Protein AF-A0A954BNS1-F1 (afdb_monomer_lite)

Structure (mmCIF, N/CA/C/O backbone):
data_AF-A0A954BNS1-F1
#
_entry.id   AF-A0A954BNS1-F1
#
loop_
_atom_site.group_PDB
_atom_site.id
_atom_site.type_symbol
_atom_site.label_atom_id
_atom_site.label_alt_id
_atom_site.label_comp_id
_atom_site.label_asym_id
_atom_site.label_entity_id
_atom_site.label_seq_id
_atom_site.pdbx_PDB_ins_code
_atom_site.Cartn_x
_atom_site.Cartn_y
_atom_site.Cartn_z
_atom_site.occupancy
_atom_site.B_iso_or_equiv
_atom_site.auth_seq_id
_atom_site.auth_comp_id
_atom_site.auth_asym_id
_atom_site.auth_atom_id
_atom_site.pdbx_PDB_model_num
ATOM 1 N N . MET A 1 1 ? -29.155 -17.156 -9.100 1.00 84.62 1 MET A N 1
ATOM 2 C CA . MET A 1 1 ? -28.792 -16.963 -7.682 1.00 84.62 1 MET A CA 1
ATOM 3 C C . MET A 1 1 ? -27.288 -16.883 -7.631 1.00 84.62 1 MET A C 1
ATOM 5 O O . MET A 1 1 ? -26.661 -17.645 -8.356 1.00 84.62 1 MET A O 1
ATOM 9 N N . SER A 1 2 ? -26.742 -15.955 -6.854 1.00 95.94 2 SER A N 1
ATOM 10 C CA . SER A 1 2 ? -25.298 -15.869 -6.662 1.00 95.94 2 SER A CA 1
ATOM 11 C C . SER A 1 2 ? -24.871 -16.854 -5.581 1.00 95.94 2 SER A C 1
ATOM 13 O O . SER A 1 2 ? -25.547 -16.966 -4.559 1.00 95.94 2 SER A O 1
ATOM 15 N N . GLU A 1 3 ? -23.777 -17.565 -5.808 1.00 97.56 3 GLU A N 1
ATOM 16 C CA . GLU A 1 3 ? -23.187 -18.504 -4.852 1.00 97.56 3 GLU A CA 1
ATOM 17 C C . GLU A 1 3 ? -21.832 -17.959 -4.402 1.00 97.56 3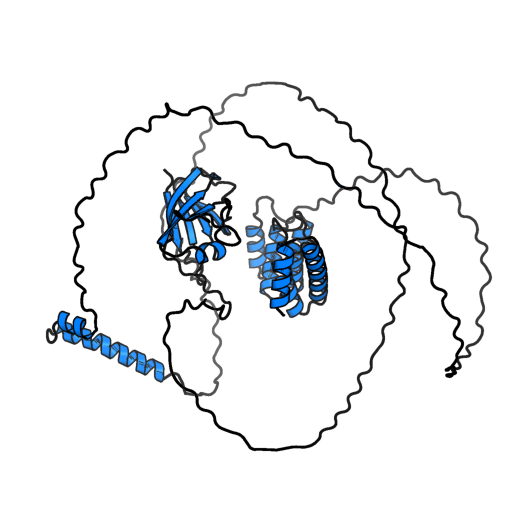 GLU A C 1
ATOM 19 O O . GLU A 1 3 ? -21.098 -17.403 -5.220 1.00 97.56 3 GLU A O 1
ATOM 24 N N . VAL A 1 4 ? -21.515 -18.093 -3.111 1.00 98.25 4 VAL A N 1
ATOM 25 C CA . VAL A 1 4 ? -20.244 -17.644 -2.526 1.00 98.25 4 VAL A CA 1
ATOM 26 C C . VAL A 1 4 ? -19.478 -18.853 -2.017 1.00 98.25 4 VAL A C 1
ATOM 28 O O . VAL A 1 4 ? -19.976 -19.577 -1.156 1.00 98.25 4 VAL A O 1
ATOM 31 N N . THR A 1 5 ? -18.256 -19.038 -2.505 1.00 98.25 5 THR A N 1
ATOM 32 C CA . THR A 1 5 ? -17.317 -20.045 -2.006 1.00 98.25 5 THR A CA 1
ATOM 33 C C . THR A 1 5 ? -16.003 -19.385 -1.593 1.00 98.25 5 THR A C 1
ATOM 35 O O . THR A 1 5 ? -15.642 -18.324 -2.101 1.00 98.25 5 THR A O 1
ATOM 38 N N . ILE A 1 6 ? -15.289 -19.989 -0.642 1.00 98.44 6 ILE A N 1
ATOM 39 C CA . ILE A 1 6 ? -13.957 -19.541 -0.217 1.00 98.44 6 ILE A CA 1
ATOM 40 C C . ILE A 1 6 ? -13.000 -20.712 -0.374 1.00 98.44 6 ILE A C 1
ATOM 42 O O . ILE A 1 6 ? -13.309 -21.823 0.059 1.00 98.44 6 ILE A O 1
ATOM 46 N N . HIS A 1 7 ? -11.845 -20.455 -0.976 1.00 97.88 7 HIS A N 1
ATOM 47 C CA . HIS A 1 7 ? -10.780 -21.438 -1.139 1.00 97.88 7 HIS A CA 1
ATOM 48 C C . HIS A 1 7 ? -9.432 -20.811 -0.784 1.00 97.88 7 HIS A C 1
ATOM 50 O O . HIS A 1 7 ? -9.250 -19.606 -0.942 1.00 97.88 7 HIS A O 1
ATOM 56 N N . GLU A 1 8 ? -8.493 -21.626 -0.318 1.00 97.81 8 GLU A N 1
ATOM 57 C CA . GLU A 1 8 ? -7.095 -21.225 -0.148 1.00 97.81 8 GLU A CA 1
ATOM 58 C C . GLU A 1 8 ? -6.478 -20.810 -1.493 1.00 97.81 8 GLU A C 1
ATOM 60 O O . GLU A 1 8 ? -6.669 -21.488 -2.508 1.00 97.81 8 GLU A O 1
ATOM 65 N N . ASP A 1 9 ? -5.724 -19.708 -1.503 1.00 97.56 9 ASP A N 1
ATOM 66 C CA . ASP A 1 9 ? -4.953 -19.296 -2.675 1.00 97.56 9 ASP A CA 1
ATOM 67 C C . ASP A 1 9 ? -3.588 -19.998 -2.685 1.00 97.56 9 ASP A C 1
ATOM 69 O O . ASP A 1 9 ? -2.604 -19.502 -2.138 1.00 97.56 9 ASP A O 1
ATOM 73 N N . ARG A 1 10 ? -3.520 -21.161 -3.337 1.00 95.94 10 ARG A N 1
ATOM 74 C CA . ARG A 1 10 ? -2.283 -21.956 -3.442 1.00 95.94 10 ARG A CA 1
ATOM 75 C C . ARG A 1 10 ? -1.193 -21.320 -4.308 1.00 95.94 10 ARG A C 1
ATOM 77 O O . ARG A 1 10 ? -0.088 -21.853 -4.347 1.00 95.94 10 ARG A O 1
ATOM 84 N N . SER A 1 11 ? -1.484 -20.213 -5.000 1.00 93.12 11 SER A N 1
ATOM 85 C CA . SER A 1 11 ? -0.453 -19.457 -5.724 1.00 93.12 11 SER A CA 1
ATOM 86 C C . SER A 1 11 ? 0.497 -18.704 -4.785 1.00 93.12 11 SER A C 1
ATOM 88 O O . SER A 1 11 ? 1.570 -18.296 -5.220 1.00 93.12 11 SER A O 1
ATOM 90 N N . GLU A 1 12 ? 0.147 -18.579 -3.499 1.00 93.75 12 GLU A N 1
ATOM 91 C CA . GLU A 1 12 ? 0.957 -17.920 -2.476 1.00 93.75 12 GLU A CA 1
ATOM 92 C C . GLU A 1 12 ? 1.614 -18.965 -1.555 1.00 93.75 12 GLU A C 1
ATOM 94 O O . GLU A 1 12 ? 0.985 -19.446 -0.607 1.00 93.75 12 GLU A O 1
ATOM 99 N N . PRO A 1 13 ? 2.890 -19.337 -1.784 1.00 86.75 13 PRO A N 1
ATOM 100 C CA . PRO A 1 13 ? 3.545 -20.432 -1.060 1.00 86.75 13 PRO A CA 1
ATOM 101 C C . PRO A 1 13 ? 3.718 -20.165 0.444 1.00 86.75 13 PRO A C 1
ATOM 103 O O . PRO A 1 13 ? 3.949 -21.098 1.210 1.00 86.75 13 PRO A O 1
ATOM 106 N N . GLY A 1 14 ? 3.604 -18.905 0.876 1.00 89.75 14 GLY A N 1
ATOM 107 C CA . GLY A 1 14 ? 3.652 -18.513 2.284 1.00 89.75 14 GLY A CA 1
ATOM 108 C C . GLY A 1 14 ? 2.358 -18.772 3.062 1.00 89.75 14 GLY A C 1
ATOM 109 O O . GLY A 1 14 ? 2.345 -18.542 4.268 1.00 89.75 14 GLY A O 1
ATOM 110 N N . GLY A 1 15 ? 1.278 -19.227 2.417 1.00 94.25 15 GLY A N 1
ATOM 111 C CA . GLY A 1 15 ? -0.036 -19.337 3.055 1.00 94.25 15 GLY A CA 1
ATOM 112 C C . GLY A 1 15 ? -0.610 -17.975 3.463 1.00 94.25 15 GLY A C 1
ATOM 113 O O . GLY A 1 15 ? -0.058 -16.919 3.160 1.00 94.25 15 GLY A O 1
ATOM 114 N N . GLY A 1 16 ? -1.745 -17.979 4.159 1.00 95.62 16 GLY A N 1
ATOM 115 C CA . GLY A 1 16 ? -2.407 -16.765 4.642 1.00 95.62 16 GLY A CA 1
ATOM 116 C C . GLY A 1 16 ? -3.207 -16.017 3.578 1.00 95.62 16 GLY A C 1
ATOM 117 O O . GLY A 1 16 ? -3.627 -14.888 3.812 1.00 95.62 16 GLY A O 1
ATOM 118 N N . PHE A 1 17 ? -3.441 -16.625 2.416 1.00 97.75 17 PHE A N 1
ATOM 119 C CA . PHE A 1 17 ? -4.242 -16.036 1.347 1.00 97.75 17 PHE A CA 1
ATOM 120 C C . PHE A 1 17 ? -5.432 -16.924 1.008 1.00 97.75 17 PHE A C 1
ATOM 122 O O . PHE A 1 17 ? -5.354 -18.153 1.010 1.00 97.75 17 PHE A O 1
ATOM 129 N N . ALA A 1 18 ? -6.548 -16.281 0.692 1.00 98.25 18 ALA A N 1
ATOM 130 C CA . ALA A 1 18 ? -7.747 -16.958 0.235 1.00 98.25 18 ALA A CA 1
ATOM 131 C C . ALA A 1 18 ? -8.387 -16.200 -0.924 1.00 98.25 18 ALA A C 1
ATOM 133 O O . ALA A 1 18 ? -8.213 -14.992 -1.081 1.00 98.25 18 ALA A O 1
ATOM 134 N N . VAL A 1 19 ? -9.169 -16.913 -1.726 1.00 98.44 19 VAL A N 1
ATOM 135 C CA . VAL A 1 19 ? -9.994 -16.340 -2.785 1.00 98.44 19 VAL A CA 1
ATOM 136 C C . VAL A 1 19 ? -11.455 -16.551 -2.425 1.00 98.44 19 VAL A C 1
ATOM 138 O O . VAL A 1 19 ? -11.922 -17.686 -2.311 1.00 98.44 19 VAL A O 1
ATOM 141 N N . ILE A 1 20 ? -12.187 -15.448 -2.276 1.00 98.25 20 ILE A N 1
ATOM 142 C CA . ILE A 1 20 ? -13.647 -15.461 -2.189 1.00 98.25 20 ILE A CA 1
ATOM 143 C C . ILE A 1 20 ? -14.176 -15.415 -3.621 1.00 98.25 20 ILE A C 1
ATOM 145 O O . ILE A 1 20 ? -13.995 -14.421 -4.329 1.00 98.25 20 ILE A O 1
ATOM 149 N N . ARG A 1 21 ? -14.818 -16.493 -4.062 1.00 98.38 21 ARG A N 1
ATOM 150 C CA . ARG A 1 21 ? -15.426 -16.604 -5.386 1.00 98.38 21 ARG A CA 1
ATOM 151 C C . ARG A 1 21 ? -16.929 -16.390 -5.278 1.00 98.38 21 ARG A C 1
ATOM 153 O O . ARG A 1 21 ? -17.602 -17.064 -4.507 1.00 98.38 21 ARG A O 1
ATOM 160 N N . VAL A 1 22 ? -17.453 -15.486 -6.096 1.00 98.25 22 VAL A N 1
ATOM 161 C CA . VAL A 1 22 ? -18.883 -15.196 -6.210 1.00 98.25 22 VAL A CA 1
ATOM 162 C C . VAL A 1 22 ? -19.328 -15.491 -7.631 1.00 98.25 22 VAL A C 1
ATOM 164 O O . VAL A 1 22 ? -18.910 -14.804 -8.561 1.00 98.25 22 VAL A O 1
ATOM 167 N N . THR A 1 23 ? -20.163 -16.504 -7.831 1.00 98.19 23 THR A N 1
ATOM 168 C CA . THR A 1 23 ? -20.702 -16.840 -9.159 1.00 98.19 23 THR A CA 1
ATOM 169 C C . THR A 1 23 ? -22.040 -16.138 -9.400 1.00 98.19 23 THR A C 1
ATOM 171 O O . THR A 1 23 ? -22.690 -15.669 -8.466 1.00 98.19 23 THR A O 1
ATOM 174 N N . GLY A 1 24 ? -22.464 -16.035 -10.664 1.00 96.81 24 GLY A N 1
ATOM 175 C CA . GLY A 1 24 ? -23.753 -15.432 -11.026 1.00 96.81 24 GLY A CA 1
ATOM 176 C C . GLY A 1 24 ? -23.772 -13.901 -10.967 1.00 96.81 24 GLY A C 1
ATOM 177 O O . GLY A 1 24 ? -24.843 -13.300 -10.882 1.00 96.81 24 GLY A O 1
ATOM 178 N N . VAL A 1 25 ? -22.601 -13.265 -11.016 1.00 97.12 25 VAL A N 1
ATOM 179 C CA . VAL A 1 25 ? -22.452 -11.809 -11.000 1.00 97.12 25 VAL A CA 1
ATOM 180 C C . VAL A 1 25 ? -22.607 -11.269 -12.424 1.00 97.12 25 VAL A C 1
ATOM 182 O O . VAL A 1 25 ? -21.859 -11.638 -13.326 1.00 97.12 25 VAL A O 1
ATOM 185 N N . ALA A 1 26 ? -23.587 -10.387 -12.638 1.00 95.88 26 ALA A N 1
ATOM 186 C CA . ALA A 1 26 ? -23.956 -9.916 -13.977 1.00 95.88 26 ALA A CA 1
ATOM 187 C C . ALA A 1 26 ? -22.921 -8.977 -14.625 1.00 95.88 26 ALA A C 1
ATOM 189 O O . ALA A 1 26 ? -22.818 -8.926 -15.848 1.00 95.88 26 ALA A O 1
ATOM 190 N N . HIS A 1 27 ? -22.183 -8.212 -13.822 1.00 95.06 27 HIS A N 1
ATOM 191 C CA . HIS A 1 27 ? -21.197 -7.239 -14.289 1.00 95.06 27 HIS A CA 1
ATOM 192 C C . HIS A 1 27 ? -20.082 -7.073 -13.258 1.00 95.06 27 HIS A C 1
ATOM 194 O O . HIS A 1 27 ? -20.299 -7.300 -12.070 1.00 95.06 27 HIS A O 1
ATOM 200 N N . ASN A 1 28 ? -18.903 -6.649 -13.708 1.00 94.94 28 ASN A N 1
ATOM 201 C CA . ASN A 1 28 ? -17.802 -6.325 -12.810 1.00 94.94 28 ASN A CA 1
ATOM 202 C C . ASN A 1 28 ? -18.203 -5.144 -11.900 1.00 94.94 28 ASN A C 1
ATOM 204 O O . ASN A 1 28 ? -18.482 -4.062 -12.430 1.00 94.94 28 ASN A O 1
ATOM 208 N N . PRO A 1 29 ? -18.270 -5.314 -10.569 1.00 91.38 29 PRO A N 1
ATOM 209 C CA . PRO A 1 29 ? -18.545 -4.196 -9.685 1.00 91.38 29 PRO A CA 1
ATOM 210 C C . PRO A 1 29 ? -17.335 -3.255 -9.667 1.00 91.38 29 PRO A C 1
ATOM 212 O O . PRO A 1 29 ? -16.223 -3.671 -9.363 1.00 91.38 29 PRO A O 1
ATOM 215 N N . GLY A 1 30 ? -17.545 -1.965 -9.946 1.00 85.75 30 GLY A N 1
ATOM 216 C CA . GLY A 1 30 ? -16.474 -0.960 -9.840 1.00 85.75 30 GLY A CA 1
ATOM 217 C C . GLY A 1 30 ? -15.926 -0.786 -8.413 1.00 85.75 30 GLY A C 1
ATOM 218 O O . GLY A 1 30 ? -14.857 -0.220 -8.229 1.00 85.75 30 GLY A O 1
ATOM 219 N N . ASP A 1 31 ? -16.650 -1.287 -7.410 1.00 92.81 31 ASP A N 1
ATOM 220 C CA . ASP A 1 31 ? -16.257 -1.311 -6.005 1.00 92.81 31 ASP A CA 1
ATOM 221 C C . ASP A 1 31 ? -16.460 -2.727 -5.454 1.00 92.81 31 ASP A C 1
ATOM 223 O O . ASP A 1 31 ? -17.587 -3.201 -5.345 1.00 92.81 31 ASP A O 1
ATOM 227 N N . ALA A 1 32 ? -15.378 -3.415 -5.106 1.00 95.06 32 ALA A N 1
ATOM 228 C CA . ALA A 1 32 ? -15.413 -4.786 -4.599 1.00 95.06 32 ALA A CA 1
ATOM 229 C C . ALA A 1 32 ? -15.244 -4.876 -3.072 1.00 95.06 32 ALA A C 1
ATOM 231 O O . ALA A 1 32 ? -14.897 -5.934 -2.546 1.00 95.06 32 ALA A O 1
ATOM 232 N N . GLY A 1 33 ? -15.455 -3.771 -2.345 1.00 97.12 33 GLY A N 1
ATOM 233 C CA . GLY A 1 33 ? -15.378 -3.778 -0.888 1.00 97.12 33 GLY A CA 1
ATOM 234 C C . GLY A 1 33 ? -16.438 -4.700 -0.281 1.00 97.12 33 GLY A C 1
ATOM 235 O O . GLY A 1 33 ? -17.612 -4.609 -0.647 1.00 97.12 33 GLY A O 1
ATOM 236 N N . PHE A 1 34 ? -16.030 -5.527 0.677 1.00 98.06 34 PHE A N 1
ATOM 237 C CA . PHE A 1 34 ? -16.857 -6.536 1.341 1.00 98.06 34 PHE A CA 1
ATOM 238 C C . PHE A 1 34 ? -16.810 -6.362 2.864 1.00 98.06 34 PHE A C 1
ATOM 240 O O . PHE A 1 34 ? -15.977 -5.627 3.393 1.00 98.06 34 PHE A O 1
ATOM 247 N N . SER A 1 35 ? -17.703 -7.024 3.589 1.00 97.94 35 SER A N 1
ATOM 248 C CA . SER A 1 35 ? -17.643 -7.135 5.047 1.00 97.94 35 SER A CA 1
ATOM 249 C C . SER A 1 35 ? -17.717 -8.599 5.465 1.00 97.94 35 SER A C 1
ATOM 251 O O . SER A 1 35 ? -18.290 -9.438 4.767 1.00 97.94 35 SER A O 1
ATOM 253 N N . VAL A 1 36 ? -17.094 -8.912 6.602 1.00 98.00 36 VAL A N 1
ATOM 254 C CA . VAL A 1 36 ? -17.121 -10.247 7.208 1.00 98.00 36 VAL A CA 1
ATOM 255 C C . VAL A 1 36 ? -17.652 -10.119 8.622 1.00 98.00 36 VAL A C 1
ATOM 257 O O . VAL A 1 36 ? -17.124 -9.338 9.418 1.00 98.00 36 VAL A O 1
ATOM 260 N N . ARG A 1 37 ? -18.684 -10.897 8.944 1.00 98.06 37 ARG A N 1
ATOM 261 C CA . ARG A 1 37 ? -19.349 -10.879 10.243 1.00 98.06 37 ARG A CA 1
ATOM 262 C C . ARG A 1 37 ? -19.416 -12.277 10.851 1.00 98.06 37 ARG A C 1
ATOM 264 O O . ARG A 1 37 ? -20.000 -13.167 10.255 1.00 98.06 37 ARG A O 1
ATOM 271 N N . ARG A 1 38 ? -18.875 -12.496 12.048 1.00 97.31 38 ARG A N 1
ATOM 272 C CA . ARG A 1 38 ? -19.056 -13.753 12.796 1.00 97.31 38 ARG A CA 1
ATOM 273 C C . ARG A 1 38 ? -20.451 -13.817 13.413 1.00 97.31 38 ARG A C 1
ATOM 275 O O . ARG A 1 38 ? -20.938 -12.843 13.992 1.00 97.31 38 ARG A O 1
ATOM 282 N N . ILE A 1 39 ? -21.096 -14.970 13.305 1.00 96.69 39 ILE A N 1
ATOM 283 C CA . ILE A 1 39 ? -22.462 -15.172 13.794 1.00 96.69 39 ILE A CA 1
ATOM 284 C C . ILE A 1 39 ? -22.419 -15.556 15.277 1.00 96.69 39 ILE A C 1
ATOM 286 O O . ILE A 1 39 ? -21.660 -16.435 15.668 1.00 96.69 39 ILE A O 1
ATOM 290 N N . GLY A 1 40 ? -23.237 -14.900 16.108 1.00 92.94 40 GLY A N 1
ATOM 291 C CA . GLY A 1 40 ? -23.381 -15.235 17.534 1.00 92.94 40 GLY A CA 1
ATOM 292 C C . GLY A 1 40 ? -22.442 -14.503 18.502 1.00 92.94 40 GLY A C 1
ATOM 293 O O . GLY A 1 40 ? -22.385 -14.876 19.669 1.00 92.94 40 GLY A O 1
ATOM 294 N N . TYR A 1 41 ? -21.739 -13.455 18.060 1.00 91.81 41 TYR A N 1
ATOM 295 C CA . TYR A 1 41 ? -20.822 -12.678 18.906 1.00 91.81 41 TYR A CA 1
ATOM 296 C C . TYR A 1 41 ? -21.224 -11.200 19.001 1.00 91.81 41 TYR A C 1
ATOM 298 O O . TYR A 1 41 ? -21.833 -10.648 18.090 1.00 91.81 41 TYR A O 1
ATOM 306 N N . ASP A 1 42 ? -20.827 -10.553 20.097 1.00 77.31 42 ASP A N 1
ATOM 307 C CA . ASP A 1 42 ? -21.057 -9.138 20.419 1.00 77.31 42 ASP A CA 1
ATOM 308 C C . ASP A 1 42 ? -20.244 -8.170 19.536 1.00 77.31 42 ASP A C 1
ATOM 310 O O . ASP A 1 42 ? -20.763 -7.171 19.045 1.00 77.31 42 ASP A O 1
ATOM 314 N N . ARG A 1 43 ? -18.965 -8.482 19.294 1.00 84.50 43 ARG A N 1
ATOM 315 C CA . ARG A 1 43 ? -18.089 -7.781 18.340 1.00 84.50 43 ARG A CA 1
ATOM 316 C C . ARG A 1 43 ? -18.039 -8.553 17.039 1.00 84.50 43 ARG A C 1
ATOM 318 O O . ARG A 1 43 ? -17.098 -9.311 16.817 1.00 84.50 43 ARG A O 1
ATOM 325 N N . SER A 1 44 ? -19.101 -8.478 16.251 1.00 93.00 44 SER A N 1
ATOM 326 C CA . SER A 1 44 ? -19.306 -9.423 15.161 1.00 93.00 44 SER A CA 1
ATOM 327 C C . SER A 1 44 ? -18.542 -9.096 13.886 1.00 93.00 44 SER A C 1
ATOM 329 O O . SER A 1 44 ? -18.378 -9.999 13.085 1.00 93.00 44 SER A O 1
ATOM 331 N N . THR A 1 45 ? -18.071 -7.872 13.661 1.00 96.69 45 THR A N 1
ATOM 332 C CA . THR A 1 45 ? -17.593 -7.465 12.329 1.00 96.69 45 THR A CA 1
ATOM 333 C C . THR A 1 45 ? -16.072 -7.356 12.288 1.00 96.69 45 THR A C 1
ATOM 335 O O . THR A 1 45 ? -15.456 -6.786 13.187 1.00 96.69 45 THR A O 1
ATOM 338 N N . LEU A 1 46 ? -15.443 -7.929 11.263 1.00 97.00 46 LEU A N 1
ATOM 339 C CA . LEU A 1 46 ? -13.993 -7.910 11.096 1.00 97.00 46 LEU A CA 1
ATOM 340 C C . LEU A 1 46 ? -13.548 -6.598 10.442 1.00 97.00 46 LEU A C 1
ATOM 342 O O . LEU A 1 46 ? -13.899 -6.324 9.298 1.00 97.00 46 LEU A O 1
ATOM 346 N N . GLY A 1 47 ? -12.761 -5.797 11.162 1.00 96.00 47 GLY A N 1
ATOM 347 C CA . GLY A 1 47 ? -12.147 -4.567 10.662 1.00 96.00 47 GLY A CA 1
ATOM 348 C C . GLY A 1 47 ? -10.620 -4.636 10.603 1.00 96.00 47 GLY A C 1
ATOM 349 O O . GLY A 1 47 ? -10.004 -5.663 10.894 1.00 96.00 47 GLY A O 1
ATOM 350 N N . ARG A 1 48 ? -9.985 -3.501 10.275 1.00 88.62 48 ARG A N 1
ATOM 351 C CA . ARG A 1 48 ? -8.515 -3.377 10.175 1.00 88.62 48 ARG A CA 1
ATOM 352 C C . ARG A 1 48 ? -7.780 -3.694 11.479 1.00 88.62 48 ARG A C 1
ATOM 354 O O . ARG A 1 48 ? -6.668 -4.208 11.416 1.00 88.62 48 ARG A O 1
ATOM 361 N N . SER A 1 49 ? -8.417 -3.496 12.632 1.00 87.44 49 SER A N 1
ATOM 362 C CA . SER A 1 49 ? -7.843 -3.769 13.962 1.00 87.44 49 SER A CA 1
ATOM 363 C C . SER A 1 49 ? -8.355 -5.068 14.604 1.00 87.44 49 SER A C 1
ATOM 365 O O . SER A 1 49 ? -8.179 -5.278 15.801 1.00 87.44 49 SER A O 1
ATOM 367 N N . GLY A 1 50 ? -9.008 -5.932 13.824 1.00 93.50 50 GLY A N 1
ATOM 368 C CA . GLY A 1 50 ? -9.573 -7.201 14.275 1.00 93.50 50 GLY A CA 1
ATOM 369 C C . GLY A 1 50 ? -11.086 -7.132 14.460 1.00 93.50 50 GLY A C 1
ATOM 370 O O . GLY A 1 50 ? -11.770 -6.335 13.818 1.00 93.50 50 GLY A O 1
ATOM 371 N N . TRP A 1 51 ? -11.618 -8.003 15.316 1.00 95.44 51 TRP A N 1
ATOM 372 C CA . TRP A 1 51 ? -13.053 -8.089 15.586 1.00 95.44 51 TRP A CA 1
ATOM 373 C C . TRP A 1 51 ? -13.559 -6.867 16.362 1.00 95.44 51 TRP A C 1
ATOM 375 O O . TRP A 1 51 ? -13.138 -6.600 17.492 1.00 95.44 51 TRP A O 1
ATOM 385 N N . GLN A 1 52 ? -14.506 -6.149 15.767 1.00 94.69 52 GLN A N 1
ATOM 386 C CA . GLN A 1 52 ? -15.090 -4.915 16.283 1.00 94.69 52 GLN A CA 1
ATOM 387 C C . GLN A 1 52 ? -16.626 -4.947 16.230 1.00 94.69 52 GLN A C 1
ATOM 389 O O . GLN A 1 52 ? -17.235 -5.829 15.629 1.00 94.69 52 GLN A O 1
ATOM 394 N N . GLY A 1 53 ? -17.261 -4.022 16.954 1.00 87.00 53 GLY A N 1
ATOM 395 C CA . GLY A 1 53 ? -18.722 -3.888 16.998 1.00 87.00 53 GLY A CA 1
ATOM 396 C C . GLY A 1 53 ? -19.311 -3.192 15.765 1.00 87.00 53 GLY A C 1
ATOM 397 O O . GLY A 1 53 ? -20.236 -3.737 15.172 1.00 87.00 53 GLY A O 1
ATOM 398 N N . PRO A 1 54 ? -18.799 -2.012 15.361 1.00 88.38 54 PRO A N 1
ATOM 399 C CA . PRO A 1 54 ? -19.313 -1.301 14.195 1.00 88.38 54 PRO A CA 1
ATOM 400 C C . PRO A 1 54 ? -19.031 -2.042 12.890 1.00 88.38 54 PRO A C 1
ATOM 402 O O . PRO A 1 54 ? -17.988 -2.694 12.756 1.00 88.38 54 PRO A O 1
ATOM 405 N N . ASP A 1 55 ? -19.914 -1.851 11.909 1.00 88.00 55 ASP A N 1
ATOM 406 C CA . ASP A 1 55 ? -19.702 -2.345 10.553 1.00 88.00 55 ASP A CA 1
ATOM 407 C C . ASP A 1 55 ? -18.384 -1.817 9.985 1.00 88.00 55 ASP A C 1
ATOM 409 O O . ASP A 1 55 ? -18.070 -0.626 10.055 1.00 88.00 55 ASP A O 1
ATOM 413 N N . ALA A 1 56 ? -17.588 -2.736 9.449 1.00 94.50 56 ALA A N 1
ATOM 414 C CA . ALA A 1 56 ? -16.281 -2.459 8.891 1.00 94.50 56 ALA A CA 1
ATOM 415 C C . ALA A 1 56 ? -16.251 -2.957 7.451 1.00 94.50 56 ALA A C 1
ATOM 417 O O . ALA A 1 56 ? -16.676 -4.078 7.163 1.00 94.50 56 ALA A O 1
ATOM 418 N N . ARG A 1 57 ? -15.729 -2.118 6.558 1.00 96.75 57 ARG A N 1
ATOM 419 C CA . ARG A 1 57 ? -15.524 -2.479 5.161 1.00 96.75 57 ARG A CA 1
ATOM 420 C C . ARG A 1 57 ? -14.073 -2.881 4.946 1.00 96.75 57 ARG A C 1
ATOM 422 O O . ARG A 1 57 ? -13.157 -2.123 5.266 1.00 96.75 57 ARG A O 1
ATOM 429 N N . LEU A 1 58 ? -13.890 -4.081 4.421 1.00 97.19 58 LEU A N 1
ATOM 430 C CA . LEU A 1 58 ? -12.618 -4.638 3.998 1.00 97.19 58 LEU A CA 1
ATOM 431 C C . LEU A 1 58 ? -12.502 -4.495 2.482 1.00 97.19 58 LEU A C 1
ATOM 433 O O . LEU A 1 58 ? -13.504 -4.484 1.762 1.00 97.19 58 LEU A O 1
ATOM 437 N N . TYR A 1 59 ? -11.268 -4.375 2.006 1.00 96.75 59 TYR A N 1
ATOM 438 C CA . TYR A 1 59 ? -10.971 -4.315 0.582 1.00 96.75 59 TYR A CA 1
ATOM 439 C C . TYR A 1 59 ? -10.091 -5.507 0.214 1.00 96.75 59 TYR A C 1
ATOM 441 O O . TYR A 1 59 ? -9.148 -5.804 0.953 1.00 96.75 59 TYR A O 1
ATOM 449 N N . PRO A 1 60 ? -10.414 -6.214 -0.877 1.00 97.50 60 PRO A N 1
ATOM 450 C CA . PRO A 1 60 ? -9.577 -7.296 -1.371 1.00 97.50 60 PRO A CA 1
ATOM 451 C C . PRO A 1 60 ? -8.254 -6.734 -1.901 1.00 97.50 60 PRO A C 1
ATOM 453 O O . PRO A 1 60 ? -8.177 -5.573 -2.300 1.00 97.50 60 PRO A O 1
ATOM 456 N N . MET A 1 61 ? -7.216 -7.564 -1.902 1.00 95.50 61 MET A N 1
ATOM 457 C CA . MET A 1 61 ? -5.907 -7.215 -2.459 1.00 95.50 61 MET A CA 1
ATOM 458 C C . MET A 1 61 ? -5.906 -7.241 -3.987 1.00 95.50 61 MET A C 1
ATOM 460 O O . MET A 1 61 ? -5.210 -6.447 -4.607 1.00 95.50 61 MET A O 1
ATOM 464 N N . ASP A 1 62 ? -6.685 -8.147 -4.579 1.00 95.69 62 ASP A N 1
ATOM 465 C CA . ASP A 1 62 ? -6.882 -8.255 -6.024 1.00 95.69 62 ASP A CA 1
ATOM 466 C C . ASP A 1 62 ? -8.351 -8.591 -6.317 1.00 95.69 62 ASP A C 1
ATOM 468 O O . ASP A 1 62 ? -9.015 -9.293 -5.543 1.00 95.69 62 ASP A O 1
ATOM 472 N N . VAL A 1 63 ? -8.858 -8.076 -7.434 1.00 97.06 63 VAL A N 1
ATOM 473 C CA . VAL A 1 63 ? -10.235 -8.258 -7.895 1.00 97.06 63 VAL A CA 1
ATOM 474 C C . VAL A 1 63 ? -10.196 -8.683 -9.346 1.00 97.06 63 VAL A C 1
ATOM 476 O O . VAL A 1 63 ? -9.771 -7.927 -10.217 1.00 97.06 63 VAL A O 1
ATOM 479 N N . ARG A 1 64 ? -10.716 -9.874 -9.632 1.00 96.94 64 ARG A N 1
ATOM 480 C CA . ARG A 1 64 ? -10.845 -10.357 -11.009 1.00 96.94 64 ARG A CA 1
ATOM 481 C C . ARG A 1 64 ? -12.287 -10.685 -11.317 1.00 96.94 64 ARG A C 1
ATOM 483 O O . ARG A 1 64 ? -12.972 -11.331 -10.530 1.00 96.94 64 ARG A O 1
ATOM 490 N N . PHE A 1 65 ? -12.738 -10.272 -12.492 1.00 96.94 65 PHE A N 1
ATOM 491 C CA . PHE A 1 65 ? -14.044 -10.640 -13.015 1.00 96.94 65 PHE A CA 1
ATOM 492 C C . PHE A 1 65 ? -13.859 -11.480 -14.275 1.00 96.94 65 PHE A C 1
ATOM 494 O O . PHE A 1 65 ? -13.270 -11.020 -15.252 1.00 96.94 65 PHE A O 1
ATOM 501 N N . HIS A 1 66 ? -14.347 -12.719 -14.254 1.00 96.00 66 HIS A N 1
ATOM 502 C CA . HIS A 1 66 ? -14.223 -13.643 -15.377 1.00 96.00 66 HIS A CA 1
ATOM 503 C C . HIS A 1 66 ? -15.464 -14.531 -15.494 1.00 96.00 66 HIS A C 1
ATOM 505 O O . HIS A 1 66 ? -15.865 -15.165 -14.520 1.00 96.00 66 HIS A O 1
ATOM 511 N N . GLN A 1 67 ? -16.068 -14.572 -16.689 1.00 95.06 67 GLN A N 1
ATOM 512 C CA . GLN A 1 67 ? -17.216 -15.433 -17.024 1.00 95.06 67 GLN A CA 1
ATOM 513 C C . GLN A 1 67 ? -18.370 -15.363 -16.001 1.00 95.06 67 GLN A C 1
ATOM 515 O O . GLN A 1 67 ? -18.882 -16.379 -15.536 1.00 95.06 67 GLN A O 1
ATOM 520 N N . GLY A 1 68 ? -18.759 -14.149 -15.595 1.00 96.50 68 GLY A N 1
ATOM 521 C CA . GLY A 1 68 ? -19.838 -13.954 -14.616 1.00 96.50 68 GLY A CA 1
ATOM 522 C C . GLY A 1 68 ? -19.489 -14.401 -13.190 1.00 96.50 68 GLY A C 1
ATOM 523 O O . GLY A 1 68 ? -20.383 -14.589 -12.364 1.00 96.50 68 GLY A O 1
ATOM 524 N N . SER A 1 69 ? -18.201 -14.598 -12.903 1.00 98.00 69 SER A N 1
ATOM 525 C CA . SER A 1 69 ? -17.675 -14.867 -11.566 1.00 98.00 69 SER A CA 1
ATOM 526 C C . SER A 1 69 ? -16.753 -13.734 -11.120 1.00 98.00 69 SER A C 1
ATOM 528 O O . SER A 1 69 ? -15.905 -13.275 -11.887 1.00 98.00 69 SER A O 1
ATOM 530 N N . LEU A 1 70 ? -16.916 -13.299 -9.876 1.00 98.00 70 LEU A N 1
ATOM 531 C CA . LEU A 1 70 ? -16.058 -12.335 -9.198 1.00 98.00 70 LEU A CA 1
ATOM 532 C C . LEU A 1 70 ? -15.124 -13.088 -8.246 1.00 98.00 70 LEU A C 1
ATOM 534 O O . LEU A 1 70 ? -15.585 -13.893 -7.441 1.00 98.00 70 LEU A O 1
ATOM 538 N N . TYR A 1 71 ? -13.828 -12.823 -8.338 1.00 98.12 71 TYR A N 1
ATOM 539 C CA . TYR A 1 71 ? -12.786 -13.414 -7.507 1.00 98.12 71 TYR A CA 1
ATOM 540 C C . TYR A 1 71 ? -12.153 -12.302 -6.680 1.00 98.12 71 TYR A C 1
ATOM 542 O O . TYR A 1 71 ? -11.587 -11.362 -7.240 1.00 98.12 71 TYR A O 1
ATOM 550 N N . LEU A 1 72 ? -12.276 -12.399 -5.359 1.00 98.12 72 LEU A N 1
ATOM 551 C CA . LEU A 1 72 ? -11.728 -11.442 -4.405 1.00 98.12 72 LEU A CA 1
ATOM 552 C C . LEU A 1 72 ? -10.581 -12.114 -3.658 1.00 98.12 72 LEU A C 1
ATOM 554 O O . LEU A 1 72 ? -10.819 -12.981 -2.813 1.00 98.12 72 LEU A O 1
ATOM 558 N N . LYS A 1 73 ? -9.341 -11.733 -3.965 1.00 98.00 73 LYS A N 1
ATOM 559 C CA . LYS A 1 73 ? -8.174 -12.218 -3.224 1.00 98.00 73 LYS A CA 1
ATOM 560 C C . LYS A 1 73 ? -8.081 -11.472 -1.899 1.00 98.00 73 LYS A C 1
ATOM 562 O O . LYS A 1 73 ? -8.014 -10.243 -1.878 1.00 98.00 73 LYS A O 1
ATOM 567 N N . VAL A 1 74 ? -8.079 -12.206 -0.796 1.00 97.94 74 VAL A N 1
ATOM 568 C CA . VAL A 1 74 ? -7.944 -11.676 0.563 1.00 97.94 74 VAL A CA 1
ATOM 569 C C . VAL A 1 74 ? -6.641 -12.172 1.174 1.00 97.94 74 VAL A C 1
ATOM 571 O O . VAL A 1 74 ? -6.253 -13.321 0.972 1.00 97.94 74 VAL A O 1
ATOM 574 N N . GLY A 1 75 ? -5.951 -11.281 1.879 1.00 96.75 75 GLY A N 1
ATOM 575 C CA . GLY A 1 75 ? -4.634 -11.560 2.441 1.00 96.75 75 GLY A CA 1
ATOM 576 C C . GLY A 1 75 ? -4.636 -11.947 3.921 1.00 96.75 75 GLY A C 1
ATOM 577 O O . GLY A 1 75 ? -5.707 -12.060 4.538 1.00 96.75 75 GLY A O 1
ATOM 578 N N . PRO A 1 76 ? -3.429 -12.049 4.508 1.00 96.06 76 PRO A N 1
ATOM 579 C CA . PRO A 1 76 ? -3.210 -12.481 5.891 1.00 96.06 76 PRO A CA 1
ATOM 580 C C . PRO A 1 76 ? -3.994 -11.673 6.928 1.00 96.06 76 PRO A C 1
ATOM 582 O O . PRO A 1 76 ? -4.518 -12.228 7.890 1.00 96.06 76 PRO A O 1
ATOM 585 N N . ASP A 1 77 ? -4.180 -10.370 6.685 1.00 94.81 77 ASP A N 1
ATOM 586 C CA . ASP A 1 77 ? -4.958 -9.477 7.556 1.00 94.81 77 ASP A CA 1
ATOM 587 C C . ASP A 1 77 ? -6.411 -9.925 7.771 1.00 94.81 77 ASP A C 1
ATOM 589 O O . ASP A 1 77 ? -7.039 -9.533 8.757 1.00 94.81 77 ASP A O 1
ATOM 593 N N . VAL A 1 78 ? -6.960 -10.722 6.852 1.00 96.94 78 VAL A N 1
ATOM 594 C CA . VAL A 1 78 ? -8.290 -11.327 6.965 1.00 96.94 78 VAL A CA 1
ATOM 595 C C . VAL A 1 78 ? -8.167 -12.789 7.372 1.00 96.94 78 VAL A C 1
ATOM 597 O O . VAL A 1 78 ? -8.817 -13.204 8.331 1.00 96.94 78 VAL A O 1
ATOM 600 N N . VAL A 1 79 ? -7.323 -13.549 6.668 1.00 97.38 79 VAL A N 1
ATOM 601 C CA . VAL A 1 79 ? -7.212 -15.006 6.820 1.00 97.38 79 VAL A CA 1
ATOM 602 C C . VAL A 1 79 ? -6.769 -15.406 8.222 1.00 97.38 79 VAL A C 1
ATOM 604 O O . VAL A 1 79 ? -7.418 -16.241 8.845 1.00 97.38 79 VAL A O 1
ATOM 607 N N . ASP A 1 80 ? -5.750 -14.749 8.772 1.00 95.94 80 ASP A N 1
ATOM 608 C CA . ASP A 1 80 ? -5.182 -15.116 10.075 1.00 95.94 80 ASP A CA 1
ATOM 609 C C . ASP A 1 80 ? -6.063 -14.692 11.258 1.00 95.94 80 ASP A C 1
ATOM 611 O O . ASP A 1 80 ? -5.783 -15.018 12.413 1.00 95.94 80 ASP A O 1
ATOM 615 N N . ARG A 1 81 ? -7.131 -13.930 10.996 1.00 96.38 81 ARG A N 1
ATOM 616 C CA . ARG A 1 81 ? -8.030 -13.395 12.029 1.00 96.38 81 ARG A CA 1
ATOM 617 C C . ARG A 1 81 ? -9.318 -14.185 12.191 1.00 96.38 81 ARG A C 1
ATOM 619 O O . ARG A 1 81 ? -10.081 -13.902 13.122 1.00 96.38 81 ARG A O 1
ATOM 626 N N . ILE A 1 82 ? -9.579 -15.135 11.298 1.00 97.25 82 ILE A N 1
ATOM 627 C CA . ILE A 1 82 ? -10.782 -15.959 11.311 1.00 97.25 82 ILE A CA 1
ATOM 628 C C . ILE A 1 82 ? -10.363 -17.399 11.600 1.00 97.25 82 ILE A C 1
ATOM 630 O O . ILE A 1 82 ? -9.603 -18.005 10.852 1.00 97.25 82 ILE A O 1
ATOM 634 N N . GLU A 1 83 ? -10.855 -17.949 12.707 1.00 96.50 83 GLU A N 1
ATOM 635 C CA . GLU A 1 83 ? -10.562 -19.330 13.089 1.00 96.50 83 GLU A CA 1
ATOM 636 C C . GLU A 1 83 ? -11.269 -20.309 12.138 1.00 96.50 83 GLU A C 1
ATOM 638 O O . GLU A 1 83 ? -12.415 -20.082 11.730 1.00 96.50 83 GLU A O 1
ATOM 643 N N . VAL A 1 84 ? -10.604 -21.419 11.808 1.00 97.38 84 VAL A N 1
ATOM 644 C CA . VAL A 1 84 ? -11.168 -22.489 10.970 1.00 97.38 84 VAL A CA 1
ATOM 645 C C . VAL A 1 84 ? -12.491 -22.985 11.560 1.00 97.38 84 VAL A C 1
ATOM 647 O O . VAL A 1 84 ? -12.617 -23.192 12.765 1.00 97.38 84 VAL A O 1
ATOM 650 N N . GLY A 1 85 ? -13.499 -23.160 10.706 1.00 96.88 85 GLY A N 1
ATOM 651 C CA . GLY A 1 85 ? -14.837 -23.601 11.093 1.00 96.88 85 GLY A CA 1
ATOM 652 C C . GLY A 1 85 ? -15.738 -22.501 11.663 1.00 96.88 85 GLY A C 1
ATOM 653 O O . GLY A 1 85 ? -16.923 -22.762 11.888 1.00 96.88 85 GLY A O 1
ATOM 654 N N . THR A 1 86 ? -15.242 -21.271 11.855 1.00 97.44 86 THR A N 1
ATOM 655 C CA . THR A 1 86 ? -16.062 -20.158 12.364 1.00 97.44 86 THR A CA 1
ATOM 656 C C . THR A 1 86 ? -17.229 -19.875 11.412 1.00 97.44 86 THR A C 1
ATOM 658 O O . THR A 1 86 ? -16.988 -19.622 10.228 1.00 97.44 86 THR A O 1
ATOM 661 N N . PRO A 1 87 ? -18.491 -19.876 11.887 1.00 97.88 87 PRO A N 1
ATOM 662 C CA . PRO A 1 87 ? -19.626 -19.470 11.073 1.00 97.88 87 PRO A CA 1
ATOM 663 C C . PRO A 1 87 ? -19.576 -17.957 10.845 1.00 97.88 87 PRO A C 1
ATOM 665 O O . PRO A 1 87 ? -19.672 -17.155 11.783 1.00 97.88 87 PRO A O 1
ATOM 668 N N . ILE A 1 88 ? -19.436 -17.570 9.584 1.00 98.19 88 ILE A N 1
ATOM 669 C CA . ILE A 1 88 ? -19.368 -16.181 9.157 1.00 98.19 88 ILE A CA 1
ATOM 670 C C . ILE A 1 88 ? -20.461 -15.855 8.143 1.00 98.19 88 ILE A C 1
ATOM 672 O O . ILE A 1 88 ? -21.000 -16.706 7.440 1.00 98.19 88 ILE A O 1
ATOM 676 N N . GLU A 1 89 ? -20.770 -14.576 8.062 1.00 98.12 89 GLU A N 1
ATOM 677 C CA . GLU A 1 89 ? -21.572 -13.959 7.030 1.00 98.12 89 GLU A CA 1
ATOM 678 C C . GLU A 1 89 ? -20.677 -13.015 6.229 1.00 98.12 89 GLU A C 1
ATOM 680 O O . GLU A 1 89 ? -19.988 -12.169 6.802 1.00 98.12 89 GLU A O 1
ATOM 685 N N . ILE A 1 90 ? -20.678 -13.177 4.910 1.00 98.06 90 ILE A N 1
ATOM 686 C CA . ILE A 1 90 ? -19.972 -12.307 3.973 1.00 98.06 90 ILE A CA 1
ATOM 687 C C . ILE A 1 90 ? -21.008 -11.489 3.224 1.00 98.06 90 ILE A C 1
ATOM 689 O O . ILE A 1 90 ? -21.949 -12.050 2.657 1.00 98.06 90 ILE A O 1
ATOM 693 N N . GLU A 1 91 ? -20.819 -10.174 3.197 1.00 97.94 91 GLU A N 1
ATOM 694 C CA . GLU A 1 91 ? -21.645 -9.254 2.423 1.00 97.94 91 GLU A CA 1
ATOM 695 C C . GLU A 1 91 ? -20.782 -8.480 1.424 1.00 97.94 91 GLU A C 1
ATOM 697 O O . GLU A 1 91 ? -19.735 -7.931 1.768 1.00 97.94 91 GLU A O 1
ATOM 702 N N . ILE A 1 92 ? -21.228 -8.441 0.168 1.00 97.69 92 ILE A N 1
ATOM 703 C CA . ILE A 1 92 ? -20.588 -7.722 -0.935 1.00 97.69 92 ILE A CA 1
ATOM 704 C C . ILE A 1 92 ? -21.654 -6.794 -1.536 1.00 97.69 92 ILE A C 1
ATOM 706 O O . ILE A 1 92 ? -22.387 -7.194 -2.451 1.00 97.69 92 ILE A O 1
ATOM 710 N N . PRO A 1 93 ? -21.787 -5.560 -1.005 1.00 96.81 93 PRO A N 1
ATOM 711 C CA . PRO A 1 93 ? -22.915 -4.680 -1.311 1.00 96.81 93 PRO A CA 1
ATOM 712 C C . PRO A 1 93 ? -23.058 -4.340 -2.795 1.00 96.81 93 PRO A C 1
ATOM 714 O O . PRO A 1 93 ? -24.171 -4.251 -3.306 1.00 96.81 93 PRO A O 1
ATOM 717 N N . SER A 1 94 ? -21.941 -4.192 -3.507 1.00 95.81 94 SER A N 1
ATOM 718 C CA . SER A 1 94 ? -21.922 -3.779 -4.915 1.00 95.81 94 SER A CA 1
ATOM 719 C C . SER A 1 94 ? -22.555 -4.784 -5.874 1.00 95.81 94 SER A C 1
ATOM 721 O O . SER A 1 94 ? -23.054 -4.392 -6.925 1.00 95.81 94 SER A O 1
ATOM 723 N N . VAL A 1 95 ? -22.575 -6.064 -5.503 1.00 96.62 95 VAL A N 1
ATOM 724 C CA . VAL A 1 95 ? -23.233 -7.134 -6.268 1.00 96.62 95 VAL A CA 1
ATOM 725 C C . VAL A 1 95 ? -24.495 -7.650 -5.572 1.00 96.62 95 VAL A C 1
ATOM 727 O O . VAL A 1 95 ? -25.110 -8.601 -6.050 1.00 96.62 95 VAL A O 1
ATOM 730 N N . GLY A 1 96 ? -24.893 -7.030 -4.454 1.00 96.62 96 GLY A N 1
ATOM 731 C CA . GLY A 1 96 ? -26.072 -7.413 -3.675 1.00 96.62 96 GLY A CA 1
ATOM 732 C C . GLY A 1 96 ? -25.990 -8.828 -3.098 1.00 96.62 96 GLY A C 1
ATOM 733 O O . GLY A 1 96 ? -27.015 -9.495 -2.966 1.00 96.62 96 GLY A O 1
ATOM 734 N N . VAL A 1 97 ? -24.780 -9.313 -2.804 1.00 97.44 97 VAL A N 1
ATOM 735 C CA . VAL A 1 97 ? -24.558 -10.679 -2.318 1.00 97.44 97 VAL A CA 1
ATOM 736 C C . VAL A 1 97 ? -24.382 -10.679 -0.809 1.00 97.44 97 VAL A C 1
ATOM 738 O O . VAL A 1 97 ? -23.592 -9.910 -0.269 1.00 97.44 97 VAL A O 1
ATOM 741 N N . ARG A 1 98 ? -25.100 -11.583 -0.141 1.00 97.94 98 ARG A N 1
ATOM 742 C CA . ARG A 1 98 ? -24.977 -11.874 1.286 1.00 97.94 98 ARG A CA 1
ATOM 743 C C . ARG A 1 98 ? -25.070 -13.381 1.478 1.00 97.94 98 ARG A C 1
ATOM 745 O O . ARG A 1 98 ? -26.063 -13.981 1.072 1.00 97.94 98 ARG A O 1
ATOM 752 N N . ALA A 1 99 ? -24.040 -13.986 2.053 1.00 97.94 99 ALA A N 1
ATOM 753 C CA . ALA A 1 99 ? -23.946 -15.433 2.209 1.00 97.94 99 ALA A CA 1
ATOM 754 C C . ALA A 1 99 ? -23.462 -15.807 3.608 1.00 97.94 99 ALA A C 1
ATOM 756 O O . ALA A 1 99 ? -22.596 -15.140 4.168 1.00 97.94 99 ALA A O 1
ATOM 757 N N . THR A 1 100 ? -24.006 -16.894 4.151 1.00 98.12 100 THR A N 1
ATOM 758 C CA . THR A 1 100 ? -23.567 -17.495 5.413 1.00 98.12 100 THR A CA 1
ATOM 759 C C . THR A 1 100 ? -22.838 -18.796 5.119 1.00 98.12 100 THR A C 1
ATOM 761 O O . THR A 1 100 ? -23.380 -19.656 4.429 1.00 98.12 100 THR A O 1
ATOM 764 N N . LEU A 1 101 ? -21.623 -18.939 5.639 1.00 98.25 101 LEU A N 1
ATOM 765 C CA . LEU A 1 101 ? -20.794 -20.125 5.458 1.00 98.25 101 LEU A CA 1
ATOM 766 C C . LEU A 1 101 ? -19.808 -20.299 6.615 1.00 98.25 101 LEU A C 1
ATOM 768 O O . LEU A 1 101 ? -19.614 -19.399 7.429 1.00 98.25 101 LEU A O 1
ATOM 772 N N . HIS A 1 102 ? -19.181 -21.468 6.689 1.00 98.31 102 HIS A N 1
ATOM 773 C CA . HIS A 1 102 ? -18.083 -21.716 7.617 1.00 98.31 102 HIS A CA 1
ATOM 774 C C . HIS A 1 102 ? -16.755 -21.318 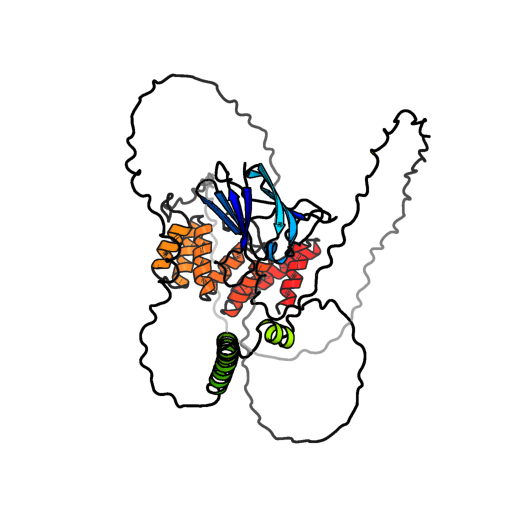6.975 1.00 98.31 102 HIS A C 1
ATOM 776 O O . HIS A 1 102 ? -16.532 -21.594 5.795 1.00 98.31 102 HIS A O 1
ATOM 782 N N . TRP A 1 103 ? -15.875 -20.683 7.751 1.00 98.19 103 TRP A N 1
ATOM 783 C CA . TRP A 1 103 ? -14.516 -20.396 7.304 1.00 98.19 103 TRP A CA 1
ATOM 784 C C . TRP A 1 103 ? -13.762 -21.712 7.051 1.00 98.19 103 TRP A C 1
ATOM 786 O O . TRP A 1 103 ? -13.701 -22.540 7.967 1.00 98.19 103 TRP A O 1
ATOM 796 N N . PRO A 1 104 ? -13.237 -21.955 5.837 1.00 98.06 104 PRO A N 1
ATOM 797 C CA . PRO A 1 104 ? -12.578 -23.216 5.517 1.00 98.06 104 PRO A CA 1
ATOM 798 C C . PRO A 1 104 ? -11.206 -23.325 6.195 1.00 98.06 104 PRO A C 1
ATOM 800 O O . PRO A 1 104 ? -10.684 -22.365 6.761 1.00 98.06 104 PRO A O 1
ATOM 803 N N . GLU A 1 105 ? -10.613 -24.514 6.129 1.00 97.50 105 GLU A N 1
ATOM 804 C CA . GLU A 1 105 ? -9.216 -24.712 6.505 1.00 97.50 105 GLU A CA 1
ATOM 805 C C . GLU A 1 105 ? -8.318 -24.076 5.435 1.00 97.50 105 GLU A C 1
ATOM 807 O O . GLU A 1 105 ? -8.274 -24.531 4.293 1.00 97.50 105 GLU A O 1
ATOM 812 N N . ILE A 1 106 ? -7.664 -22.974 5.798 1.00 96.81 106 ILE A N 1
ATOM 813 C CA . ILE A 1 106 ? -6.704 -22.235 4.971 1.00 96.81 106 ILE A CA 1
ATOM 814 C C . ILE A 1 106 ? -5.405 -22.187 5.768 1.00 96.81 106 ILE A C 1
ATOM 816 O O . ILE A 1 106 ? -5.452 -21.903 6.971 1.00 96.81 106 ILE A O 1
ATOM 820 N N . ALA A 1 107 ? -4.259 -22.465 5.140 1.00 93.69 107 ALA A N 1
ATOM 821 C CA . ALA A 1 107 ? -2.988 -22.355 5.840 1.00 93.69 107 ALA A CA 1
ATOM 822 C C . ALA A 1 107 ? -2.816 -20.918 6.369 1.00 93.69 107 ALA A C 1
ATOM 824 O O . ALA A 1 107 ? -2.994 -19.971 5.599 1.00 93.69 107 ALA A O 1
ATOM 825 N N . PRO A 1 108 ? -2.492 -20.720 7.659 1.00 92.38 108 PRO A N 1
ATOM 826 C CA . PRO A 1 108 ? -2.196 -19.390 8.180 1.00 92.38 108 PRO A CA 1
ATOM 827 C C . PRO A 1 108 ? -0.940 -18.838 7.506 1.00 92.38 108 PRO A C 1
ATOM 829 O O . PRO A 1 108 ? -0.113 -19.612 7.012 1.00 92.38 108 PRO A O 1
ATOM 832 N N . SER A 1 109 ? -0.765 -17.516 7.511 1.00 92.06 109 SER A N 1
ATOM 833 C CA . SER A 1 109 ? 0.460 -16.936 6.971 1.00 92.06 109 SER A CA 1
ATOM 834 C C . SER A 1 109 ? 1.671 -17.465 7.739 1.00 92.06 109 SER A C 1
ATOM 836 O O . SER A 1 109 ? 1.783 -17.373 8.967 1.00 92.06 109 SER A O 1
ATOM 838 N N . VAL A 1 110 ? 2.612 -18.046 7.002 1.00 86.88 110 VAL A N 1
ATOM 839 C CA . VAL A 1 110 ? 3.958 -18.313 7.485 1.00 86.88 110 VAL A CA 1
ATOM 840 C C . VAL A 1 110 ? 4.652 -16.964 7.464 1.00 86.88 110 VAL A C 1
ATOM 842 O O . VAL A 1 110 ? 5.372 -16.627 6.529 1.00 86.88 110 VAL A O 1
ATOM 845 N N . ALA A 1 111 ? 4.364 -16.130 8.462 1.00 62.34 111 ALA A N 1
ATOM 846 C CA . ALA A 1 111 ? 5.085 -14.887 8.624 1.00 62.34 111 ALA A CA 1
ATOM 847 C C . ALA A 1 111 ? 6.585 -15.226 8.624 1.00 62.34 111 ALA A C 1
ATOM 849 O O . ALA A 1 111 ? 7.062 -15.909 9.529 1.00 62.34 111 ALA A O 1
ATOM 850 N N . GLU A 1 112 ? 7.354 -14.702 7.665 1.00 48.16 112 GLU A N 1
ATOM 851 C CA . GLU A 1 112 ? 8.829 -14.709 7.720 1.00 48.16 112 GLU A CA 1
ATOM 852 C C . GLU A 1 112 ? 9.371 -13.923 8.938 1.00 48.16 112 GLU A C 1
ATOM 854 O O . GLU A 1 112 ? 10.574 -13.764 9.130 1.00 48.16 112 GLU A O 1
ATOM 859 N N . HIS A 1 113 ? 8.486 -13.458 9.821 1.00 42.75 113 HIS A N 1
ATOM 860 C CA . HIS A 1 113 ? 8.825 -12.887 11.104 1.00 42.75 113 HIS A CA 1
ATOM 861 C C . HIS A 1 113 ? 9.162 -13.996 12.104 1.00 42.75 113 HIS A C 1
ATOM 863 O O . HIS A 1 113 ? 8.311 -14.789 12.514 1.00 42.75 113 HIS A O 1
ATOM 869 N N . GLY A 1 114 ? 10.422 -13.991 12.547 1.00 38.31 114 GLY A N 1
ATOM 870 C CA . GLY A 1 114 ? 10.905 -14.739 13.703 1.00 38.31 114 GLY A CA 1
ATOM 871 C C . GLY A 1 114 ? 9.972 -14.650 14.925 1.00 38.31 114 GLY A C 1
ATOM 872 O O . GLY A 1 114 ? 9.096 -13.789 15.009 1.00 38.31 114 GLY A O 1
ATOM 873 N N . PRO A 1 115 ? 10.148 -15.567 15.889 1.00 35.38 115 PRO A N 1
ATOM 874 C CA . PRO A 1 115 ? 9.109 -16.082 16.776 1.00 35.38 115 PRO A CA 1
ATOM 875 C C . PRO A 1 115 ? 8.322 -14.986 17.504 1.00 35.38 115 PRO A C 1
ATOM 877 O O . PRO A 1 115 ? 8.632 -14.599 18.634 1.00 35.38 115 PRO A O 1
ATOM 880 N N . SER A 1 116 ? 7.219 -14.563 16.892 1.00 40.78 116 SER A N 1
ATOM 881 C CA . SER A 1 116 ? 6.178 -13.810 17.571 1.00 40.78 116 SER A CA 1
ATOM 882 C C . SER A 1 116 ? 5.415 -14.771 18.469 1.00 40.78 116 SER A C 1
ATOM 884 O O . SER A 1 116 ? 4.533 -15.516 18.052 1.00 40.78 116 SER A O 1
ATOM 886 N N . ARG A 1 117 ? 5.881 -14.805 19.720 1.00 39.94 117 ARG A N 1
ATOM 887 C CA . ARG A 1 117 ? 5.151 -15.108 20.955 1.00 39.94 117 ARG A CA 1
ATOM 888 C C . ARG A 1 117 ? 3.754 -15.699 20.718 1.00 39.94 117 ARG A C 1
ATOM 890 O O . ARG A 1 117 ? 2.748 -14.997 20.751 1.00 39.94 117 ARG A O 1
ATOM 897 N N . ARG A 1 118 ? 3.684 -17.029 20.598 1.00 40.94 118 ARG A N 1
ATOM 898 C CA . ARG A 1 118 ? 2.454 -17.752 20.935 1.00 40.94 118 ARG A CA 1
ATOM 899 C C . ARG A 1 118 ? 2.068 -17.356 22.356 1.00 40.94 118 ARG A C 1
ATOM 901 O O . ARG A 1 118 ? 2.812 -17.629 23.302 1.00 40.94 118 ARG A O 1
ATOM 908 N N . THR A 1 119 ? 0.902 -16.743 22.507 1.00 39.62 119 THR A N 1
ATOM 909 C CA . THR A 1 119 ? 0.184 -16.683 23.775 1.00 39.62 119 THR A CA 1
ATOM 910 C C . THR A 1 119 ? -0.078 -18.128 24.182 1.00 39.62 119 THR A C 1
ATOM 912 O O . THR A 1 119 ? -0.982 -18.789 23.682 1.00 39.62 119 THR A O 1
ATOM 915 N N . ARG A 1 120 ? 0.808 -18.668 25.020 1.00 31.86 120 ARG A N 1
ATOM 916 C CA . ARG A 1 120 ? 0.668 -19.986 25.627 1.00 31.86 120 ARG A CA 1
ATOM 917 C C . ARG A 1 120 ? -0.539 -19.919 26.559 1.00 31.86 120 ARG A C 1
ATOM 919 O O . ARG A 1 120 ? -0.414 -19.493 27.704 1.00 31.86 120 ARG A O 1
ATOM 926 N N . THR A 1 121 ? -1.696 -20.340 26.064 1.00 36.53 121 THR A N 1
ATOM 927 C CA . THR A 1 121 ? -2.832 -20.732 26.897 1.00 36.53 121 THR A CA 1
ATOM 928 C C . THR A 1 121 ? -2.363 -21.901 27.757 1.00 36.53 121 THR A C 1
ATOM 930 O O . THR A 1 121 ? -2.002 -22.965 27.255 1.00 36.53 121 THR A O 1
ATOM 933 N N . GLY A 1 122 ? -2.222 -21.644 29.055 1.00 31.66 122 GLY A N 1
ATOM 934 C CA . GLY A 1 122 ? -1.682 -22.593 30.013 1.00 31.66 122 GLY A CA 1
ATOM 935 C C . GLY A 1 122 ? -2.655 -23.730 30.302 1.00 31.66 122 GLY A C 1
ATOM 936 O O . GLY A 1 122 ? -3.795 -23.491 30.680 1.00 31.66 122 GLY A O 1
ATOM 937 N N . PHE A 1 123 ? -2.149 -24.957 30.232 1.00 33.00 123 PHE A N 1
ATOM 938 C CA . PHE A 1 123 ? -2.605 -26.050 31.081 1.00 33.00 123 PHE A CA 1
ATOM 939 C C . PHE A 1 123 ? -1.424 -26.482 31.948 1.00 33.00 123 PHE A C 1
ATOM 941 O O . PHE A 1 123 ? -0.303 -26.656 31.469 1.00 33.00 123 PHE A O 1
ATOM 948 N N . GLY A 1 124 ? -1.661 -26.500 33.257 1.00 35.16 124 GLY A N 1
ATOM 949 C CA . GLY A 1 124 ? -0.621 -26.587 34.267 1.00 35.16 124 GLY A CA 1
ATOM 950 C C . GLY A 1 124 ? -0.018 -27.978 34.426 1.00 35.16 124 GLY A C 1
ATOM 951 O O . GLY A 1 124 ? -0.698 -28.989 34.308 1.00 35.16 124 GLY A O 1
ATOM 952 N N . ALA A 1 125 ? 1.245 -27.999 34.837 1.00 32.50 125 ALA A N 1
ATOM 953 C CA . ALA A 1 125 ? 1.792 -29.058 35.669 1.00 32.50 125 ALA A CA 1
ATOM 954 C C . ALA A 1 125 ? 2.853 -28.444 36.589 1.00 32.50 125 ALA A C 1
ATOM 956 O O . ALA A 1 125 ? 3.760 -27.735 36.153 1.00 32.50 125 ALA A O 1
ATOM 957 N N . ARG A 1 126 ? 2.663 -28.654 37.891 1.00 35.06 126 ARG A N 1
ATOM 958 C CA . ARG A 1 126 ? 3.564 -28.242 38.968 1.00 35.06 126 ARG A CA 1
ATOM 959 C C . ARG A 1 126 ? 4.761 -29.192 39.073 1.00 35.06 126 ARG A C 1
ATOM 961 O O . ARG A 1 126 ? 4.640 -30.369 38.755 1.00 35.06 126 ARG A O 1
ATOM 968 N N . SER A 1 127 ? 5.795 -28.659 39.728 1.00 35.22 127 SER A N 1
ATOM 969 C CA . SER A 1 127 ? 6.816 -29.334 40.550 1.00 35.22 127 SER A CA 1
ATOM 970 C C . SER A 1 127 ? 8.153 -29.668 39.892 1.00 35.22 127 SER A C 1
ATOM 972 O O . SER A 1 127 ? 8.219 -30.437 38.944 1.00 35.22 127 SER A O 1
ATOM 974 N N . GLY A 1 128 ? 9.230 -29.188 40.531 1.00 31.08 128 GLY A N 1
ATOM 975 C CA . GLY A 1 128 ? 10.532 -29.855 40.473 1.00 31.08 128 GLY A CA 1
ATOM 976 C C . GLY A 1 128 ? 11.773 -28.982 40.671 1.00 31.08 128 GLY A C 1
ATOM 977 O O . GLY A 1 128 ? 12.475 -28.734 39.709 1.00 31.08 128 GLY A O 1
ATOM 978 N N . ALA A 1 129 ? 12.032 -28.573 41.918 1.00 31.55 129 ALA A N 1
ATOM 979 C CA . ALA A 1 129 ? 13.343 -28.460 42.585 1.00 31.55 129 ALA A CA 1
ATOM 980 C C . ALA A 1 129 ? 14.572 -27.807 41.892 1.00 31.55 129 ALA A C 1
ATOM 982 O O . ALA A 1 129 ? 15.112 -28.286 40.901 1.00 31.55 129 ALA A O 1
ATOM 983 N N . ALA A 1 130 ? 15.116 -26.795 42.582 1.00 35.88 130 ALA A N 1
ATOM 984 C CA . ALA A 1 130 ? 16.497 -26.316 42.473 1.00 35.88 130 ALA A CA 1
ATOM 985 C C . ALA A 1 130 ? 17.528 -27.397 42.875 1.00 35.88 130 ALA A C 1
ATOM 987 O O . ALA A 1 130 ? 17.188 -28.332 43.607 1.00 35.88 130 ALA A O 1
ATOM 988 N N . PRO A 1 131 ? 18.812 -27.207 42.518 1.00 49.62 131 PRO A N 1
ATOM 989 C CA . PRO A 1 131 ? 19.723 -26.754 43.572 1.00 49.62 131 PRO A CA 1
ATOM 990 C C . PRO A 1 131 ? 20.784 -25.731 43.136 1.00 49.62 131 PRO A C 1
ATOM 992 O O . PRO A 1 131 ? 21.093 -25.535 41.964 1.00 49.62 131 PRO A O 1
ATOM 995 N N . ALA A 1 132 ? 21.334 -25.091 44.167 1.00 41.78 132 ALA A N 1
ATOM 996 C CA . ALA A 1 132 ? 22.446 -24.157 44.166 1.00 41.78 132 ALA A CA 1
ATOM 997 C C . ALA A 1 132 ? 23.825 -24.849 44.130 1.00 41.78 132 ALA A C 1
ATOM 999 O O . ALA A 1 132 ? 23.976 -25.977 44.594 1.00 41.78 132 ALA A O 1
ATOM 1000 N N . GLY A 1 133 ? 24.838 -24.103 43.684 1.00 33.56 133 GLY A N 1
ATOM 1001 C CA . GLY A 1 133 ? 26.272 -24.374 43.865 1.00 33.56 133 GLY A CA 1
ATOM 1002 C C . GLY A 1 133 ? 27.078 -23.505 42.889 1.00 33.56 133 GLY A C 1
ATOM 1003 O O . GLY A 1 133 ? 26.928 -23.662 41.689 1.00 33.56 133 GLY A O 1
ATOM 1004 N N . ALA A 1 134 ? 27.720 -22.413 43.309 1.00 35.22 134 ALA A N 1
ATOM 1005 C CA . ALA A 1 134 ? 28.970 -22.303 44.073 1.00 35.22 134 ALA A CA 1
ATOM 1006 C C . ALA A 1 134 ? 30.165 -21.923 43.165 1.00 35.22 134 ALA A C 1
ATOM 1008 O O . ALA A 1 134 ? 30.596 -22.676 42.304 1.00 35.22 134 ALA A O 1
ATOM 1009 N N . SER A 1 135 ? 30.630 -20.702 43.426 1.00 41.28 135 SER A N 1
ATOM 1010 C CA . SER A 1 135 ? 31.884 -19.988 43.166 1.00 41.28 135 SER A CA 1
ATOM 1011 C C . SER A 1 135 ? 33.140 -20.659 42.571 1.00 41.28 135 SER A C 1
ATOM 1013 O O . SER A 1 135 ? 33.531 -21.756 42.953 1.00 41.28 135 SER A O 1
ATOM 1015 N N . ALA A 1 136 ? 33.882 -19.767 41.889 1.00 37.78 136 ALA A N 1
ATOM 1016 C CA . ALA A 1 136 ? 35.341 -19.552 41.882 1.00 37.78 136 ALA A CA 1
ATOM 1017 C C . ALA A 1 136 ? 36.210 -20.325 40.871 1.00 37.78 136 ALA A C 1
ATOM 1019 O O . ALA A 1 136 ? 36.319 -21.540 40.931 1.00 37.78 136 ALA A O 1
ATOM 1020 N N . PHE A 1 137 ? 36.903 -19.581 39.997 1.00 33.84 137 PHE A N 1
ATOM 1021 C CA . PHE A 1 137 ? 38.365 -19.351 39.978 1.00 33.84 137 PHE A CA 1
ATOM 1022 C C . PHE A 1 137 ? 38.800 -18.807 38.604 1.00 33.84 137 PHE A C 1
ATOM 1024 O O . PHE A 1 137 ? 38.260 -19.217 37.583 1.00 33.84 137 PHE A O 1
ATOM 1031 N N . GLY A 1 138 ? 39.834 -17.958 38.581 1.00 31.38 138 GLY A N 1
ATOM 1032 C CA . GLY A 1 138 ? 40.716 -17.844 37.411 1.00 31.38 138 GLY A CA 1
ATOM 1033 C C . GLY A 1 138 ? 40.958 -16.435 36.888 1.00 31.38 138 GLY A C 1
ATOM 1034 O O . GLY A 1 138 ? 40.357 -16.022 35.906 1.00 31.38 138 GLY A O 1
ATOM 1035 N N . ALA A 1 139 ? 41.892 -15.732 37.525 1.00 37.88 139 ALA A N 1
ATOM 1036 C CA . ALA A 1 139 ? 42.587 -14.589 36.953 1.00 37.88 139 ALA A CA 1
ATOM 1037 C C . ALA A 1 139 ? 43.447 -15.010 35.748 1.00 37.88 139 ALA A C 1
ATOM 1039 O O . ALA A 1 139 ? 44.118 -16.040 35.817 1.00 37.88 139 ALA A O 1
ATOM 1040 N N . ALA A 1 140 ? 43.493 -14.175 34.708 1.00 35.03 140 ALA A N 1
ATOM 1041 C CA . ALA A 1 140 ? 44.642 -14.047 33.814 1.00 35.03 140 ALA A CA 1
ATOM 1042 C C . ALA A 1 140 ? 44.571 -12.704 33.066 1.00 35.03 140 ALA A C 1
ATOM 1044 O O . ALA A 1 140 ? 43.733 -12.494 32.194 1.00 35.03 140 ALA A O 1
ATOM 1045 N N . GLU A 1 141 ? 45.465 -11.804 33.462 1.00 39.78 141 GLU A N 1
ATOM 1046 C CA . GLU A 1 141 ? 45.937 -10.644 32.703 1.00 39.78 141 GLU A CA 1
ATOM 1047 C C . GLU A 1 141 ? 46.641 -11.125 31.416 1.00 39.78 141 GLU A C 1
ATOM 1049 O O . GLU A 1 141 ? 47.260 -12.196 31.434 1.00 39.78 141 GLU A O 1
ATOM 1054 N N . PRO A 1 142 ? 46.594 -10.358 30.311 1.00 53.28 142 PRO A N 1
ATOM 1055 C CA . PRO A 1 142 ? 47.857 -9.745 29.893 1.00 53.28 142 PRO A CA 1
ATOM 1056 C C . PRO A 1 142 ? 47.740 -8.347 29.249 1.00 53.28 142 PRO A C 1
ATOM 1058 O O . PRO A 1 142 ? 46.888 -8.085 28.408 1.00 53.28 142 PRO A O 1
ATOM 1061 N N . ALA A 1 143 ? 48.687 -7.494 29.647 1.00 36.12 143 ALA A N 1
ATOM 1062 C CA . ALA A 1 143 ? 49.590 -6.675 28.830 1.00 36.12 143 ALA A CA 1
ATOM 1063 C C . ALA A 1 143 ? 49.071 -5.908 27.589 1.00 36.12 143 ALA A C 1
ATOM 1065 O O . ALA A 1 143 ? 48.814 -6.481 26.536 1.00 36.12 143 ALA A O 1
ATOM 1066 N N . MET A 1 144 ? 49.123 -4.577 27.733 1.00 41.31 144 MET A N 1
ATOM 1067 C CA . MET A 1 144 ? 49.692 -3.566 26.821 1.00 41.31 144 MET A CA 1
ATOM 1068 C C . MET A 1 144 ? 49.616 -3.781 25.299 1.00 41.31 144 MET A C 1
ATOM 1070 O O . MET A 1 144 ? 50.358 -4.585 24.739 1.00 41.31 144 MET A O 1
ATOM 1074 N N . ALA A 1 145 ? 48.915 -2.860 24.635 1.00 40.41 145 ALA A N 1
ATOM 1075 C CA . ALA A 1 145 ? 49.434 -2.182 23.449 1.00 40.41 145 ALA A CA 1
ATOM 1076 C C . ALA A 1 145 ? 48.847 -0.762 23.388 1.00 40.41 145 ALA A C 1
ATOM 1078 O O . ALA A 1 145 ? 47.635 -0.585 23.271 1.00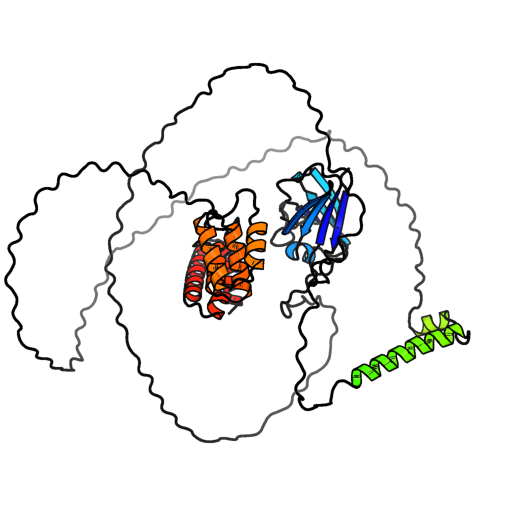 40.41 145 ALA A O 1
ATOM 1079 N N . ASP A 1 146 ? 49.732 0.223 23.535 1.00 42.06 146 ASP A N 1
ATOM 1080 C CA . ASP A 1 146 ? 49.518 1.610 23.139 1.00 42.06 146 ASP A CA 1
ATOM 1081 C C . ASP A 1 146 ? 49.276 1.661 21.624 1.00 42.06 146 ASP A C 1
ATOM 1083 O O . ASP A 1 146 ? 50.093 1.138 20.869 1.00 42.06 146 ASP A O 1
ATOM 1087 N N . ASP A 1 147 ? 48.204 2.319 21.183 1.00 41.22 147 ASP A N 1
ATOM 1088 C CA . ASP A 1 147 ? 48.147 2.882 19.834 1.00 41.22 147 ASP A CA 1
ATOM 1089 C C . ASP A 1 147 ? 47.424 4.235 19.865 1.00 41.22 147 ASP A C 1
ATOM 1091 O O . ASP A 1 147 ? 46.212 4.360 20.056 1.00 41.22 147 ASP A O 1
ATOM 1095 N N . ASP A 1 148 ? 48.266 5.252 19.731 1.00 42.34 148 ASP A N 1
ATOM 1096 C CA . ASP A 1 148 ? 48.003 6.672 19.573 1.00 42.34 148 ASP A CA 1
ATOM 1097 C C . ASP A 1 148 ? 47.579 6.943 18.121 1.00 42.34 148 ASP A C 1
ATOM 1099 O O . ASP A 1 148 ? 48.380 6.830 17.193 1.00 42.34 148 ASP A O 1
ATOM 1103 N N . MET A 1 149 ? 46.309 7.292 17.908 1.00 38.47 149 MET A N 1
ATOM 1104 C CA . MET A 1 149 ? 45.803 7.773 16.619 1.00 38.47 149 MET A CA 1
ATOM 1105 C C . MET A 1 149 ? 45.009 9.060 16.837 1.00 38.47 149 MET A C 1
ATOM 1107 O O . MET A 1 149 ? 43.818 9.060 17.156 1.00 38.47 149 MET A O 1
ATOM 1111 N N . GLY A 1 150 ? 45.709 10.181 16.658 1.00 37.88 150 GLY A N 1
ATOM 1112 C CA . GLY A 1 150 ? 45.153 11.526 16.655 1.00 37.88 150 GLY A CA 1
ATOM 1113 C C . GLY A 1 150 ? 44.099 11.723 15.563 1.00 37.88 150 GLY A C 1
ATOM 1114 O O . GLY A 1 150 ? 44.387 11.656 14.370 1.00 37.88 150 GLY A O 1
ATOM 1115 N N . ALA A 1 151 ? 42.874 12.039 15.981 1.00 35.94 151 ALA A N 1
ATOM 1116 C CA . ALA A 1 151 ? 41.807 12.486 15.097 1.00 35.94 151 ALA A CA 1
ATOM 1117 C C . ALA A 1 151 ? 41.848 14.017 14.950 1.00 35.94 151 ALA A C 1
ATOM 1119 O O . ALA A 1 151 ? 41.478 14.771 15.853 1.00 35.94 151 ALA A O 1
ATOM 1120 N N . THR A 1 152 ? 42.297 14.480 13.785 1.00 36.66 152 THR A N 1
ATOM 1121 C CA . THR A 1 152 ? 42.196 15.871 13.336 1.00 36.66 152 THR A CA 1
ATOM 1122 C C . THR A 1 152 ? 40.726 16.233 13.104 1.00 36.66 152 THR A C 1
ATOM 1124 O O . THR A 1 152 ? 40.090 15.741 12.176 1.00 36.66 152 THR A O 1
ATOM 1127 N N . ARG A 1 153 ? 40.170 17.103 13.954 1.00 33.44 153 ARG A N 1
ATOM 1128 C CA . ARG A 1 153 ? 38.801 17.627 13.838 1.00 33.44 153 ARG A CA 1
ATOM 1129 C C . ARG A 1 153 ? 38.827 18.907 12.994 1.00 33.44 153 ARG A C 1
ATOM 1131 O O . ARG A 1 153 ? 39.263 19.951 13.469 1.00 33.44 153 ARG A O 1
ATOM 1138 N N . VAL A 1 154 ? 38.392 18.820 11.738 1.00 38.12 154 VAL A N 1
ATOM 1139 C CA . VAL A 1 154 ? 38.173 19.981 10.858 1.00 38.12 154 VAL A CA 1
ATOM 1140 C C . VAL A 1 154 ? 36.816 20.594 11.211 1.00 38.12 154 VAL A C 1
ATOM 1142 O O . VAL A 1 154 ? 35.782 19.956 11.034 1.00 38.12 154 VAL A O 1
ATOM 1145 N N . GLY A 1 155 ? 36.822 21.808 11.766 1.00 32.50 155 GLY A N 1
ATOM 1146 C CA . GLY A 1 155 ? 35.615 22.587 12.041 1.00 32.50 155 GLY A CA 1
ATOM 1147 C C . GLY A 1 155 ? 35.147 23.329 10.790 1.00 32.50 155 GLY A C 1
ATOM 1148 O O . GLY A 1 155 ? 35.901 24.119 10.226 1.00 32.50 155 GLY A O 1
ATOM 1149 N N . ILE A 1 156 ? 33.909 23.077 10.367 1.00 39.66 156 ILE A N 1
ATOM 1150 C CA . ILE A 1 156 ? 33.207 23.847 9.333 1.00 39.66 156 ILE A CA 1
ATOM 1151 C C . ILE A 1 156 ? 32.387 24.941 10.047 1.00 39.66 156 ILE A C 1
ATOM 1153 O O . ILE A 1 156 ? 31.663 24.609 10.988 1.00 39.66 156 ILE A O 1
ATOM 1157 N N . PRO A 1 157 ? 32.496 26.225 9.660 1.00 36.12 157 PRO A N 1
ATOM 1158 C CA . PRO A 1 157 ? 31.739 27.312 10.280 1.00 36.12 157 PRO A CA 1
ATOM 1159 C C . PRO A 1 157 ? 30.260 27.292 9.856 1.00 36.12 157 PRO A C 1
ATOM 1161 O O . PRO A 1 157 ? 29.947 27.138 8.676 1.00 36.12 157 PRO A O 1
ATOM 1164 N N . MET A 1 158 ? 29.359 27.472 10.828 1.00 39.16 158 MET A N 1
ATOM 1165 C CA . MET A 1 158 ? 27.936 27.751 10.597 1.00 39.16 158 MET A CA 1
ATOM 1166 C C . MET A 1 158 ? 27.749 29.199 10.113 1.00 39.16 158 MET A C 1
ATOM 1168 O O . MET A 1 158 ? 28.381 30.090 10.681 1.00 39.16 158 MET A O 1
ATOM 1172 N N . PRO A 1 159 ? 26.882 29.463 9.120 1.00 47.16 159 PRO A N 1
ATOM 1173 C CA . PRO A 1 159 ? 26.429 30.813 8.821 1.00 47.16 159 PRO A CA 1
ATOM 1174 C C . PRO A 1 159 ? 25.265 31.235 9.732 1.00 47.16 159 PRO A C 1
ATOM 1176 O O . PRO A 1 159 ? 24.308 30.485 9.942 1.00 47.16 159 PRO A O 1
ATOM 1179 N N . ASP A 1 160 ? 25.363 32.463 10.238 1.00 33.84 160 ASP A N 1
ATOM 1180 C CA . ASP A 1 160 ? 24.320 33.180 10.967 1.00 33.84 160 ASP A CA 1
ATOM 1181 C C . ASP A 1 160 ? 23.039 33.293 10.126 1.00 33.84 160 ASP A C 1
ATOM 1183 O O . ASP A 1 160 ? 23.064 33.716 8.969 1.00 33.84 160 ASP A O 1
ATOM 1187 N N . SER A 1 161 ? 21.908 32.897 10.712 1.00 38.00 161 SER A N 1
ATOM 1188 C CA . SER A 1 161 ? 20.583 33.037 10.105 1.00 38.00 161 SER A CA 1
ATOM 1189 C C . SER A 1 161 ? 19.860 34.228 10.724 1.00 38.00 161 SER A C 1
ATOM 1191 O O . SER A 1 161 ? 19.339 34.144 11.837 1.00 38.00 161 SER A O 1
ATOM 1193 N N . ASP A 1 162 ? 19.832 35.331 9.979 1.00 33.97 162 ASP A N 1
ATOM 1194 C CA . ASP A 1 162 ? 19.033 36.513 10.281 1.00 33.97 162 ASP A CA 1
ATOM 1195 C C . ASP A 1 162 ? 17.532 36.225 10.133 1.00 33.97 162 ASP A C 1
ATOM 1197 O O . ASP A 1 162 ? 17.040 35.724 9.117 1.00 33.97 162 ASP A O 1
ATOM 1201 N N . ALA A 1 163 ? 16.792 36.581 11.179 1.00 35.91 163 ALA A N 1
ATOM 1202 C CA . ALA A 1 163 ? 15.348 36.471 11.270 1.00 35.91 163 ALA A CA 1
ATOM 1203 C C . ALA A 1 163 ? 14.657 37.501 10.361 1.00 35.91 163 ALA A C 1
ATOM 1205 O O . ALA A 1 163 ? 14.759 38.706 10.593 1.00 35.91 163 ALA A O 1
ATOM 1206 N N . THR A 1 164 ? 13.882 37.035 9.374 1.00 39.22 164 THR A N 1
ATOM 1207 C CA . THR A 1 164 ? 12.950 37.895 8.630 1.00 39.22 164 THR A CA 1
ATOM 1208 C C . THR A 1 164 ? 11.499 37.623 9.031 1.00 39.22 164 THR A C 1
ATOM 1210 O O . THR A 1 164 ? 10.961 36.526 8.912 1.00 39.22 164 THR A O 1
ATOM 1213 N N . GLN A 1 165 ? 10.919 38.705 9.534 1.00 35.53 165 GLN A N 1
ATOM 1214 C CA . GLN A 1 165 ? 9.552 39.039 9.921 1.00 35.53 165 GLN A CA 1
ATOM 1215 C C . GLN A 1 165 ? 8.439 38.443 9.027 1.00 35.53 165 GLN A C 1
ATOM 1217 O O . GLN A 1 165 ? 8.393 38.687 7.823 1.00 35.53 165 GLN A O 1
ATOM 1222 N N . ILE A 1 166 ? 7.489 37.726 9.640 1.00 36.50 166 ILE A N 1
ATOM 1223 C CA . ILE A 1 166 ? 6.261 37.222 9.000 1.00 36.50 166 ILE A CA 1
ATOM 1224 C C . ILE A 1 166 ? 5.232 38.360 8.902 1.00 36.50 166 ILE A C 1
ATOM 1226 O O . ILE A 1 166 ? 4.802 38.909 9.917 1.00 36.50 166 ILE A O 1
ATOM 1230 N N . GLY A 1 167 ? 4.841 38.707 7.673 1.00 33.00 167 GLY A N 1
ATOM 1231 C CA . GLY A 1 167 ? 3.760 39.645 7.359 1.00 33.00 167 GLY A CA 1
ATOM 1232 C C . GLY A 1 167 ? 2.366 39.008 7.451 1.00 33.00 167 GLY A C 1
ATOM 1233 O O . GLY A 1 167 ? 2.186 37.821 7.191 1.00 33.00 167 GLY A O 1
ATOM 1234 N N . ALA A 1 168 ? 1.384 39.823 7.841 1.00 42.84 168 ALA A N 1
ATOM 1235 C CA . ALA A 1 168 ? -0.015 39.457 8.066 1.00 42.84 168 ALA A CA 1
ATOM 1236 C C . ALA A 1 168 ? -0.763 38.988 6.792 1.00 42.84 168 ALA A C 1
ATOM 1238 O O . ALA A 1 168 ? -0.435 39.436 5.691 1.00 42.84 168 ALA A O 1
ATOM 1239 N N . PRO A 1 169 ? -1.806 38.143 6.927 1.00 46.47 169 PRO A N 1
ATOM 1240 C CA . PRO A 1 169 ? -2.594 37.659 5.793 1.00 46.47 169 PRO A CA 1
ATOM 1241 C C . PRO A 1 169 ? -3.564 38.727 5.238 1.00 46.47 169 PRO A C 1
ATOM 1243 O O . PRO A 1 169 ? -4.125 39.508 6.012 1.00 46.47 169 PRO A O 1
ATOM 1246 N N . PRO A 1 170 ? -3.813 38.757 3.913 1.00 46.69 170 PRO A N 1
ATOM 1247 C CA . PRO A 1 170 ? -4.786 39.660 3.302 1.00 46.69 170 PRO A CA 1
ATOM 1248 C C . PRO A 1 170 ? -6.248 39.208 3.525 1.00 46.69 170 PRO A C 1
ATOM 1250 O O . PRO A 1 170 ? -6.509 38.022 3.750 1.00 46.69 170 PRO A O 1
ATOM 1253 N N . PRO A 1 171 ? -7.219 40.141 3.452 1.00 44.19 171 PRO A N 1
ATOM 1254 C CA . PRO A 1 171 ? -8.634 39.864 3.692 1.00 44.19 171 PRO A CA 1
ATOM 1255 C C . PRO A 1 171 ? -9.281 39.062 2.553 1.00 44.19 171 PRO A C 1
ATOM 1257 O O . PRO A 1 171 ? -9.056 39.326 1.372 1.00 44.19 171 PRO A O 1
ATOM 1260 N N . GLN A 1 172 ? -10.126 38.100 2.930 1.00 36.72 172 GLN A N 1
ATOM 1261 C CA . GLN A 1 172 ? -10.920 37.280 2.013 1.00 36.72 172 GLN A CA 1
ATOM 1262 C C . GLN A 1 172 ? -12.044 38.108 1.374 1.00 36.72 172 GLN A C 1
ATOM 1264 O O . GLN A 1 172 ? -12.787 38.797 2.072 1.00 36.72 172 GLN A O 1
ATOM 1269 N N . ALA A 1 173 ? -12.170 38.023 0.048 1.00 36.56 173 ALA A N 1
ATOM 1270 C CA . ALA A 1 173 ? -13.245 38.646 -0.715 1.00 36.56 173 ALA A CA 1
ATOM 1271 C C . ALA A 1 173 ? -14.388 37.652 -0.984 1.00 36.56 173 ALA A C 1
ATOM 1273 O O . ALA A 1 173 ? -14.162 36.521 -1.413 1.00 36.56 173 ALA A O 1
ATOM 1274 N N . ASP A 1 174 ? -15.611 38.130 -0.745 1.00 39.38 174 ASP A N 1
ATOM 1275 C CA . ASP A 1 174 ? -16.906 37.497 -1.004 1.00 39.38 174 ASP A CA 1
ATOM 1276 C C . ASP A 1 174 ? -17.058 36.982 -2.448 1.00 39.38 174 ASP A C 1
ATOM 1278 O O . ASP A 1 174 ? -17.107 37.762 -3.404 1.00 39.38 174 ASP A O 1
ATOM 1282 N N . LEU A 1 175 ? -17.264 35.671 -2.607 1.00 35.34 175 LEU A N 1
ATOM 1283 C CA . LEU A 1 175 ? -17.749 35.068 -3.850 1.00 35.34 175 LEU A CA 1
ATOM 1284 C C . LEU A 1 175 ? -19.274 34.918 -3.791 1.00 35.34 175 LEU A C 1
ATOM 1286 O O . LEU A 1 175 ? -19.820 33.957 -3.249 1.00 35.34 175 LEU A O 1
ATOM 1290 N N . ARG A 1 176 ? -19.975 35.889 -4.385 1.00 35.09 176 ARG A N 1
ATOM 1291 C CA . ARG A 1 176 ? -21.403 35.782 -4.705 1.00 35.09 176 ARG A CA 1
ATOM 1292 C C . ARG A 1 176 ? -21.635 34.832 -5.882 1.00 35.09 176 ARG A C 1
ATOM 1294 O O . ARG A 1 176 ? -20.957 34.893 -6.903 1.00 35.09 176 ARG A O 1
ATOM 1301 N N . ALA A 1 177 ? -22.671 34.016 -5.715 1.00 38.72 177 ALA A N 1
ATOM 1302 C CA . ALA A 1 177 ? -23.220 33.052 -6.654 1.00 38.72 177 ALA A CA 1
ATOM 1303 C C . ALA A 1 177 ? -23.488 33.617 -8.062 1.00 38.72 177 ALA A C 1
ATOM 1305 O O . ALA A 1 177 ? -24.168 34.633 -8.213 1.00 38.72 177 ALA A O 1
ATOM 1306 N N . GLN A 1 178 ? -23.041 32.887 -9.087 1.00 34.72 178 GLN A N 1
ATOM 1307 C CA . GLN A 1 178 ? -23.560 32.996 -10.449 1.00 34.72 178 GLN A CA 1
ATOM 1308 C C . GLN A 1 178 ? -24.277 31.695 -10.813 1.00 34.72 178 GLN A C 1
ATOM 1310 O O . GLN A 1 178 ? -23.683 30.627 -10.932 1.00 34.72 178 GLN A O 1
ATOM 1315 N N . SER A 1 179 ? -25.593 31.807 -10.934 1.00 32.75 179 SER A N 1
ATOM 1316 C CA . SER A 1 179 ? -26.532 30.776 -11.347 1.00 32.75 179 SER A CA 1
ATOM 1317 C C . SER A 1 179 ? -26.526 30.632 -12.871 1.00 32.75 179 SER A C 1
ATOM 1319 O O . SER A 1 179 ? -26.933 31.540 -13.592 1.00 32.75 179 SER A O 1
ATOM 1321 N N . PHE A 1 180 ? -26.113 29.466 -13.371 1.00 35.44 180 PHE A N 1
ATOM 1322 C CA . PHE A 1 180 ? -26.298 29.086 -14.772 1.00 35.44 180 PHE A CA 1
ATOM 1323 C C . PHE A 1 180 ? -27.640 28.368 -14.954 1.00 35.44 180 PHE A C 1
ATOM 1325 O O . PHE A 1 180 ? -27.935 27.380 -14.285 1.00 35.44 180 PHE A O 1
ATOM 1332 N N . SER A 1 181 ? -28.461 28.881 -15.872 1.00 35.22 181 SER A N 1
ATOM 1333 C CA . SER A 1 181 ? -29.695 28.235 -16.337 1.00 35.22 181 SER A CA 1
ATOM 1334 C C . SER A 1 181 ? -29.390 27.291 -17.507 1.00 35.22 181 SER A C 1
ATOM 1336 O O . SER A 1 181 ? -28.653 27.698 -18.406 1.00 35.22 181 SER A O 1
ATOM 1338 N N . PRO A 1 182 ? -29.975 26.081 -17.577 1.00 46.00 182 PRO A N 1
ATOM 1339 C CA . PRO A 1 182 ? -29.854 25.240 -18.760 1.00 46.00 182 PRO A CA 1
ATOM 1340 C C . PRO A 1 182 ? -30.949 25.564 -19.788 1.00 46.00 182 PRO A C 1
ATOM 1342 O O . PRO A 1 182 ? -32.149 25.471 -19.517 1.00 46.00 182 PRO A O 1
ATOM 1345 N N . THR A 1 183 ? -30.518 25.918 -20.998 1.00 40.38 183 THR A N 1
ATOM 1346 C CA . THR A 1 183 ? -31.379 26.103 -22.170 1.00 40.38 183 THR A CA 1
ATOM 1347 C C . THR A 1 183 ? -31.764 24.751 -22.769 1.00 40.38 183 THR A C 1
ATOM 1349 O O . THR A 1 183 ? -30.930 23.887 -23.025 1.00 40.38 183 THR A O 1
ATOM 1352 N N . ARG A 1 184 ? -33.067 24.603 -22.999 1.00 37.81 184 ARG A N 1
ATOM 1353 C CA . ARG A 1 184 ? -33.776 23.455 -23.565 1.00 37.81 184 ARG A CA 1
ATOM 1354 C C . ARG A 1 184 ? -33.850 23.567 -25.093 1.00 37.81 184 ARG A C 1
ATOM 1356 O O . ARG A 1 184 ? -34.327 24.576 -25.599 1.00 37.81 184 ARG A O 1
ATOM 1363 N N . GLY A 1 185 ? -33.486 22.505 -25.807 1.00 34.81 185 GLY A N 1
ATOM 1364 C CA . GLY A 1 185 ? -33.744 22.316 -27.243 1.00 34.81 185 GLY A CA 1
ATOM 1365 C C . GLY A 1 185 ? -32.758 21.298 -27.824 1.00 34.81 185 GLY A C 1
ATOM 1366 O O . GLY A 1 185 ? -31.593 21.324 -27.469 1.00 34.81 185 GLY A O 1
ATOM 1367 N N . GLY A 1 186 ? -33.111 20.343 -28.672 1.00 33.12 186 GLY A N 1
ATOM 1368 C CA . GLY A 1 186 ? -34.365 19.993 -29.315 1.00 33.12 186 GLY A CA 1
ATOM 1369 C C . GLY A 1 186 ? -34.165 18.637 -30.000 1.00 33.12 186 GLY A C 1
ATOM 1370 O O . GLY A 1 186 ? -33.049 18.264 -30.357 1.00 33.12 186 GLY A O 1
ATOM 1371 N N . ALA A 1 187 ? -35.253 17.886 -30.124 1.00 38.25 187 ALA A N 1
ATOM 1372 C CA . ALA A 1 187 ? -35.299 16.583 -30.765 1.00 38.25 187 ALA A CA 1
ATOM 1373 C C . ALA A 1 187 ? -35.133 16.697 -32.289 1.00 38.25 187 ALA A C 1
ATOM 1375 O O . ALA A 1 187 ? -35.789 17.526 -32.919 1.00 38.25 187 ALA A O 1
ATOM 1376 N N . ALA A 1 188 ? -34.332 15.812 -32.884 1.00 36.56 188 ALA A N 1
ATOM 1377 C CA . ALA A 1 188 ? -34.423 15.478 -34.301 1.00 36.56 188 ALA A CA 1
ATOM 1378 C C . ALA A 1 188 ? -34.032 14.010 -34.517 1.00 36.56 188 ALA A C 1
ATOM 1380 O O . ALA A 1 188 ? -32.944 13.572 -34.148 1.00 36.56 188 ALA A O 1
ATOM 1381 N N . ALA A 1 189 ? -34.978 13.276 -35.095 1.00 43.03 189 ALA A N 1
ATOM 1382 C CA . ALA A 1 189 ? -34.913 11.875 -35.466 1.00 43.03 189 ALA A CA 1
ATOM 1383 C C . ALA A 1 189 ? -33.843 11.593 -36.533 1.00 43.03 189 ALA A C 1
ATOM 1385 O O . ALA A 1 189 ? -33.667 12.386 -37.460 1.00 43.03 189 ALA A O 1
ATOM 1386 N N . ARG A 1 190 ? -33.195 10.424 -36.441 1.00 36.53 190 ARG A N 1
ATOM 1387 C CA . ARG A 1 190 ? -32.520 9.758 -37.561 1.00 36.53 190 ARG A CA 1
ATOM 1388 C C . ARG A 1 190 ? -32.744 8.246 -37.500 1.00 36.53 190 ARG A C 1
ATOM 1390 O O . ARG A 1 190 ? -32.733 7.656 -36.425 1.00 36.53 190 ARG A O 1
ATOM 1397 N N . ASP A 1 191 ? -32.989 7.707 -38.687 1.00 39.34 191 ASP A N 1
ATOM 1398 C CA . ASP A 1 191 ? -33.413 6.353 -39.038 1.00 39.34 191 ASP A CA 1
ATOM 1399 C C . ASP A 1 191 ? -32.454 5.218 -38.622 1.00 39.34 191 ASP A C 1
ATOM 1401 O O . ASP A 1 191 ? -31.251 5.447 -38.470 1.00 39.34 191 ASP A O 1
ATOM 1405 N N . PRO A 1 192 ? -32.961 3.972 -38.510 1.00 48.59 192 PRO A N 1
ATOM 1406 C CA . PRO A 1 192 ? -32.154 2.794 -38.218 1.00 48.59 192 PRO A CA 1
ATOM 1407 C C . PRO A 1 192 ? -31.503 2.235 -39.493 1.00 48.59 192 PRO A C 1
ATOM 1409 O O . PRO A 1 192 ? -32.182 1.727 -40.385 1.00 48.59 192 PRO A O 1
ATOM 1412 N N . ILE A 1 193 ? -30.171 2.270 -39.563 1.00 40.50 193 ILE A N 1
ATOM 1413 C CA . ILE A 1 193 ? -29.410 1.460 -40.521 1.00 40.50 193 ILE A CA 1
ATOM 1414 C C . ILE A 1 193 ? -29.108 0.120 -39.854 1.00 40.50 193 ILE A C 1
ATOM 1416 O O . ILE A 1 193 ? -28.295 0.033 -38.936 1.00 40.50 193 ILE A O 1
ATOM 1420 N N . GLY A 1 194 ? -29.795 -0.920 -40.326 1.00 41.94 194 GLY A N 1
ATOM 1421 C CA . GLY A 1 194 ? -29.435 -2.307 -40.076 1.00 41.94 194 GLY A CA 1
ATOM 1422 C C . GLY A 1 194 ? -28.164 -2.668 -40.839 1.00 41.94 194 GLY A C 1
ATOM 1423 O O . GLY A 1 194 ? -28.08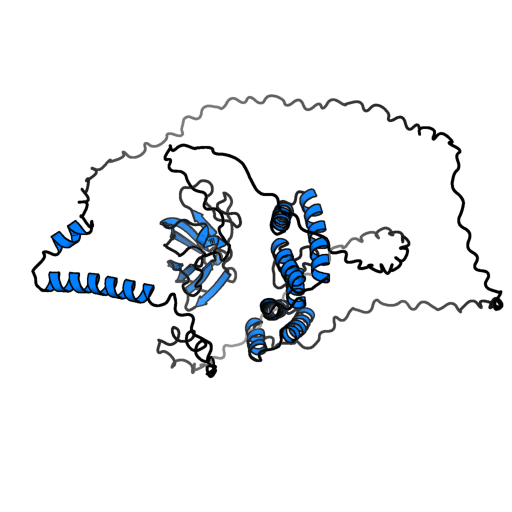9 -2.490 -42.054 1.00 41.94 194 GLY A O 1
ATOM 1424 N N . GLY A 1 195 ? -27.180 -3.188 -40.115 1.00 35.03 195 GLY A N 1
ATOM 1425 C CA . GLY A 1 195 ? -25.986 -3.811 -40.665 1.00 35.03 195 GLY A CA 1
ATOM 1426 C C . GLY A 1 195 ? -25.643 -5.025 -39.817 1.00 35.03 195 GLY A C 1
ATOM 1427 O O . GLY A 1 195 ? -25.221 -4.871 -38.675 1.00 35.03 195 GLY A O 1
ATOM 1428 N N . ASN A 1 196 ? -25.870 -6.215 -40.378 1.00 37.84 196 ASN A N 1
ATOM 1429 C CA . ASN A 1 196 ? -25.276 -7.464 -39.915 1.00 37.84 196 ASN A CA 1
ATOM 1430 C C . ASN A 1 196 ? -23.759 -7.269 -39.825 1.00 37.84 196 ASN A C 1
ATOM 1432 O O . ASN A 1 196 ? -23.118 -7.016 -40.845 1.00 37.84 196 ASN A O 1
ATOM 1436 N N . PHE A 1 197 ? -23.208 -7.396 -38.624 1.00 36.16 197 PHE A N 1
ATOM 1437 C CA . PHE A 1 197 ? -21.796 -7.691 -38.436 1.00 36.16 197 PHE A CA 1
ATOM 1438 C C . PHE A 1 197 ? -21.699 -9.180 -38.127 1.00 36.16 197 PHE A C 1
ATOM 1440 O O . PHE A 1 197 ? -22.081 -9.622 -37.045 1.00 36.16 197 PHE A O 1
ATOM 1447 N N . ASP A 1 198 ? -21.249 -9.935 -39.125 1.00 34.94 198 ASP A N 1
ATOM 1448 C CA . ASP A 1 198 ? -20.726 -11.281 -38.941 1.00 34.94 198 ASP A CA 1
ATOM 1449 C C . ASP A 1 198 ? -19.512 -11.193 -38.005 1.00 34.94 198 ASP A C 1
ATOM 1451 O O . ASP A 1 198 ? -18.579 -10.429 -38.258 1.00 34.94 198 ASP A O 1
ATOM 1455 N N . ASP A 1 199 ? -19.570 -11.933 -36.900 1.00 39.00 199 ASP A N 1
ATOM 1456 C CA . ASP A 1 199 ? -18.535 -12.030 -35.873 1.00 39.00 199 ASP A CA 1
ATOM 1457 C C . ASP A 1 199 ? -17.517 -13.120 -36.272 1.00 39.00 199 ASP A C 1
ATOM 1459 O O . ASP A 1 199 ? -17.881 -14.298 -36.314 1.00 39.00 199 ASP A O 1
ATOM 1463 N N . PRO A 1 200 ? -16.257 -12.781 -36.613 1.00 37.88 200 PRO A N 1
ATOM 1464 C CA . PRO A 1 200 ? -15.267 -13.763 -37.050 1.00 37.88 200 PRO A CA 1
ATOM 1465 C C . PRO A 1 200 ? -14.499 -14.449 -35.900 1.00 37.88 200 PRO A C 1
ATOM 1467 O O . PRO A 1 200 ? -13.440 -15.018 -36.156 1.00 37.88 200 PRO A O 1
ATOM 1470 N N . TYR A 1 201 ? -14.989 -14.432 -34.652 1.00 38.72 201 TYR A N 1
ATOM 1471 C CA . TYR A 1 201 ? -14.267 -14.999 -33.496 1.00 38.72 201 TYR A CA 1
ATOM 1472 C C . TYR A 1 201 ? -14.905 -16.233 -32.830 1.00 38.72 201 TYR A C 1
ATOM 1474 O O . TYR A 1 201 ? -14.532 -16.595 -31.716 1.00 38.72 201 TYR A O 1
ATOM 1482 N N . ALA A 1 202 ? -15.807 -16.944 -33.512 1.00 37.88 202 ALA A N 1
ATOM 1483 C CA . ALA A 1 202 ? -16.524 -18.082 -32.925 1.00 37.88 202 ALA A CA 1
ATOM 1484 C C . ALA A 1 202 ? -15.759 -19.432 -32.852 1.00 37.88 202 ALA A C 1
ATOM 1486 O O . ALA A 1 202 ? -16.320 -20.386 -32.324 1.00 37.88 202 ALA A O 1
ATOM 1487 N N . ASP A 1 203 ? -14.501 -19.534 -33.307 1.00 31.45 203 ASP A N 1
ATOM 1488 C CA . ASP A 1 203 ? -13.840 -20.842 -33.537 1.00 31.45 203 ASP A CA 1
ATOM 1489 C C . ASP A 1 203 ? -12.614 -21.173 -32.653 1.00 31.45 203 ASP A C 1
ATOM 1491 O O . ASP A 1 203 ? -11.844 -22.073 -32.979 1.00 31.45 203 ASP A O 1
ATOM 1495 N N . PHE A 1 204 ? -12.416 -20.520 -31.503 1.00 34.88 204 PHE A N 1
ATOM 1496 C CA . PHE A 1 204 ? -11.377 -20.941 -30.542 1.00 34.88 204 PHE A CA 1
ATOM 1497 C C . PHE A 1 204 ? -11.971 -21.265 -29.170 1.00 34.88 204 PHE A C 1
ATOM 1499 O O . PHE A 1 204 ? -11.869 -20.496 -28.216 1.00 34.88 204 PHE A O 1
ATOM 1506 N N . VAL A 1 205 ? -12.584 -22.446 -29.089 1.00 34.59 205 VAL A N 1
ATOM 1507 C CA . VAL A 1 205 ? -12.891 -23.138 -27.837 1.00 34.59 205 VAL A CA 1
ATOM 1508 C C . VAL A 1 205 ? -12.348 -24.555 -27.959 1.00 34.59 205 VAL A C 1
ATOM 1510 O O . VAL A 1 205 ? -12.955 -25.386 -28.618 1.00 34.59 205 VAL A O 1
ATOM 1513 N N . ASP A 1 206 ? -11.208 -24.803 -27.325 1.00 34.00 206 ASP A N 1
ATOM 1514 C CA . ASP A 1 206 ? -10.917 -26.072 -26.662 1.00 34.00 206 ASP A CA 1
ATOM 1515 C C . ASP A 1 206 ? -9.958 -25.781 -25.498 1.00 34.00 206 ASP A C 1
ATOM 1517 O O . ASP A 1 206 ? -9.027 -24.979 -25.616 1.00 34.00 206 ASP A O 1
ATOM 1521 N N . GLY A 1 207 ? -10.315 -26.331 -24.337 1.00 35.47 207 GLY A N 1
ATOM 1522 C CA . GLY A 1 207 ? -9.726 -26.058 -23.029 1.00 35.47 207 GLY A CA 1
ATOM 1523 C C . GLY A 1 207 ? -8.389 -26.759 -22.789 1.00 35.47 207 GLY A C 1
ATOM 1524 O O . GLY A 1 207 ? -7.921 -27.519 -23.629 1.00 35.47 207 GLY A O 1
ATOM 1525 N N . ASP A 1 208 ? -7.822 -26.477 -21.610 1.00 34.38 208 ASP A N 1
ATOM 1526 C CA . ASP A 1 208 ? -6.622 -27.084 -20.989 1.00 34.38 208 ASP A CA 1
ATOM 1527 C C . ASP A 1 208 ? -5.298 -26.283 -21.029 1.00 34.38 208 ASP A C 1
ATOM 1529 O O . ASP A 1 208 ? -4.229 -26.858 -20.863 1.00 34.38 208 ASP A O 1
ATOM 1533 N N . PHE A 1 209 ? -5.310 -24.947 -21.166 1.00 32.88 209 PHE A N 1
ATOM 1534 C CA . PHE A 1 209 ? -4.063 -24.169 -21.364 1.00 32.88 209 PHE A CA 1
ATOM 1535 C C . PHE A 1 209 ? -3.562 -23.278 -20.198 1.00 32.88 209 PHE A C 1
ATOM 1537 O O . PHE A 1 209 ? -2.748 -22.387 -20.443 1.00 32.88 209 PHE A O 1
ATOM 1544 N N . LEU A 1 210 ? -4.012 -23.438 -18.943 1.00 32.31 210 LEU A N 1
ATOM 1545 C CA . LEU A 1 210 ? -3.639 -22.487 -17.866 1.00 32.31 210 LEU A CA 1
ATOM 1546 C C . LEU A 1 210 ? -2.928 -23.039 -16.618 1.00 32.31 210 LEU A C 1
ATOM 1548 O O . LEU A 1 210 ? -2.477 -22.213 -15.828 1.00 32.31 210 LEU A O 1
ATOM 1552 N N . ASP A 1 211 ? -2.700 -24.349 -16.485 1.00 34.81 211 ASP A N 1
ATOM 1553 C CA . ASP A 1 211 ? -1.924 -24.884 -15.346 1.00 34.81 211 ASP A CA 1
ATOM 1554 C C . ASP A 1 211 ? -0.395 -24.948 -15.590 1.00 34.81 211 ASP A C 1
ATOM 1556 O O . ASP A 1 211 ? 0.374 -24.870 -14.638 1.00 34.81 211 ASP A O 1
ATOM 1560 N N . ASP A 1 212 ? 0.091 -24.946 -16.840 1.00 32.38 212 ASP A N 1
ATOM 1561 C CA . ASP A 1 212 ? 1.516 -25.233 -17.134 1.00 32.38 212 ASP A CA 1
ATOM 1562 C C . ASP A 1 212 ? 2.441 -24.005 -17.316 1.00 32.38 212 ASP A C 1
ATOM 1564 O O . ASP A 1 212 ? 3.636 -24.143 -17.593 1.00 32.38 212 ASP A O 1
ATOM 1568 N N . ARG A 1 213 ? 1.943 -22.764 -17.205 1.00 32.16 213 ARG A N 1
ATOM 1569 C CA . ARG A 1 213 ? 2.726 -21.586 -17.654 1.00 32.16 213 ARG A CA 1
ATOM 1570 C C . ARG A 1 213 ? 3.738 -21.040 -16.636 1.00 32.16 213 ARG A C 1
ATOM 1572 O O . ARG A 1 213 ? 4.629 -20.292 -17.038 1.00 32.16 213 ARG A O 1
ATOM 1579 N N . TRP A 1 214 ? 3.646 -21.413 -15.360 1.00 35.91 214 TRP A N 1
ATOM 1580 C CA . TRP A 1 214 ? 4.554 -20.910 -14.317 1.00 35.91 214 TRP A CA 1
ATOM 1581 C C . TRP A 1 214 ? 5.771 -21.812 -14.033 1.00 35.91 214 TRP A C 1
ATOM 1583 O O . TRP A 1 214 ? 6.768 -21.303 -13.527 1.00 35.91 214 TRP A O 1
ATOM 1593 N N . ASP A 1 215 ? 5.775 -23.077 -14.473 1.00 36.72 215 ASP A N 1
ATOM 1594 C CA . ASP A 1 215 ? 6.910 -24.001 -14.268 1.00 36.72 215 ASP A CA 1
ATOM 1595 C C . ASP A 1 215 ? 8.062 -23.826 -15.286 1.00 36.72 215 ASP A C 1
ATOM 1597 O O . ASP A 1 215 ? 9.218 -24.133 -14.998 1.00 36.72 215 ASP A O 1
ATOM 1601 N N . MET A 1 216 ? 7.820 -23.252 -16.472 1.00 30.45 216 MET A N 1
ATOM 1602 C CA . MET A 1 216 ? 8.843 -23.190 -17.538 1.00 30.45 216 MET A CA 1
ATOM 1603 C C . MET A 1 216 ? 9.882 -22.056 -17.427 1.00 30.45 216 MET A C 1
ATOM 1605 O O . MET A 1 216 ? 10.816 -22.005 -18.233 1.00 30.45 216 MET A O 1
ATOM 1609 N N . LEU A 1 217 ? 9.776 -21.149 -16.452 1.00 37.47 217 LEU A N 1
ATOM 1610 C CA . LEU A 1 217 ? 10.752 -20.058 -16.268 1.00 37.47 217 LEU A CA 1
ATOM 1611 C C . LEU A 1 217 ? 11.812 -20.345 -15.186 1.00 37.47 217 LEU A C 1
ATOM 1613 O O . LEU A 1 217 ? 12.733 -19.544 -15.017 1.00 37.47 217 LEU A O 1
ATOM 1617 N N . GLY A 1 218 ? 11.751 -21.505 -14.519 1.00 33.84 218 GLY A N 1
ATOM 1618 C CA . GLY A 1 218 ? 12.735 -21.939 -13.515 1.00 33.84 218 GLY A CA 1
ATOM 1619 C C . GLY A 1 218 ? 13.958 -22.692 -14.061 1.00 33.84 218 GLY A C 1
ATOM 1620 O O . GLY A 1 218 ? 14.960 -22.821 -13.360 1.00 33.84 218 GLY A O 1
ATOM 1621 N N . GLU A 1 219 ? 13.934 -23.155 -15.316 1.00 31.20 219 GLU A N 1
ATOM 1622 C CA . GLU A 1 219 ? 14.834 -24.230 -15.773 1.00 31.20 219 GLU A CA 1
ATOM 1623 C C . GLU A 1 219 ? 15.827 -23.823 -16.876 1.00 31.20 219 GLU A C 1
ATOM 1625 O O . GLU A 1 219 ? 16.139 -24.572 -17.801 1.00 31.20 219 GLU A O 1
ATOM 1630 N N . ARG A 1 220 ? 16.380 -22.606 -16.772 1.00 34.22 220 ARG A N 1
ATOM 1631 C CA . ARG A 1 220 ? 17.587 -22.199 -17.518 1.00 34.22 220 ARG A CA 1
ATOM 1632 C C . ARG A 1 220 ? 18.579 -21.443 -16.636 1.00 34.22 220 ARG A C 1
ATOM 1634 O O . ARG A 1 220 ? 18.897 -20.283 -16.887 1.00 34.22 220 ARG A O 1
ATOM 1641 N N . ARG A 1 221 ? 19.130 -22.116 -15.621 1.00 36.69 221 ARG A N 1
ATOM 1642 C CA . ARG A 1 221 ? 20.454 -21.759 -15.085 1.00 36.69 221 ARG A CA 1
ATOM 1643 C C . ARG A 1 221 ? 21.512 -22.587 -15.804 1.00 36.69 221 ARG A C 1
ATOM 1645 O O . ARG A 1 221 ? 21.444 -23.809 -15.834 1.00 36.69 221 ARG A O 1
ATOM 1652 N N . GLY A 1 222 ? 22.445 -21.877 -16.430 1.00 34.62 222 GLY A N 1
ATOM 1653 C CA . GLY A 1 222 ? 23.514 -22.443 -17.237 1.00 34.62 222 GLY A CA 1
ATOM 1654 C C . GLY A 1 222 ? 24.469 -23.337 -16.450 1.00 34.62 222 GLY A C 1
ATOM 1655 O O . GLY A 1 222 ? 24.723 -23.133 -15.264 1.00 34.62 222 GLY A O 1
ATOM 1656 N N . GLU A 1 223 ? 25.019 -24.304 -17.177 1.00 35.41 223 GLU A N 1
ATOM 1657 C CA . GLU A 1 223 ? 26.149 -25.139 -16.789 1.00 35.41 223 GLU A CA 1
ATOM 1658 C C . GLU A 1 223 ? 27.327 -24.281 -16.308 1.00 35.41 223 GLU A C 1
ATOM 1660 O O . GLU A 1 223 ? 28.028 -23.639 -17.094 1.00 35.41 223 GLU A O 1
ATOM 1665 N N . VAL A 1 224 ? 27.585 -24.316 -15.002 1.00 37.94 224 VAL A N 1
ATOM 1666 C CA . VAL A 1 224 ? 28.873 -23.927 -14.428 1.00 37.94 224 VAL A CA 1
ATOM 1667 C C . VAL A 1 224 ? 29.679 -25.206 -14.236 1.00 37.94 224 VAL A C 1
ATOM 1669 O O . VAL A 1 224 ? 29.279 -26.108 -13.503 1.00 37.94 224 VAL A O 1
ATOM 1672 N N . ARG A 1 225 ? 30.822 -25.297 -14.923 1.00 32.81 225 ARG A N 1
ATOM 1673 C CA . ARG A 1 225 ? 31.800 -26.378 -14.739 1.00 32.81 225 ARG A CA 1
ATOM 1674 C C . ARG A 1 225 ? 32.274 -26.409 -13.277 1.00 32.81 225 ARG A C 1
ATOM 1676 O O . ARG A 1 225 ? 32.707 -25.363 -12.792 1.00 32.81 225 ARG A O 1
ATOM 1683 N N . PRO A 1 226 ? 32.279 -27.566 -12.594 1.00 39.12 226 PRO A N 1
ATOM 1684 C CA . PRO A 1 226 ? 32.785 -27.645 -11.231 1.00 39.12 226 PRO A CA 1
ATOM 1685 C C . PRO A 1 226 ? 34.319 -27.609 -11.219 1.00 39.12 226 PRO A C 1
ATOM 1687 O O . PRO A 1 226 ? 34.990 -28.405 -11.878 1.00 39.12 226 PRO A O 1
ATOM 1690 N N . THR A 1 227 ? 34.881 -26.677 -10.451 1.00 40.94 227 THR A N 1
ATOM 1691 C CA . THR A 1 227 ? 36.248 -26.762 -9.925 1.00 40.94 227 THR A CA 1
ATOM 1692 C C . THR A 1 227 ? 36.270 -27.704 -8.712 1.00 40.94 227 THR A C 1
ATOM 1694 O O . THR A 1 227 ? 35.289 -27.767 -7.971 1.00 40.94 227 THR A O 1
ATOM 1697 N N . PRO A 1 228 ? 37.364 -28.453 -8.480 1.00 42.25 228 PRO A N 1
ATOM 1698 C CA . PRO A 1 228 ? 37.423 -29.424 -7.395 1.00 42.25 228 PRO A CA 1
ATOM 1699 C C . PRO A 1 228 ? 37.672 -28.707 -6.063 1.00 42.25 228 PRO A C 1
ATOM 1701 O O . PRO A 1 228 ? 38.751 -28.156 -5.840 1.00 42.25 228 PRO A O 1
ATOM 1704 N N . VAL A 1 229 ? 36.683 -28.729 -5.168 1.00 39.81 229 VAL A N 1
ATOM 1705 C CA . VAL A 1 229 ? 36.834 -28.311 -3.769 1.00 39.81 229 VAL A CA 1
ATOM 1706 C C . VAL A 1 229 ? 36.611 -29.526 -2.872 1.00 39.81 229 VAL A C 1
ATOM 1708 O O . VAL A 1 229 ? 35.502 -30.019 -2.738 1.00 39.81 229 VAL A O 1
ATOM 1711 N N . ARG A 1 230 ? 37.746 -29.994 -2.347 1.00 36.53 230 ARG A N 1
ATOM 1712 C CA . ARG A 1 230 ? 38.024 -30.669 -1.070 1.00 36.53 230 ARG A CA 1
ATOM 1713 C C . ARG A 1 230 ? 36.809 -31.142 -0.248 1.00 36.53 230 ARG A C 1
ATOM 1715 O O . ARG A 1 230 ? 36.066 -30.325 0.286 1.00 36.53 230 ARG A O 1
ATOM 1722 N N . ASP A 1 231 ? 36.720 -32.459 -0.095 1.00 38.16 231 ASP A N 1
ATOM 1723 C CA . ASP A 1 231 ? 35.750 -33.175 0.731 1.00 38.16 231 ASP A CA 1
ATOM 1724 C C . ASP A 1 231 ? 35.933 -32.888 2.234 1.00 38.16 231 ASP A C 1
ATOM 1726 O O . ASP A 1 231 ? 37.020 -33.092 2.777 1.00 38.16 231 ASP A O 1
ATOM 1730 N N . ASP A 1 232 ? 34.851 -32.477 2.898 1.00 38.41 232 ASP A N 1
ATOM 1731 C CA . ASP A 1 232 ? 34.600 -32.732 4.321 1.00 38.41 232 ASP A CA 1
ATOM 1732 C C . ASP A 1 232 ? 33.353 -33.635 4.396 1.00 38.41 232 ASP A C 1
ATOM 1734 O O . ASP A 1 232 ? 32.203 -33.190 4.370 1.00 38.41 232 ASP A O 1
ATOM 1738 N N . GLU A 1 233 ? 33.595 -34.948 4.404 1.00 46.94 233 GLU A N 1
ATOM 1739 C CA . GLU A 1 233 ? 32.589 -35.994 4.589 1.00 46.94 233 GLU A CA 1
ATOM 1740 C C . GLU A 1 233 ? 32.134 -36.025 6.058 1.00 46.94 233 GLU A C 1
ATOM 1742 O O . GLU A 1 233 ? 32.923 -36.335 6.951 1.00 46.94 233 GLU A O 1
ATOM 1747 N N . GLY A 1 234 ? 30.854 -35.742 6.336 1.00 44.66 234 GLY A N 1
ATOM 1748 C CA . GLY A 1 234 ? 30.360 -35.838 7.718 1.00 44.66 234 GLY A CA 1
ATOM 1749 C C . GLY A 1 234 ? 28.854 -35.914 7.975 1.00 44.66 234 GLY A C 1
ATOM 1750 O O . GLY A 1 234 ? 28.483 -36.372 9.051 1.00 44.66 234 GLY A O 1
ATOM 1751 N N . SER A 1 235 ? 27.958 -35.522 7.058 1.00 52.38 235 SER A N 1
ATOM 1752 C CA . SER A 1 235 ? 26.513 -35.459 7.395 1.00 52.38 235 SER A CA 1
ATOM 1753 C C . SER A 1 235 ? 25.546 -36.161 6.432 1.00 52.38 235 SER A C 1
ATOM 1755 O O . SER A 1 235 ? 24.362 -36.280 6.745 1.00 52.38 235 SER A O 1
ATOM 1757 N N . GLY A 1 236 ? 26.023 -36.696 5.302 1.00 45.28 236 GLY A N 1
ATOM 1758 C CA . GLY A 1 236 ? 25.159 -37.309 4.280 1.00 45.28 236 GLY A CA 1
ATOM 1759 C C . GLY A 1 236 ? 24.706 -38.749 4.562 1.00 45.28 236 GLY A C 1
ATOM 1760 O O . GLY A 1 236 ? 23.685 -39.189 4.041 1.00 45.28 236 GLY A O 1
ATOM 1761 N N . THR A 1 237 ? 25.421 -39.503 5.400 1.00 50.25 237 THR A N 1
ATOM 1762 C CA . THR A 1 237 ? 25.141 -40.934 5.630 1.00 50.25 237 THR A CA 1
ATOM 1763 C C . THR A 1 237 ? 24.020 -41.192 6.636 1.00 50.25 237 THR A C 1
ATOM 1765 O O . THR A 1 237 ? 23.351 -42.220 6.541 1.00 50.25 237 THR A O 1
ATOM 1768 N N . ALA A 1 238 ? 23.743 -40.263 7.555 1.00 56.06 238 ALA A N 1
ATOM 1769 C CA . ALA A 1 238 ? 22.709 -40.459 8.574 1.00 56.06 238 ALA A CA 1
ATOM 1770 C C . ALA A 1 238 ? 21.287 -40.480 7.980 1.00 56.06 238 ALA A C 1
ATOM 1772 O O . ALA A 1 238 ? 20.477 -41.330 8.348 1.00 56.06 238 ALA A O 1
ATOM 1773 N N . TRP A 1 239 ? 20.993 -39.611 7.008 1.00 58.34 239 TRP A N 1
ATOM 1774 C CA . TRP A 1 239 ? 19.660 -39.533 6.397 1.00 58.34 239 TRP A CA 1
ATOM 1775 C C . TRP A 1 239 ? 19.338 -40.724 5.491 1.00 58.34 239 TRP A C 1
ATOM 1777 O O . TRP A 1 239 ? 18.203 -41.199 5.480 1.00 58.34 239 TRP A O 1
ATOM 1787 N N . ILE A 1 240 ? 20.339 -41.267 4.793 1.00 68.50 240 ILE A N 1
ATOM 1788 C CA . ILE A 1 240 ? 20.157 -42.431 3.913 1.00 68.50 240 ILE A CA 1
ATOM 1789 C C . ILE A 1 240 ? 19.834 -43.688 4.735 1.00 68.50 240 ILE A C 1
ATOM 1791 O O . ILE A 1 240 ? 18.976 -44.476 4.339 1.00 68.50 240 ILE A O 1
ATOM 1795 N N . VAL A 1 241 ? 20.451 -43.856 5.911 1.00 69.56 241 VAL A N 1
ATOM 1796 C CA . VAL A 1 241 ? 20.160 -44.993 6.801 1.00 69.56 241 VAL A CA 1
ATOM 1797 C C . VAL A 1 241 ? 18.755 -44.884 7.398 1.00 69.56 241 VAL A C 1
ATOM 1799 O O . VAL A 1 241 ? 18.041 -45.883 7.437 1.00 69.56 241 VAL A O 1
ATOM 1802 N N . VAL A 1 242 ? 18.313 -43.685 7.795 1.00 68.00 242 VAL A N 1
ATOM 1803 C CA . VAL A 1 242 ? 16.953 -43.479 8.327 1.00 68.00 242 VAL A CA 1
ATOM 1804 C C . VAL A 1 242 ? 15.893 -43.779 7.264 1.00 68.00 242 VAL A C 1
ATOM 1806 O O . VAL A 1 242 ? 14.934 -44.495 7.549 1.00 68.00 242 VAL A O 1
ATOM 1809 N N . LEU A 1 243 ? 16.088 -43.315 6.025 1.00 71.69 243 LEU A N 1
ATOM 1810 C CA . LEU A 1 243 ? 15.144 -43.573 4.935 1.00 71.69 243 LEU A CA 1
ATOM 1811 C C . LEU A 1 243 ? 15.092 -45.064 4.554 1.00 71.69 243 LEU A C 1
ATOM 1813 O O . LEU A 1 243 ? 14.012 -45.606 4.323 1.00 71.69 243 LEU A O 1
ATOM 1817 N N . ALA A 1 244 ? 16.243 -45.745 4.537 1.00 73.19 244 ALA A N 1
ATOM 1818 C CA . ALA A 1 244 ? 16.323 -47.174 4.236 1.00 73.19 244 ALA A CA 1
ATOM 1819 C C . ALA A 1 244 ? 15.645 -48.040 5.312 1.00 73.19 244 ALA A C 1
ATOM 1821 O O . ALA A 1 244 ? 14.963 -49.008 4.978 1.00 73.19 244 ALA A O 1
ATOM 1822 N N . VAL A 1 245 ? 15.781 -47.677 6.593 1.00 74.56 245 VAL A N 1
ATOM 1823 C CA . VAL A 1 245 ? 15.094 -48.360 7.702 1.00 74.56 245 VAL A CA 1
ATOM 1824 C C . VAL A 1 245 ? 13.583 -48.129 7.632 1.00 74.56 245 VAL A C 1
ATOM 1826 O O . VAL A 1 245 ? 12.817 -49.073 7.819 1.00 74.56 245 VAL A O 1
ATOM 1829 N N . LEU A 1 246 ? 13.142 -46.914 7.292 1.00 72.19 246 LEU A N 1
ATOM 1830 C CA . LEU A 1 246 ? 11.718 -46.603 7.153 1.00 72.19 246 LEU A CA 1
ATOM 1831 C C . LEU A 1 246 ? 11.072 -47.391 5.998 1.00 72.19 246 LEU A C 1
ATOM 1833 O O . LEU A 1 246 ? 10.003 -47.974 6.165 1.00 72.19 246 LEU A O 1
ATOM 1837 N N . LEU A 1 247 ? 11.752 -47.478 4.850 1.00 73.38 247 LEU A N 1
ATOM 1838 C CA . LEU A 1 247 ? 11.295 -48.260 3.694 1.00 73.38 247 LEU A CA 1
ATOM 1839 C C . LEU A 1 247 ? 11.257 -49.769 3.977 1.00 73.38 247 LEU A C 1
ATOM 1841 O O . LEU A 1 247 ? 10.340 -50.448 3.516 1.00 73.38 247 LEU A O 1
ATOM 1845 N N . LEU A 1 248 ? 12.201 -50.295 4.764 1.00 73.31 248 LEU A N 1
ATOM 1846 C CA . LEU A 1 248 ? 12.191 -51.696 5.199 1.00 73.31 248 LEU A CA 1
ATOM 1847 C C . LEU A 1 248 ? 11.044 -52.006 6.169 1.00 73.31 248 LEU A C 1
ATOM 1849 O O . LEU A 1 248 ? 10.456 -53.082 6.077 1.00 73.31 248 LEU A O 1
ATOM 1853 N N . LEU A 1 249 ? 10.690 -51.073 7.057 1.00 71.69 249 LEU A N 1
ATOM 1854 C CA . LEU A 1 249 ? 9.576 -51.248 7.995 1.00 71.69 249 LEU A CA 1
ATOM 1855 C C . LEU A 1 249 ? 8.216 -51.200 7.287 1.00 71.69 249 LEU A C 1
ATOM 1857 O O . LEU A 1 249 ? 7.374 -52.066 7.522 1.00 71.69 249 LEU A O 1
ATOM 1861 N N . VAL A 1 250 ? 8.023 -50.254 6.363 1.00 72.00 250 VAL A N 1
ATOM 1862 C CA . VAL A 1 250 ? 6.773 -50.147 5.592 1.00 72.00 250 VAL A CA 1
ATOM 1863 C C . VAL A 1 250 ? 6.640 -51.303 4.593 1.00 72.00 250 VAL A C 1
ATOM 1865 O O . VAL A 1 250 ? 5.583 -51.924 4.501 1.00 72.00 250 VAL A O 1
ATOM 1868 N N . GLY A 1 251 ? 7.719 -51.662 3.890 1.00 70.69 251 GLY A N 1
ATOM 1869 C CA . GLY A 1 251 ? 7.715 -52.789 2.953 1.00 70.69 251 GLY A CA 1
ATOM 1870 C C . GLY A 1 251 ? 7.552 -54.152 3.637 1.00 70.69 251 GLY A C 1
ATOM 1871 O O . GLY A 1 251 ? 6.852 -55.023 3.118 1.00 70.69 251 GLY A O 1
ATOM 1872 N N . GLY A 1 252 ? 8.149 -54.331 4.820 1.00 71.94 252 GLY A N 1
ATOM 1873 C CA . GLY A 1 252 ? 8.035 -55.557 5.612 1.00 71.94 252 GLY A CA 1
ATOM 1874 C C . GLY A 1 252 ? 6.620 -55.800 6.141 1.00 71.94 252 GLY A C 1
ATOM 1875 O O . GLY A 1 252 ? 6.121 -56.920 6.037 1.00 71.94 252 GLY A O 1
ATOM 1876 N N . GLY A 1 253 ? 5.945 -54.751 6.628 1.00 64.94 253 GLY A N 1
ATOM 1877 C CA . GLY A 1 253 ? 4.559 -54.847 7.103 1.00 64.94 253 GLY A CA 1
ATOM 1878 C C . GLY A 1 253 ? 3.579 -55.255 5.998 1.00 64.94 253 GLY A C 1
ATOM 1879 O O . GLY A 1 253 ? 2.754 -56.144 6.193 1.00 64.94 253 GLY A O 1
ATOM 1880 N N . VAL A 1 254 ? 3.729 -54.692 4.794 1.00 68.06 254 VAL A N 1
ATOM 1881 C CA . VAL A 1 254 ? 2.851 -55.005 3.651 1.00 68.06 254 VAL A CA 1
ATOM 1882 C C . VAL A 1 254 ? 3.052 -56.440 3.143 1.00 68.06 254 VAL A C 1
ATOM 1884 O O . VAL A 1 254 ? 2.081 -57.108 2.787 1.00 68.06 254 VAL A O 1
ATOM 1887 N N . ALA A 1 255 ? 4.283 -56.963 3.150 1.00 67.81 255 ALA A N 1
ATOM 1888 C CA . ALA A 1 255 ? 4.555 -58.343 2.739 1.00 67.81 255 ALA A CA 1
ATOM 1889 C C . ALA A 1 255 ? 3.997 -59.392 3.727 1.00 67.81 255 ALA A C 1
ATOM 1891 O O . ALA A 1 255 ? 3.563 -60.467 3.306 1.00 67.81 255 ALA A O 1
ATOM 1892 N N . LEU A 1 256 ? 3.969 -59.083 5.028 1.00 67.31 256 LEU A N 1
ATOM 1893 C CA . LEU A 1 256 ? 3.411 -59.956 6.071 1.00 67.31 256 LEU A CA 1
ATOM 1894 C C . LEU A 1 256 ? 1.878 -60.041 6.014 1.00 67.31 256 LEU A C 1
ATOM 1896 O O . LEU A 1 256 ? 1.326 -61.135 6.134 1.00 67.31 256 LEU A O 1
ATOM 1900 N N . VAL A 1 257 ? 1.204 -58.922 5.729 1.00 66.19 257 VAL A N 1
ATOM 1901 C CA . VAL A 1 257 ? -0.254 -58.893 5.510 1.00 66.19 257 VAL A CA 1
ATOM 1902 C C . VAL A 1 257 ? -0.625 -59.618 4.209 1.00 66.19 257 VAL A C 1
ATOM 1904 O O . VAL A 1 257 ? -1.546 -60.430 4.187 1.00 66.19 257 VAL A O 1
ATOM 1907 N N . MET A 1 258 ? 0.142 -59.426 3.129 1.00 72.00 258 MET A N 1
ATOM 1908 C CA . MET A 1 258 ? -0.117 -60.091 1.840 1.00 72.00 258 MET A CA 1
ATOM 1909 C C . MET A 1 258 ? 0.133 -61.608 1.851 1.00 72.00 258 MET A C 1
ATOM 1911 O O . MET A 1 258 ? -0.421 -62.326 1.020 1.00 72.00 258 MET A O 1
ATOM 1915 N N . THR A 1 259 ? 0.956 -62.117 2.773 1.00 75.75 259 THR A N 1
ATOM 1916 C CA . THR A 1 259 ? 1.211 -63.562 2.921 1.00 75.75 259 THR A CA 1
ATOM 1917 C C . THR A 1 259 ? 0.249 -64.251 3.894 1.00 75.75 259 THR A C 1
ATOM 1919 O O . THR A 1 259 ? 0.332 -65.468 4.058 1.00 75.75 259 THR A O 1
ATOM 1922 N N . GLY A 1 260 ? -0.688 -63.505 4.499 1.00 68.69 260 GLY A N 1
ATOM 1923 C CA . GLY A 1 260 ? -1.699 -64.033 5.422 1.00 68.69 260 GLY A CA 1
ATOM 1924 C C . GLY A 1 260 ? -1.124 -64.540 6.747 1.00 68.69 260 GLY A C 1
ATOM 1925 O O . GLY A 1 260 ? -1.758 -65.351 7.416 1.00 68.69 260 GLY A O 1
ATOM 1926 N N . ILE A 1 261 ? 0.096 -64.117 7.095 1.00 78.50 261 ILE A N 1
ATOM 1927 C CA . ILE A 1 261 ? 0.793 -64.553 8.312 1.00 78.50 261 ILE A CA 1
ATOM 1928 C C . ILE A 1 261 ? 0.336 -63.736 9.529 1.00 78.50 261 ILE A C 1
ATOM 1930 O O . ILE A 1 261 ? 0.369 -64.249 10.644 1.00 78.50 261 ILE A O 1
ATOM 1934 N N . VAL A 1 262 ? -0.102 -62.492 9.321 1.00 71.44 262 VAL A N 1
ATOM 1935 C CA . VAL A 1 262 ? -0.607 -61.600 10.375 1.00 71.44 262 VAL A CA 1
ATOM 1936 C C . VAL A 1 262 ? -1.961 -61.048 9.951 1.00 71.44 262 VAL A C 1
ATOM 1938 O O . VAL A 1 262 ? -2.123 -60.619 8.806 1.00 71.44 262 VAL A O 1
ATOM 1941 N N . ASP A 1 263 ? -2.920 -61.080 10.872 1.00 72.50 263 ASP A N 1
ATOM 1942 C CA . ASP A 1 263 ? -4.246 -60.506 10.675 1.00 72.50 263 ASP A CA 1
ATOM 1943 C C . ASP A 1 263 ? -4.135 -58.966 10.663 1.00 72.50 263 ASP A C 1
ATOM 1945 O O . ASP A 1 263 ? -3.541 -58.391 11.585 1.00 72.50 263 ASP A O 1
ATOM 1949 N N . PRO A 1 264 ? -4.629 -58.269 9.622 1.00 70.62 264 PRO A N 1
ATOM 1950 C CA . PRO A 1 264 ? -4.533 -56.813 9.532 1.00 70.62 264 PRO A CA 1
ATOM 1951 C C . PRO A 1 264 ? -5.159 -56.089 10.731 1.00 70.62 264 PRO A C 1
ATOM 1953 O O . PRO A 1 264 ? -4.659 -55.028 11.109 1.00 70.62 264 PRO A O 1
ATOM 1956 N N . ASP A 1 265 ? -6.182 -56.666 11.366 1.00 71.50 265 ASP A N 1
ATOM 1957 C CA . ASP A 1 265 ? -6.839 -56.054 12.526 1.00 71.50 265 ASP A CA 1
ATOM 1958 C C . ASP A 1 265 ? -5.955 -56.107 13.789 1.00 71.50 265 ASP A C 1
ATOM 1960 O O . ASP A 1 265 ? -5.962 -55.179 14.601 1.00 71.50 265 ASP A O 1
ATOM 1964 N N . GLU A 1 266 ? -5.118 -57.140 13.928 1.00 73.94 266 GLU A N 1
ATOM 1965 C CA . GLU A 1 266 ? -4.156 -57.270 15.032 1.00 73.94 266 GLU A CA 1
ATOM 1966 C C . GLU A 1 266 ? -2.985 -56.283 14.870 1.00 73.94 266 GLU A C 1
ATOM 1968 O O . GLU A 1 266 ? -2.574 -55.635 15.834 1.00 73.94 266 GLU A O 1
ATOM 1973 N N . LEU A 1 267 ? -2.512 -56.083 13.632 1.00 69.69 267 LEU A N 1
ATOM 1974 C CA . LEU A 1 267 ? -1.445 -55.126 13.314 1.00 69.69 267 LEU A CA 1
ATOM 1975 C C . LEU A 1 267 ? -1.891 -53.665 13.512 1.00 69.69 267 LEU A C 1
ATOM 1977 O O . LEU A 1 267 ? -1.104 -52.822 13.945 1.00 69.69 267 LEU A O 1
ATOM 1981 N N . LEU A 1 268 ? -3.160 -53.356 13.229 1.00 67.19 268 LEU A N 1
ATOM 1982 C CA . LEU A 1 268 ? -3.740 -52.031 13.468 1.00 67.19 268 LEU A CA 1
ATOM 1983 C C . LEU A 1 268 ? -3.978 -51.757 14.961 1.00 67.19 268 LEU A C 1
ATOM 1985 O O . LEU A 1 268 ? -3.754 -50.631 15.417 1.00 67.19 268 LEU A O 1
ATOM 1989 N N . ALA A 1 269 ? -4.358 -52.777 15.736 1.00 70.62 269 ALA A N 1
ATOM 1990 C CA . ALA A 1 269 ? -4.501 -52.670 17.186 1.00 70.62 269 ALA A CA 1
ATOM 1991 C C . ALA A 1 269 ? -3.152 -52.428 17.889 1.00 70.62 269 ALA A C 1
ATOM 1993 O O . ALA A 1 269 ? -3.074 -51.591 18.791 1.00 70.62 269 ALA A O 1
ATOM 1994 N N . GLU A 1 270 ? -2.077 -53.097 17.456 1.00 72.00 270 GLU A N 1
ATOM 1995 C CA . GLU A 1 270 ? -0.733 -52.922 18.032 1.00 72.00 270 GLU A CA 1
ATOM 1996 C C . GLU A 1 270 ? -0.127 -51.540 17.711 1.00 72.00 270 GLU A C 1
ATOM 1998 O O . GLU A 1 270 ? 0.607 -50.970 18.520 1.00 72.00 270 GLU A O 1
ATOM 2003 N N . LEU A 1 271 ? -0.499 -50.949 16.568 1.00 68.19 271 LEU A N 1
ATOM 2004 C CA . LEU A 1 271 ? -0.124 -49.585 16.171 1.00 68.19 271 LEU A CA 1
ATOM 2005 C C . LEU A 1 271 ? -0.991 -48.487 16.818 1.00 68.19 271 LEU A C 1
ATOM 2007 O O . LEU A 1 271 ? -0.806 -47.307 16.519 1.00 68.19 271 LEU A O 1
ATOM 2011 N N . GLY A 1 272 ? -1.907 -48.846 17.724 1.00 54.78 272 GLY A N 1
ATOM 2012 C CA . GLY A 1 272 ? -2.708 -47.890 18.492 1.00 54.78 272 GLY A CA 1
ATOM 2013 C C . GLY A 1 272 ? -3.891 -47.285 17.732 1.00 54.78 272 GLY A C 1
ATOM 2014 O O . GLY A 1 272 ? -4.480 -46.319 18.212 1.00 54.78 272 GLY A O 1
ATOM 2015 N N . PHE A 1 273 ? -4.281 -47.853 16.588 1.00 52.25 273 PHE A N 1
ATOM 2016 C CA . PHE A 1 273 ? -5.464 -47.442 15.822 1.00 52.25 273 PHE A CA 1
ATOM 2017 C C . PHE A 1 273 ? -6.717 -48.228 16.247 1.00 52.25 273 PHE A C 1
ATOM 2019 O O . PHE A 1 273 ? -7.474 -48.724 15.416 1.00 52.25 273 PHE A O 1
ATOM 2026 N N . GLY A 1 274 ? -6.930 -48.368 17.559 1.00 45.16 274 GLY A N 1
ATOM 2027 C CA . GLY A 1 274 ? -8.126 -49.004 18.108 1.00 45.16 274 GLY A CA 1
ATOM 2028 C C . GLY A 1 274 ? -9.354 -48.116 17.910 1.00 45.16 274 GLY A C 1
ATOM 2029 O O . GLY A 1 274 ? -9.388 -46.992 18.406 1.00 45.16 274 GLY A O 1
ATOM 2030 N N . GLY A 1 275 ? -10.348 -48.617 17.175 1.00 48.94 275 GLY A N 1
ATOM 2031 C CA . GLY A 1 275 ? -11.620 -47.937 16.947 1.00 48.94 275 GLY A CA 1
ATOM 2032 C C . GLY A 1 275 ? -12.389 -47.726 18.249 1.00 48.94 275 GLY A C 1
ATOM 2033 O O . GLY A 1 275 ? -12.847 -48.682 18.870 1.00 48.94 275 GLY A O 1
ATOM 2034 N N . GLU A 1 276 ? -12.541 -46.465 18.646 1.00 42.19 276 GLU A N 1
ATOM 2035 C CA . GLU A 1 276 ? -13.502 -46.060 19.665 1.00 42.19 276 GLU A CA 1
ATOM 2036 C C . GLU A 1 276 ? -14.899 -46.124 19.029 1.00 42.19 276 GLU A C 1
ATOM 2038 O O . GLU A 1 276 ? -15.231 -45.379 18.104 1.00 42.19 276 GLU A O 1
ATOM 2043 N N . GLU A 1 277 ? -15.679 -47.108 19.464 1.00 40.72 277 GLU A N 1
ATOM 2044 C CA . GLU A 1 277 ? -17.067 -47.333 19.078 1.00 40.72 277 GLU A CA 1
ATOM 2045 C C . GLU A 1 277 ? -17.898 -46.115 19.508 1.00 40.72 277 GLU A C 1
ATOM 2047 O O . GLU A 1 277 ? -18.160 -45.903 20.691 1.00 40.72 277 GLU A O 1
ATOM 2052 N N . ILE A 1 278 ? -18.263 -45.262 18.546 1.00 41.66 278 ILE A N 1
ATOM 2053 C CA . ILE A 1 278 ? -19.123 -44.100 18.790 1.00 41.66 278 ILE A CA 1
ATOM 2054 C C . ILE A 1 278 ? -20.529 -44.621 19.101 1.00 41.66 278 ILE A C 1
ATOM 2056 O O . ILE A 1 278 ? -21.313 -44.934 18.205 1.00 41.66 278 ILE A O 1
ATOM 2060 N N . GLU A 1 279 ? -20.837 -44.713 20.392 1.00 37.59 279 GLU A N 1
ATOM 2061 C CA . GLU A 1 279 ? -22.174 -44.976 20.910 1.00 37.59 279 GLU A CA 1
ATOM 2062 C C . GLU A 1 279 ? -23.090 -43.798 20.530 1.00 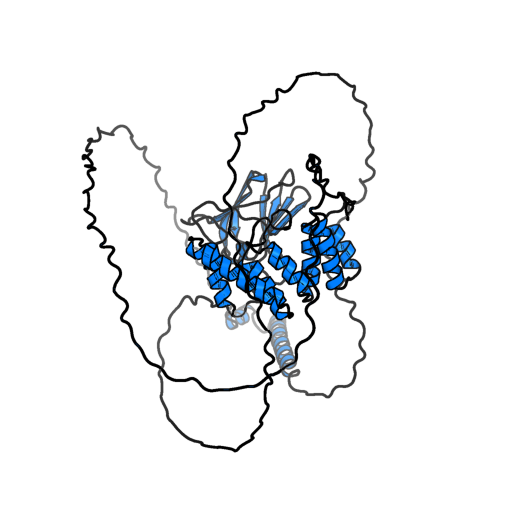37.59 279 GLU A C 1
ATOM 2064 O O . GLU A 1 279 ? -23.011 -42.693 21.074 1.00 37.59 279 GLU A O 1
ATOM 2069 N N . VAL A 1 280 ? -23.943 -44.019 19.529 1.00 40.50 280 VAL A N 1
ATOM 2070 C CA . VAL A 1 280 ? -24.983 -43.074 19.112 1.00 40.50 280 VAL A CA 1
ATOM 2071 C C . VAL A 1 280 ? -26.044 -43.021 20.210 1.00 40.50 280 VAL A C 1
ATOM 2073 O O . VAL A 1 280 ? -26.948 -43.851 20.269 1.00 40.50 280 VAL A O 1
ATOM 2076 N N . VAL A 1 281 ? -25.935 -42.028 21.092 1.00 37.59 281 VAL A N 1
ATOM 2077 C CA . VAL A 1 281 ? -26.992 -41.683 22.047 1.00 37.59 281 VAL A CA 1
ATOM 2078 C C . VAL A 1 281 ? -28.127 -40.996 21.282 1.00 37.59 281 VAL A C 1
ATOM 2080 O O . VAL A 1 281 ? -28.062 -39.807 20.969 1.00 37.59 281 VAL A O 1
ATOM 2083 N N . GLU A 1 282 ? -29.179 -41.754 20.974 1.00 44.38 282 GLU A N 1
ATOM 2084 C CA . GLU A 1 282 ? -30.466 -41.216 20.529 1.00 44.38 282 GLU A CA 1
ATOM 2085 C C . GLU A 1 282 ? -31.065 -40.337 21.640 1.00 44.38 282 GLU A C 1
ATOM 2087 O O . GLU A 1 282 ? -31.463 -40.812 22.704 1.00 44.38 282 GLU A O 1
ATOM 2092 N N . ASN A 1 283 ? -31.110 -39.027 21.395 1.00 48.31 283 ASN A N 1
ATOM 2093 C CA . ASN A 1 283 ? -31.738 -38.039 22.266 1.00 48.31 283 ASN A CA 1
ATOM 2094 C C . ASN A 1 283 ? -33.227 -37.905 21.887 1.00 48.31 283 ASN A C 1
ATOM 2096 O O . ASN A 1 283 ? -33.514 -37.423 20.787 1.00 48.31 283 ASN A O 1
ATOM 2100 N N . PRO A 1 284 ? -34.187 -38.325 22.733 1.00 51.84 284 PRO A N 1
ATOM 2101 C CA . PRO A 1 284 ? -35.599 -38.226 22.398 1.00 51.84 284 PRO A CA 1
ATOM 2102 C C . PRO A 1 284 ? -36.093 -36.774 22.475 1.00 51.84 284 PRO A C 1
ATOM 2104 O O . PRO A 1 284 ? -35.883 -36.058 23.452 1.00 51.84 284 PRO A O 1
ATOM 2107 N N . GLU A 1 285 ? -36.773 -36.385 21.401 1.00 49.00 285 GLU A N 1
ATOM 2108 C CA . GLU A 1 285 ? -37.588 -35.192 21.169 1.00 49.00 285 GLU A CA 1
ATOM 2109 C C . GLU A 1 285 ? -38.036 -34.419 22.430 1.00 49.00 285 GLU A C 1
ATOM 2111 O O . GLU A 1 285 ? -38.959 -34.817 23.145 1.00 49.00 285 GLU A O 1
ATOM 2116 N N . GLN A 1 286 ? -37.464 -33.228 22.643 1.00 39.22 286 GLN A N 1
ATOM 2117 C CA . GLN A 1 286 ? -38.110 -32.181 23.438 1.00 39.22 286 GLN A CA 1
ATOM 2118 C C . GLN A 1 286 ? -39.006 -31.331 22.534 1.00 39.22 286 GLN A C 1
ATOM 2120 O O . GLN A 1 286 ? -38.557 -30.416 21.846 1.00 39.22 286 GLN A O 1
ATOM 2125 N N . VAL A 1 287 ? -40.302 -31.638 22.569 1.00 45.56 287 VAL A N 1
ATOM 2126 C CA . VAL A 1 287 ? -41.375 -30.811 22.011 1.00 45.56 287 VAL A CA 1
ATOM 2127 C C . VAL A 1 287 ? -41.560 -29.584 22.908 1.00 45.56 287 VAL A C 1
ATOM 2129 O O . VAL A 1 287 ? -42.053 -29.694 24.032 1.00 45.56 287 VAL A O 1
ATOM 2132 N N . THR A 1 288 ? -41.175 -28.403 22.429 1.00 50.41 288 THR A N 1
ATOM 2133 C CA . THR A 1 288 ? -41.509 -27.132 23.083 1.00 50.41 288 THR A CA 1
ATOM 2134 C C . THR A 1 288 ? -42.933 -26.699 22.702 1.00 50.41 288 THR A C 1
ATOM 2136 O O . THR A 1 288 ? -43.304 -26.759 21.527 1.00 50.41 288 THR A O 1
ATOM 2139 N N . PRO A 1 289 ? -43.775 -26.277 23.665 1.00 62.81 289 PRO A N 1
ATOM 2140 C CA . PRO A 1 289 ? -45.106 -25.762 23.361 1.00 62.81 289 PRO A CA 1
ATOM 2141 C C . PRO A 1 289 ? -45.033 -24.379 22.683 1.00 62.81 289 PRO A C 1
ATOM 2143 O O . PRO A 1 289 ? -44.090 -23.621 22.927 1.00 62.81 289 PRO A O 1
ATOM 2146 N N . PRO A 1 290 ? -46.028 -24.024 21.848 1.00 60.31 290 PRO A N 1
ATOM 2147 C CA . PRO A 1 290 ? -46.054 -22.749 21.139 1.00 60.31 290 PRO A CA 1
ATOM 2148 C C . PRO A 1 290 ? -46.207 -21.557 22.102 1.00 60.31 290 PRO A C 1
ATOM 2150 O O . PRO A 1 290 ? -46.874 -21.679 23.133 1.00 60.31 290 PRO A O 1
ATOM 2153 N N . PRO A 1 291 ? -45.627 -20.389 21.767 1.00 56.41 291 PRO A N 1
ATOM 2154 C CA . PRO A 1 291 ? -45.687 -19.205 22.611 1.00 56.41 291 PRO A CA 1
ATOM 2155 C C . PRO A 1 291 ? -47.114 -18.651 22.699 1.00 56.41 291 PRO A C 1
ATOM 2157 O O . PRO A 1 291 ? -47.794 -18.440 21.694 1.00 56.41 291 PRO A O 1
ATOM 2160 N N . THR A 1 292 ? -47.554 -18.394 23.929 1.00 65.38 292 THR A N 1
ATOM 2161 C CA . THR A 1 292 ? -48.828 -17.746 24.249 1.00 65.38 292 THR A CA 1
ATOM 2162 C C . THR A 1 292 ? -48.861 -16.311 23.693 1.00 65.38 292 THR A C 1
ATOM 2164 O O . THR A 1 292 ? -47.860 -15.601 23.816 1.00 65.38 292 THR A O 1
ATOM 2167 N N . PRO A 1 293 ? -49.989 -15.836 23.128 1.00 62.25 293 PRO A N 1
ATOM 2168 C CA . PRO A 1 293 ? -50.131 -14.446 22.699 1.00 62.25 293 PRO A CA 1
ATOM 2169 C C . PRO A 1 293 ? -49.977 -13.481 23.880 1.00 62.25 293 PRO A C 1
ATOM 2171 O O . PRO A 1 293 ? -50.646 -13.629 24.903 1.00 62.25 293 PRO A O 1
ATOM 2174 N N . ILE A 1 294 ? -49.102 -12.488 23.729 1.00 57.62 294 ILE A N 1
ATOM 2175 C CA . ILE A 1 294 ? -48.903 -11.412 24.702 1.00 57.62 294 ILE A CA 1
ATOM 2176 C C . ILE A 1 294 ? -50.082 -10.437 24.580 1.00 57.62 294 ILE A C 1
ATOM 2178 O O . ILE A 1 294 ? -50.269 -9.810 23.537 1.00 57.62 294 ILE A O 1
ATOM 2182 N N . ASP A 1 295 ? -50.880 -10.318 25.641 1.00 59.12 295 ASP A N 1
ATOM 2183 C CA . ASP A 1 295 ? -51.950 -9.325 25.763 1.00 59.12 295 ASP A CA 1
ATOM 2184 C C . ASP A 1 295 ? -51.349 -7.944 26.073 1.00 59.12 295 ASP A C 1
ATOM 2186 O O . ASP A 1 295 ? -50.794 -7.709 27.148 1.00 59.12 295 ASP A O 1
ATOM 2190 N N . LEU A 1 296 ? -51.438 -7.031 25.103 1.00 53.53 296 LEU A N 1
ATOM 2191 C CA . LEU A 1 296 ? -50.932 -5.655 25.176 1.00 53.53 296 LEU A CA 1
ATOM 2192 C C . LEU A 1 296 ? -51.934 -4.668 25.810 1.00 53.53 296 LEU A C 1
ATOM 2194 O O . LEU A 1 296 ? -51.710 -3.461 25.771 1.00 53.53 296 LEU A O 1
ATOM 2198 N N . SER A 1 297 ? -53.030 -5.137 26.412 1.00 57.41 297 SER A N 1
ATOM 2199 C CA . SER A 1 297 ? -54.145 -4.264 26.818 1.00 57.41 297 SER A CA 1
ATOM 2200 C C . SER A 1 297 ? -54.037 -3.655 28.224 1.00 57.41 297 SER A C 1
ATOM 2202 O O . SER A 1 297 ? -55.019 -3.097 28.709 1.00 57.41 297 SER A O 1
ATOM 2204 N N . ASN A 1 298 ? -52.886 -3.730 28.906 1.00 52.66 298 ASN A N 1
ATOM 2205 C CA . ASN A 1 298 ? -52.784 -3.284 30.304 1.00 52.66 298 ASN A CA 1
ATOM 2206 C C . ASN A 1 298 ? -51.530 -2.448 30.622 1.00 52.66 298 ASN A C 1
ATOM 2208 O O . ASN A 1 298 ? -50.775 -2.757 31.543 1.00 52.66 298 ASN A O 1
ATOM 2212 N N . GLN A 1 299 ? -51.314 -1.362 29.873 1.00 45.66 299 GLN A N 1
ATOM 2213 C CA . GLN A 1 299 ? -50.434 -0.275 30.316 1.00 45.66 299 GLN A CA 1
ATOM 2214 C C . GLN A 1 299 ? -51.265 0.791 31.042 1.00 45.66 299 GLN A C 1
ATOM 2216 O O . GLN A 1 299 ? -51.949 1.604 30.424 1.00 45.66 299 GLN A O 1
ATOM 2221 N N . GLY A 1 300 ? -51.226 0.754 32.375 1.00 62.69 300 GLY A N 1
ATOM 2222 C CA . GLY A 1 300 ? -51.717 1.840 33.222 1.00 62.69 300 GLY A CA 1
ATOM 2223 C C . GLY A 1 300 ? -50.855 3.108 33.091 1.00 62.69 300 GLY A C 1
ATOM 2224 O O . GLY A 1 300 ? -49.730 3.040 32.590 1.00 62.69 300 GLY A O 1
ATOM 2225 N N . PRO A 1 301 ? -51.364 4.273 33.530 1.00 56.97 301 PRO A N 1
ATOM 2226 C CA . PRO A 1 301 ? -50.683 5.553 33.365 1.00 56.97 301 PRO A CA 1
ATOM 2227 C C . PRO A 1 301 ? -49.376 5.607 34.165 1.00 56.97 301 PRO A C 1
ATOM 2229 O O . PRO A 1 301 ? -49.342 5.342 35.367 1.00 56.97 301 PRO A O 1
ATOM 2232 N N . VAL A 1 302 ? -48.302 5.968 33.466 1.00 54.25 302 VAL A N 1
ATOM 2233 C CA . VAL A 1 302 ? -46.959 6.194 34.008 1.00 54.25 302 VAL A CA 1
ATOM 2234 C C . VAL A 1 302 ? -46.978 7.467 34.869 1.00 54.25 302 VAL A C 1
ATOM 2236 O O . VAL A 1 302 ? -47.466 8.492 34.390 1.00 54.25 302 VAL A O 1
ATOM 2239 N N . PRO A 1 303 ? -46.477 7.456 36.118 1.00 52.47 303 PRO A N 1
ATOM 2240 C CA . PRO A 1 303 ? -46.351 8.678 36.904 1.00 52.47 303 PRO A CA 1
ATOM 2241 C C . PRO A 1 303 ? -45.206 9.554 36.370 1.00 52.47 303 PRO A C 1
ATOM 2243 O O . PRO A 1 303 ? -44.059 9.118 36.283 1.00 52.47 303 PRO A O 1
ATOM 2246 N N . GLU A 1 304 ? -45.534 10.802 36.033 1.00 50.69 304 GLU A N 1
ATOM 2247 C CA . GLU A 1 304 ? -44.580 11.891 35.816 1.00 50.69 304 GLU A CA 1
ATOM 2248 C C . GLU A 1 304 ? -43.882 12.253 37.134 1.00 50.69 304 GLU A C 1
ATOM 2250 O O . GLU A 1 304 ? -44.509 12.740 38.076 1.00 50.69 304 GLU A O 1
ATOM 2255 N N . THR A 1 305 ? -42.563 12.085 37.178 1.00 44.69 305 THR A N 1
ATOM 2256 C CA . THR A 1 305 ? -41.701 12.718 38.183 1.00 44.69 305 THR A CA 1
ATOM 2257 C C . THR A 1 305 ? -40.449 13.269 37.510 1.00 44.69 305 THR A C 1
ATOM 2259 O O . THR A 1 305 ? -39.413 12.616 37.429 1.00 44.69 305 THR A O 1
ATOM 2262 N N . THR A 1 306 ? -40.542 14.509 37.036 1.00 50.06 306 THR A N 1
ATOM 2263 C CA . THR A 1 306 ? -39.391 15.385 36.778 1.00 50.06 306 THR A CA 1
ATOM 2264 C C . THR A 1 306 ? -38.950 16.063 38.077 1.00 50.06 306 THR A C 1
ATOM 2266 O O . THR A 1 306 ? -39.763 16.767 38.681 1.00 50.06 306 THR A O 1
ATOM 2269 N N . PRO A 1 307 ? -37.682 15.942 38.505 1.00 62.31 307 PRO A N 1
ATOM 2270 C CA . PRO A 1 307 ? -37.081 16.907 39.416 1.00 62.31 307 PRO A CA 1
ATOM 2271 C C . PRO A 1 307 ? -36.546 18.131 38.638 1.00 62.31 307 PRO A C 1
ATOM 2273 O O . PRO A 1 307 ? -36.084 17.981 37.504 1.00 62.31 307 PRO A O 1
ATOM 2276 N N . PRO A 1 308 ? -36.585 19.343 39.221 1.00 61.72 308 PRO A N 1
ATOM 2277 C CA . PRO A 1 308 ? -35.997 20.531 38.612 1.00 61.72 308 PRO A CA 1
ATOM 2278 C C . PRO A 1 308 ? -34.466 20.490 38.716 1.00 61.72 308 PRO A C 1
ATOM 2280 O O . PRO A 1 308 ? -33.914 20.284 39.796 1.00 61.72 308 PRO A O 1
ATOM 2283 N N . ILE A 1 309 ? -33.783 20.705 37.590 1.00 50.88 309 ILE A N 1
ATOM 2284 C CA . ILE A 1 309 ? -32.340 20.956 37.553 1.00 50.88 309 ILE A CA 1
ATOM 2285 C C . ILE A 1 309 ? -32.136 22.459 37.763 1.00 50.88 309 ILE A C 1
ATOM 2287 O O . ILE A 1 309 ? -32.515 23.272 36.922 1.00 50.88 309 ILE A O 1
ATOM 2291 N N . ASP A 1 310 ? -31.562 22.804 38.911 1.00 50.03 310 ASP A N 1
ATOM 2292 C CA . ASP A 1 310 ? -31.068 24.134 39.259 1.00 50.03 310 ASP A CA 1
ATOM 2293 C C . ASP A 1 310 ? -29.678 24.322 38.629 1.00 50.03 310 ASP A C 1
ATOM 2295 O O . ASP A 1 310 ? -28.698 23.699 39.041 1.00 50.03 310 ASP A O 1
ATOM 2299 N N . THR A 1 311 ? -29.598 25.133 37.574 1.00 42.97 311 THR A N 1
ATOM 2300 C CA . THR A 1 311 ? -28.335 25.587 36.979 1.00 42.97 311 THR A CA 1
ATOM 2301 C C . THR A 1 311 ? -28.035 27.006 37.438 1.00 42.97 311 THR A C 1
ATOM 2303 O O . THR A 1 311 ? -28.371 27.969 36.749 1.00 42.97 311 THR A O 1
ATOM 2306 N N . THR A 1 312 ? -27.339 27.124 38.567 1.00 50.50 312 THR A N 1
ATOM 2307 C CA . THR A 1 312 ? -26.620 28.345 38.943 1.00 50.50 312 THR A CA 1
ATOM 2308 C C . THR A 1 312 ? -25.153 27.988 39.218 1.00 50.50 312 THR A C 1
ATOM 2310 O O . THR A 1 312 ? -24.881 27.300 40.202 1.00 50.50 312 THR A O 1
ATOM 2313 N N . PRO A 1 313 ? -24.182 28.394 38.377 1.00 61.88 313 PRO A N 1
ATOM 2314 C CA . PRO A 1 313 ? -22.769 28.212 38.695 1.00 61.88 313 PRO A CA 1
ATOM 2315 C C . PRO A 1 313 ? -22.297 29.270 39.714 1.00 61.88 313 PRO A C 1
ATOM 2317 O O . PRO A 1 313 ? -22.668 30.441 39.588 1.00 61.88 313 PRO A O 1
ATOM 2320 N N . PRO A 1 314 ? -21.465 28.907 40.709 1.00 60.16 314 PRO A N 1
ATOM 2321 C CA . PRO A 1 314 ? -20.815 29.885 41.570 1.00 60.16 314 PRO A CA 1
ATOM 2322 C C . PRO A 1 314 ? -19.720 30.631 40.796 1.00 60.16 314 PRO A C 1
ATOM 2324 O O . PRO A 1 314 ? -18.874 30.032 40.135 1.00 60.16 314 PRO A O 1
ATOM 2327 N N . ILE A 1 315 ? -19.759 31.959 40.895 1.00 48.38 315 ILE A N 1
ATOM 2328 C CA . ILE A 1 315 ? -18.700 32.868 40.458 1.00 48.38 315 ILE A CA 1
ATOM 2329 C C . ILE A 1 315 ? -17.532 32.679 41.427 1.00 48.38 315 ILE A C 1
ATOM 2331 O O . ILE A 1 315 ? -17.634 33.073 42.588 1.00 48.38 315 ILE A O 1
ATOM 2335 N N . ASP A 1 316 ? -16.453 32.060 40.954 1.00 46.69 316 ASP A N 1
ATOM 2336 C CA . ASP A 1 316 ? -15.195 31.983 41.690 1.00 46.69 316 ASP A CA 1
ATOM 2337 C C . ASP A 1 316 ? -14.330 33.206 41.360 1.00 46.69 316 ASP A C 1
ATOM 2339 O O . ASP A 1 316 ? -14.112 33.573 40.203 1.00 46.69 316 ASP A O 1
ATOM 2343 N N . THR A 1 317 ? -13.914 33.884 42.420 1.00 44.72 317 THR A N 1
ATOM 2344 C CA . THR A 1 317 ? -13.149 35.127 42.438 1.00 44.72 317 THR A CA 1
ATOM 2345 C C . THR A 1 317 ? -11.667 34.857 42.210 1.00 44.72 317 THR A C 1
ATOM 2347 O O . THR A 1 317 ? -10.978 34.343 43.088 1.00 44.72 317 THR A O 1
ATOM 2350 N N . THR A 1 318 ? -11.146 35.292 41.065 1.00 49.69 318 THR A N 1
ATOM 2351 C CA . THR A 1 318 ? -9.705 35.382 40.804 1.00 49.69 318 THR A CA 1
ATOM 2352 C C . THR A 1 318 ? -9.067 36.478 41.676 1.00 49.69 318 THR A C 1
ATOM 2354 O O . THR A 1 318 ? -9.557 37.612 41.660 1.00 49.69 318 THR A O 1
ATOM 2357 N N . PRO A 1 319 ? -7.969 36.216 42.411 1.00 61.72 319 PRO A N 1
ATOM 2358 C CA . PRO A 1 319 ? -7.169 37.272 43.028 1.00 61.72 319 PRO A CA 1
ATOM 2359 C C . PRO A 1 319 ? -6.263 37.968 41.988 1.00 61.72 319 PRO A C 1
ATOM 2361 O O . PRO A 1 319 ? -5.893 37.354 40.984 1.00 61.72 319 PRO A O 1
ATOM 2364 N N . PRO A 1 320 ? -5.893 39.247 42.199 1.00 61.84 320 PRO A N 1
ATOM 2365 C CA . PRO A 1 320 ? -5.058 39.999 41.267 1.00 61.84 320 PRO A CA 1
ATOM 2366 C C . PRO A 1 320 ? -3.611 39.485 41.258 1.00 61.84 320 PRO A C 1
ATOM 2368 O O . PRO A 1 320 ? -2.998 39.301 42.309 1.00 61.84 320 PRO A O 1
ATOM 2371 N N . ILE A 1 321 ? -3.067 39.287 40.055 1.00 50.25 321 ILE A N 1
ATOM 2372 C CA . ILE A 1 321 ? -1.644 39.021 39.827 1.00 50.25 321 ILE A CA 1
ATOM 2373 C C . ILE A 1 321 ? -0.884 40.339 40.000 1.00 50.25 321 ILE A C 1
ATOM 2375 O O . ILE A 1 321 ? -1.101 41.300 39.264 1.00 50.25 321 ILE A O 1
ATOM 2379 N N . ASP A 1 322 ? -0.010 40.352 41.000 1.00 50.16 322 ASP A N 1
ATOM 2380 C CA . ASP A 1 322 ? 0.976 41.387 41.289 1.00 50.16 322 ASP A CA 1
ATOM 2381 C C . ASP A 1 322 ? 2.108 41.315 40.249 1.00 50.16 322 ASP A C 1
ATOM 2383 O O . ASP A 1 322 ? 2.869 40.347 40.194 1.00 50.16 322 ASP A O 1
ATOM 2387 N N . THR A 1 323 ? 2.189 42.316 39.373 1.00 47.56 323 THR A N 1
ATOM 2388 C CA . THR A 1 323 ? 3.306 42.511 38.442 1.00 47.56 323 THR A CA 1
ATOM 2389 C C . THR A 1 323 ? 4.343 43.427 39.082 1.00 47.56 323 THR A C 1
ATOM 2391 O O . THR A 1 323 ? 4.409 44.615 38.761 1.00 47.56 323 THR A O 1
ATOM 2394 N N . THR A 1 324 ? 5.169 42.868 39.961 1.00 53.78 324 THR A N 1
ATOM 2395 C CA . THR A 1 324 ? 6.393 43.523 40.435 1.00 53.78 324 THR A CA 1
ATOM 2396 C C . THR A 1 324 ? 7.605 42.690 39.987 1.00 53.78 324 THR A C 1
ATOM 2398 O O . THR A 1 324 ? 7.721 41.533 40.396 1.00 53.78 324 THR A O 1
ATOM 2401 N N . PRO A 1 325 ? 8.501 43.211 39.123 1.00 58.16 325 PRO A N 1
ATOM 2402 C CA . PRO A 1 325 ? 9.738 42.522 38.751 1.00 58.16 325 PRO A CA 1
ATOM 2403 C C . PRO A 1 325 ? 10.692 42.465 39.955 1.00 58.16 325 PRO A C 1
ATOM 2405 O O . PRO A 1 325 ? 10.871 43.494 40.608 1.00 58.16 325 PRO A O 1
ATOM 2408 N N . PRO A 1 326 ? 11.330 41.323 40.265 1.00 55.19 326 PRO A N 1
ATOM 2409 C CA . PRO A 1 326 ? 12.365 41.300 41.286 1.00 55.19 326 PRO A CA 1
ATOM 2410 C C . PRO A 1 326 ? 13.646 41.971 40.777 1.00 55.19 326 PRO A C 1
ATOM 2412 O O . PRO A 1 326 ? 14.151 41.654 39.698 1.00 55.19 326 PRO A O 1
ATOM 2415 N N . ASP A 1 327 ? 14.159 42.880 41.604 1.00 46.66 327 ASP A N 1
ATOM 2416 C CA . ASP A 1 327 ? 15.476 43.498 41.510 1.00 46.66 327 ASP A CA 1
ATOM 2417 C C . ASP A 1 327 ? 16.576 42.452 41.285 1.00 46.66 327 ASP A C 1
ATOM 2419 O O . ASP A 1 327 ? 16.752 41.507 42.059 1.00 46.66 327 ASP A O 1
ATOM 2423 N N . GLN A 1 328 ? 17.349 42.659 40.222 1.00 50.06 328 GLN A N 1
ATOM 2424 C CA . GLN A 1 328 ? 18.554 41.905 39.915 1.00 50.06 328 GLN A CA 1
ATOM 2425 C C . GLN A 1 328 ? 19.736 42.572 40.645 1.00 50.06 328 GLN A C 1
ATOM 2427 O O . GLN A 1 328 ? 20.028 43.740 40.376 1.00 50.06 328 GLN A O 1
ATOM 2432 N N . PRO A 1 329 ? 20.418 41.890 41.585 1.00 53.91 329 PRO A N 1
ATOM 2433 C CA . PRO A 1 329 ? 21.534 42.487 42.299 1.00 53.91 329 PRO A CA 1
ATOM 2434 C C . PRO A 1 329 ? 22.779 42.571 41.414 1.00 53.91 329 PRO A C 1
ATOM 2436 O O . PRO A 1 329 ? 23.245 41.579 40.852 1.00 53.91 329 PRO A O 1
ATOM 2439 N N . SER A 1 330 ? 23.337 43.779 41.357 1.00 51.22 330 SER A N 1
ATOM 2440 C CA . SER A 1 330 ? 24.694 44.076 40.915 1.00 51.22 330 SER A CA 1
ATOM 2441 C C . SER A 1 330 ? 25.708 43.185 41.638 1.00 51.22 330 SER A C 1
ATOM 2443 O O . SER A 1 330 ? 25.793 43.202 42.867 1.00 51.22 330 SER A O 1
ATOM 2445 N N . GLY A 1 331 ? 26.489 42.433 40.866 1.00 38.88 331 GLY A N 1
ATOM 2446 C CA . GLY A 1 331 ? 27.588 41.605 41.347 1.00 38.88 331 GLY A CA 1
ATOM 2447 C C . GLY A 1 331 ? 28.799 41.764 40.441 1.00 38.88 331 GLY A C 1
ATOM 2448 O O . GLY A 1 331 ? 28.915 41.080 39.430 1.00 38.88 331 GLY A O 1
ATOM 2449 N N . ASP A 1 332 ? 29.662 42.700 40.827 1.00 41.41 332 ASP A N 1
ATOM 2450 C CA . ASP A 1 332 ? 31.037 42.867 40.363 1.00 41.41 332 ASP A CA 1
ATOM 2451 C C . ASP A 1 332 ? 31.893 41.610 40.611 1.00 41.41 332 ASP A C 1
ATOM 2453 O O . ASP A 1 332 ? 31.780 40.957 41.650 1.00 41.41 332 ASP A O 1
ATOM 2457 N N . GLY A 1 333 ? 32.833 41.362 39.692 1.00 31.86 333 GLY A N 1
ATOM 2458 C CA . GLY A 1 333 ? 33.928 40.388 39.802 1.00 31.86 333 GLY A CA 1
ATOM 2459 C C . GLY A 1 333 ? 33.971 39.490 38.562 1.00 31.86 333 GLY A C 1
ATOM 2460 O O . GLY A 1 333 ? 33.156 38.592 38.430 1.00 31.86 333 GLY A O 1
ATOM 2461 N N . GLY A 1 334 ? 34.817 39.711 37.554 1.00 34.53 334 GLY A N 1
ATOM 2462 C CA . GLY A 1 334 ? 36.264 39.909 37.642 1.00 34.53 334 GLY A CA 1
ATOM 2463 C C . GLY A 1 334 ? 36.952 38.537 37.644 1.00 34.53 334 GLY A C 1
ATOM 2464 O O . GLY A 1 334 ? 36.622 37.736 38.507 1.00 34.53 334 GLY A O 1
ATOM 2465 N N . PHE A 1 335 ? 37.905 38.326 36.719 1.00 33.47 335 PHE A N 1
ATOM 2466 C CA . PHE A 1 335 ? 38.766 37.140 36.472 1.00 33.47 335 PHE A CA 1
ATOM 2467 C C . PHE A 1 335 ? 38.432 36.287 35.229 1.00 33.47 335 PHE A C 1
ATOM 2469 O O . PHE A 1 335 ? 37.835 35.223 35.333 1.00 33.47 335 PHE A O 1
ATOM 2476 N N . LEU A 1 336 ? 38.921 36.686 34.045 1.00 36.00 336 LEU A N 1
ATOM 2477 C CA . LEU A 1 336 ? 40.212 36.227 33.489 1.00 36.00 336 LEU A CA 1
ATOM 2478 C C . LEU A 1 336 ? 40.383 36.735 32.044 1.00 36.00 336 LEU A C 1
ATOM 2480 O O . LEU A 1 336 ? 40.045 36.064 31.073 1.00 36.00 336 LEU A O 1
ATOM 2484 N N . ASP A 1 337 ? 40.969 37.927 31.942 1.00 34.47 337 ASP A N 1
ATOM 2485 C CA . ASP A 1 337 ? 41.715 38.394 30.775 1.00 34.47 337 ASP A CA 1
ATOM 2486 C C . ASP A 1 337 ? 43.102 37.735 30.787 1.00 34.47 337 ASP A C 1
ATOM 2488 O O . ASP A 1 337 ? 43.878 37.974 31.712 1.00 34.47 337 ASP A O 1
ATOM 2492 N N . HIS A 1 338 ? 43.414 36.918 29.778 1.00 30.67 338 HIS A N 1
ATOM 2493 C CA . HIS A 1 338 ? 44.716 36.899 29.095 1.00 30.67 338 HIS A CA 1
ATOM 2494 C C . HIS A 1 338 ? 44.715 35.799 28.028 1.00 30.67 338 HIS A C 1
ATOM 2496 O O . HIS A 1 338 ? 44.763 34.630 28.379 1.00 30.67 338 HIS A O 1
ATOM 2502 N N . TRP A 1 339 ? 44.727 36.166 26.744 1.00 34.16 339 TRP A N 1
ATOM 2503 C CA . TRP A 1 339 ? 45.702 35.672 25.762 1.00 34.16 339 TRP A CA 1
ATOM 2504 C C . TRP A 1 339 ? 45.738 36.632 24.568 1.00 34.16 339 TRP A C 1
ATOM 2506 O O . TRP A 1 339 ? 44.742 36.923 23.915 1.00 34.16 339 TRP A O 1
ATOM 2516 N N . VAL A 1 340 ? 46.937 37.161 24.358 1.00 37.66 340 VAL A N 1
ATOM 2517 C CA . VAL A 1 340 ? 47.375 38.055 23.288 1.00 37.66 340 VAL A CA 1
ATOM 2518 C C . VAL A 1 340 ? 47.638 37.237 22.021 1.00 37.66 340 VAL A C 1
ATOM 2520 O O . VAL A 1 340 ? 48.254 36.183 22.121 1.00 37.66 340 VAL A O 1
ATOM 2523 N N . ASN A 1 341 ? 47.252 37.755 20.850 1.00 34.84 341 ASN A N 1
ATOM 2524 C CA . ASN A 1 341 ? 47.971 37.614 19.569 1.00 34.84 341 ASN A CA 1
ATOM 2525 C C . ASN A 1 341 ? 47.425 38.685 18.607 1.00 34.84 341 ASN A C 1
ATOM 2527 O O . ASN A 1 341 ? 46.242 38.697 18.297 1.00 34.84 341 ASN A O 1
ATOM 2531 N N . ILE A 1 342 ? 48.170 39.754 18.306 1.00 44.78 342 ILE A N 1
ATOM 2532 C CA . ILE A 1 342 ? 49.245 39.819 17.296 1.00 44.78 342 ILE A CA 1
ATOM 2533 C C . ILE A 1 342 ? 48.769 39.262 15.950 1.00 44.78 342 ILE A C 1
ATOM 2535 O O . ILE A 1 342 ? 49.061 38.122 15.621 1.00 44.78 342 ILE A O 1
ATOM 2539 N N . PHE A 1 343 ? 48.091 40.096 15.159 1.00 37.88 343 PHE A N 1
ATOM 2540 C CA . PHE A 1 343 ? 48.281 40.141 13.708 1.00 37.88 343 PHE A CA 1
ATOM 2541 C C . PHE A 1 343 ? 48.083 41.576 13.219 1.00 37.88 343 PHE A C 1
ATOM 2543 O O . PHE A 1 343 ? 46.979 42.063 12.996 1.00 37.88 343 PHE A O 1
ATOM 2550 N N . THR A 1 344 ? 49.216 42.255 13.091 1.00 46.59 344 THR A N 1
ATOM 2551 C CA . THR A 1 344 ? 49.394 43.467 12.300 1.00 46.59 344 THR A CA 1
ATOM 2552 C C . THR A 1 344 ? 49.411 43.062 10.826 1.00 46.59 344 THR A C 1
ATOM 2554 O O . THR A 1 344 ? 50.257 42.261 10.430 1.00 46.59 344 THR A O 1
ATOM 2557 N N . ALA A 1 345 ? 48.523 43.626 10.008 1.00 42.75 345 ALA A N 1
ATOM 2558 C CA . ALA A 1 345 ? 48.633 43.609 8.550 1.00 42.75 345 ALA A CA 1
ATOM 2559 C C . ALA A 1 345 ? 48.321 45.013 7.996 1.00 42.75 345 ALA A C 1
ATOM 2561 O O . ALA A 1 345 ? 47.478 45.709 8.566 1.00 42.75 345 ALA A O 1
ATOM 2562 N N . PRO A 1 346 ? 49.045 45.461 6.955 1.00 54.91 346 PRO A N 1
ATOM 2563 C CA . PRO A 1 346 ? 49.143 46.870 6.594 1.00 54.91 346 PRO A CA 1
ATOM 2564 C C . PRO A 1 346 ? 47.988 47.374 5.723 1.00 54.91 346 PRO A C 1
ATOM 2566 O O . PRO A 1 346 ? 47.369 46.632 4.963 1.00 54.91 346 PRO A O 1
ATOM 2569 N N . GLU A 1 347 ? 47.780 48.686 5.831 1.00 51.62 347 GLU A N 1
ATOM 2570 C CA . GLU A 1 347 ? 46.913 49.541 5.024 1.00 51.62 347 GLU A CA 1
ATOM 2571 C C . GLU A 1 347 ? 47.023 49.263 3.516 1.00 51.62 347 GLU A C 1
ATOM 2573 O O . GLU A 1 347 ? 48.077 49.430 2.901 1.00 51.62 347 GLU A O 1
ATOM 2578 N N . GLY A 1 348 ? 45.888 48.902 2.917 1.00 45.72 348 GLY A N 1
ATOM 2579 C CA . GLY A 1 348 ? 45.675 48.835 1.476 1.00 45.72 348 GLY A CA 1
ATOM 2580 C C . GLY A 1 348 ? 44.464 49.682 1.089 1.00 45.72 348 GLY A C 1
ATOM 2581 O O . GLY A 1 348 ? 43.329 49.255 1.244 1.00 45.72 348 GLY A O 1
ATOM 2582 N N . THR A 1 349 ? 44.753 50.901 0.639 1.00 53.16 349 THR A N 1
ATOM 2583 C CA . THR A 1 349 ? 43.978 51.813 -0.221 1.00 53.16 349 THR A CA 1
ATOM 2584 C C . THR A 1 349 ? 42.472 51.551 -0.385 1.00 53.16 349 THR A C 1
ATOM 2586 O O . THR A 1 349 ? 42.037 50.741 -1.200 1.00 53.16 349 THR A O 1
ATOM 2589 N N . GLN A 1 350 ? 41.675 52.368 0.304 1.00 51.81 350 GLN A N 1
ATOM 2590 C CA . GLN A 1 350 ? 40.241 52.539 0.079 1.00 51.81 350 GLN A CA 1
ATOM 2591 C C . GLN A 1 350 ? 40.009 53.357 -1.217 1.00 51.81 350 GLN A C 1
ATOM 2593 O O . GLN A 1 350 ? 40.526 54.475 -1.312 1.00 51.81 350 GLN A O 1
ATOM 2598 N N . PRO A 1 351 ? 39.283 52.848 -2.233 1.00 69.12 351 PRO A N 1
ATOM 2599 C CA . PRO A 1 351 ? 38.910 53.649 -3.398 1.00 69.12 351 PRO A CA 1
ATOM 2600 C C . PRO A 1 351 ? 37.842 54.705 -3.034 1.00 69.12 351 PRO A C 1
ATOM 2602 O O . PRO A 1 351 ? 37.095 54.522 -2.069 1.00 69.12 351 PRO A O 1
ATOM 2605 N N . PRO A 1 352 ? 37.785 55.832 -3.771 1.00 73.69 352 PRO A N 1
ATOM 2606 C CA . PRO A 1 352 ? 36.905 56.959 -3.463 1.00 73.69 352 PRO A CA 1
ATOM 2607 C C . PRO A 1 352 ? 35.413 56.619 -3.648 1.00 73.69 352 PRO A C 1
ATOM 2609 O O . PRO A 1 352 ? 35.080 55.734 -4.434 1.00 73.69 352 PRO A O 1
ATOM 2612 N N . PRO A 1 353 ? 34.507 57.340 -2.958 1.00 62.69 353 PRO A N 1
ATOM 2613 C CA . PRO A 1 353 ? 33.068 57.120 -3.060 1.00 62.69 353 PRO A CA 1
ATOM 2614 C C . PRO A 1 353 ? 32.557 57.492 -4.458 1.00 62.69 353 PRO A C 1
ATOM 2616 O O . PRO A 1 353 ? 32.672 58.641 -4.887 1.00 62.69 353 PRO A O 1
ATOM 2619 N N . GLU A 1 354 ? 31.979 56.521 -5.164 1.00 62.22 354 GLU A N 1
ATOM 2620 C CA . GLU A 1 354 ? 31.264 56.769 -6.413 1.00 62.22 354 GLU A CA 1
ATOM 2621 C C . GLU A 1 354 ? 29.956 57.523 -6.133 1.00 62.22 354 GLU A C 1
ATOM 2623 O O . GLU A 1 354 ? 29.108 57.106 -5.342 1.00 62.22 354 GLU A O 1
ATOM 2628 N N . THR A 1 355 ? 29.807 58.669 -6.793 1.00 60.16 355 THR A N 1
ATOM 2629 C CA . THR A 1 355 ? 28.599 59.491 -6.805 1.00 60.16 355 THR A CA 1
ATOM 2630 C C . THR A 1 355 ? 27.455 58.717 -7.462 1.00 60.16 355 THR A C 1
ATOM 2632 O O . THR A 1 355 ? 27.402 58.575 -8.684 1.00 60.16 355 THR A O 1
ATOM 2635 N N . VAL A 1 356 ? 26.520 58.233 -6.646 1.00 56.34 356 VAL A N 1
ATOM 2636 C CA . VAL A 1 356 ? 25.294 57.562 -7.094 1.00 56.34 356 VAL A CA 1
ATOM 2637 C C . VAL A 1 356 ? 24.425 58.555 -7.871 1.00 56.34 356 VAL A C 1
ATOM 2639 O O . VAL A 1 356 ? 23.906 59.524 -7.319 1.00 56.34 356 VAL A O 1
ATOM 2642 N N . THR A 1 357 ? 24.271 58.306 -9.170 1.00 65.75 357 THR A N 1
ATOM 2643 C CA . THR A 1 357 ? 23.276 58.974 -10.020 1.00 65.75 357 THR A CA 1
ATOM 2644 C C . THR A 1 357 ? 21.928 58.281 -9.795 1.00 65.75 357 THR A C 1
ATOM 2646 O O . THR A 1 357 ? 21.892 57.051 -9.867 1.00 65.75 357 THR A O 1
ATOM 2649 N N . PRO A 1 358 ? 20.822 58.997 -9.512 1.00 68.81 358 PRO A N 1
ATOM 2650 C CA . PRO A 1 358 ? 19.523 58.352 -9.358 1.00 68.81 358 PRO A CA 1
ATOM 2651 C C . PRO A 1 358 ? 19.084 57.739 -10.701 1.00 68.81 358 PRO A C 1
ATOM 2653 O O . PRO A 1 358 ? 19.140 58.426 -11.727 1.00 68.81 358 PRO A O 1
ATOM 2656 N N . PRO A 1 359 ? 18.673 56.459 -10.731 1.00 73.88 359 PRO A N 1
ATOM 2657 C CA . PRO A 1 359 ? 18.167 55.833 -11.944 1.00 73.88 359 PRO A CA 1
ATOM 2658 C C . PRO A 1 359 ? 16.821 56.456 -12.364 1.00 73.88 359 PRO A C 1
ATOM 2660 O O . PRO A 1 359 ? 16.051 56.896 -11.508 1.00 73.88 359 PRO A O 1
ATOM 2663 N N . PRO A 1 360 ? 16.529 56.509 -13.676 1.00 65.81 360 PRO A N 1
ATOM 2664 C CA . PRO A 1 360 ? 15.284 57.057 -14.199 1.00 65.81 360 PRO A CA 1
ATOM 2665 C C . PRO A 1 360 ? 14.077 56.233 -13.735 1.00 65.81 360 PRO A C 1
ATOM 2667 O O . PRO A 1 360 ? 14.119 55.001 -13.734 1.00 65.81 360 PRO A O 1
ATOM 2670 N N . GLU A 1 361 ? 13.000 56.934 -13.368 1.00 62.88 361 GLU A N 1
ATOM 2671 C CA . GLU A 1 361 ? 11.692 56.358 -13.046 1.00 62.88 361 GLU A CA 1
ATOM 2672 C C . GLU A 1 361 ? 11.270 55.380 -14.149 1.00 62.88 361 GLU A C 1
ATOM 2674 O O . GLU A 1 361 ? 10.930 55.758 -15.273 1.00 62.88 361 GLU A O 1
ATOM 2679 N N . THR A 1 362 ? 11.347 54.092 -13.822 1.00 59.78 362 THR A N 1
ATOM 2680 C CA . THR A 1 362 ? 10.886 53.014 -14.687 1.00 59.78 362 THR A CA 1
ATOM 2681 C C . THR A 1 362 ? 9.379 52.937 -14.535 1.00 59.78 362 THR A C 1
ATOM 2683 O O . THR A 1 362 ? 8.859 52.574 -13.484 1.00 59.78 362 THR A O 1
ATOM 2686 N N . VAL A 1 363 ? 8.690 53.337 -15.597 1.00 65.25 363 VAL A N 1
ATOM 2687 C CA . VAL A 1 363 ? 7.245 53.212 -15.771 1.00 65.25 363 VAL A CA 1
ATOM 2688 C C . VAL A 1 363 ? 6.870 51.745 -15.558 1.00 65.25 363 VAL A C 1
ATOM 2690 O O . VAL A 1 363 ? 7.323 50.895 -16.318 1.00 65.25 363 VAL A O 1
ATOM 2693 N N . THR A 1 364 ? 6.091 51.442 -14.521 1.00 57.91 364 THR A N 1
ATOM 2694 C CA . THR A 1 364 ? 5.586 50.093 -14.234 1.00 57.91 364 THR A CA 1
ATOM 2695 C C . THR A 1 364 ? 4.579 49.694 -15.317 1.00 57.91 364 THR A C 1
ATOM 2697 O O . THR A 1 364 ? 3.492 50.275 -15.350 1.00 57.91 364 THR A O 1
ATOM 2700 N N . PRO A 1 365 ? 4.878 48.736 -16.216 1.00 64.19 365 PRO A N 1
ATOM 2701 C CA . PRO A 1 365 ? 3.841 48.157 -17.050 1.00 64.19 365 PRO A CA 1
ATOM 2702 C C . PRO A 1 365 ? 2.942 47.291 -16.163 1.00 64.19 365 PRO A C 1
ATOM 2704 O O . PRO A 1 365 ? 3.411 46.413 -15.435 1.00 64.19 365 PRO A O 1
ATOM 2707 N N . GLU A 1 366 ? 1.643 47.561 -16.224 1.00 59.19 366 GLU A N 1
ATOM 2708 C CA . GLU A 1 366 ? 0.579 46.748 -15.645 1.00 59.19 366 GLU A CA 1
ATOM 2709 C C . GLU A 1 366 ? 0.700 45.324 -16.212 1.00 59.19 366 GLU A C 1
ATOM 2711 O O . GLU A 1 366 ? 0.299 45.027 -17.336 1.00 59.19 366 GLU A O 1
ATOM 2716 N N . THR A 1 367 ? 1.385 44.460 -15.463 1.00 51.22 367 THR A N 1
ATOM 2717 C CA . THR A 1 367 ? 1.674 43.084 -15.860 1.00 51.22 367 THR A CA 1
ATOM 2718 C C . THR A 1 367 ? 0.425 42.272 -15.569 1.00 51.22 367 THR A C 1
ATOM 2720 O O . THR A 1 367 ? 0.175 41.882 -14.430 1.00 51.22 367 THR A O 1
ATOM 2723 N N . THR A 1 368 ? -0.394 42.056 -16.598 1.00 65.88 368 THR A N 1
ATOM 2724 C CA . THR A 1 368 ? -1.429 41.020 -16.580 1.00 65.88 368 THR A CA 1
ATOM 2725 C C . THR A 1 368 ? -0.760 39.707 -16.156 1.00 65.88 368 THR A C 1
ATOM 2727 O O . THR A 1 368 ? 0.237 39.339 -16.785 1.00 65.88 368 THR A O 1
ATOM 2730 N N . PRO A 1 369 ? -1.230 39.023 -15.095 1.00 66.38 369 PRO A N 1
ATOM 2731 C CA . PRO A 1 369 ? -0.644 37.760 -14.667 1.00 66.38 369 PRO A CA 1
ATOM 2732 C C . PRO A 1 369 ? -0.639 36.803 -15.863 1.00 66.38 369 PRO A C 1
ATOM 2734 O O . PRO A 1 369 ? -1.713 36.564 -16.422 1.00 66.38 369 PRO A O 1
ATOM 2737 N N . PRO A 1 370 ? 0.528 36.311 -16.316 1.00 59.88 370 PRO A N 1
ATOM 2738 C CA . PRO A 1 370 ? 0.561 35.334 -17.387 1.00 59.88 370 PRO A CA 1
ATOM 2739 C C . PRO A 1 370 ? -0.227 34.115 -16.917 1.00 59.88 370 PRO A C 1
ATOM 2741 O O . PRO A 1 370 ? 0.049 33.547 -15.862 1.00 59.88 370 PRO A O 1
ATOM 2744 N N . GLU A 1 371 ? -1.247 33.761 -17.688 1.00 64.62 371 GLU A N 1
ATOM 2745 C CA . GLU A 1 371 ? -2.002 32.528 -17.536 1.00 64.62 371 GLU A CA 1
ATOM 2746 C C . GLU A 1 371 ? -0.985 31.375 -17.539 1.00 64.62 371 GLU A C 1
ATOM 2748 O O . GLU A 1 371 ? -0.271 31.175 -18.523 1.00 64.62 371 GLU A O 1
ATOM 2753 N N . THR A 1 372 ? -0.825 30.692 -16.400 1.00 59.69 372 THR A N 1
ATOM 2754 C CA . THR A 1 372 ? 0.102 29.566 -16.246 1.00 59.69 372 THR A CA 1
ATOM 2755 C C . THR A 1 372 ? -0.349 28.441 -17.169 1.00 59.69 372 THR A C 1
ATOM 2757 O O . THR A 1 372 ? -1.171 27.603 -16.803 1.00 59.69 372 THR A O 1
ATOM 2760 N N . VAL A 1 373 ? 0.174 28.428 -18.392 1.00 52.16 373 VAL A N 1
ATOM 2761 C CA . VAL A 1 373 ? 0.005 27.315 -19.319 1.00 52.16 373 VAL A CA 1
ATOM 2762 C C . VAL A 1 373 ? 0.831 26.162 -18.759 1.00 52.16 373 VAL A C 1
ATOM 2764 O O . VAL A 1 373 ? 2.055 26.155 -18.876 1.00 52.16 373 VAL A O 1
ATOM 2767 N N . VAL A 1 374 ? 0.173 25.215 -18.088 1.00 62.72 374 VAL A N 1
ATOM 2768 C CA . VAL A 1 374 ? 0.808 23.971 -17.638 1.00 62.72 374 VAL A CA 1
ATOM 2769 C C . VAL A 1 374 ? 1.401 23.294 -18.881 1.00 62.72 374 VAL A C 1
ATOM 2771 O O . VAL A 1 374 ? 0.645 23.009 -19.818 1.00 62.72 374 VAL A O 1
ATOM 2774 N N . PRO A 1 375 ? 2.730 23.083 -18.958 1.00 49.75 375 PRO A N 1
ATOM 2775 C CA . PRO A 1 375 ? 3.355 22.487 -20.127 1.00 49.75 375 PRO A CA 1
ATOM 2776 C C . PRO A 1 375 ? 2.821 21.067 -20.298 1.00 49.75 375 PRO A C 1
ATOM 2778 O O . PRO A 1 375 ? 3.194 20.141 -19.587 1.00 49.75 375 PRO A O 1
ATOM 2781 N N . THR A 1 376 ? 1.905 20.907 -21.248 1.00 57.75 376 THR A N 1
ATOM 2782 C CA . THR A 1 376 ? 1.355 19.610 -21.630 1.00 57.75 376 THR A CA 1
ATOM 2783 C C . THR A 1 376 ? 2.368 18.960 -22.564 1.00 57.75 376 THR A C 1
ATOM 2785 O O . THR A 1 376 ? 2.310 19.130 -23.783 1.00 57.75 376 THR A O 1
ATOM 2788 N N . GLY A 1 377 ? 3.368 18.288 -21.990 1.00 65.56 377 GLY A N 1
ATOM 2789 C CA . GLY A 1 377 ? 4.220 17.386 -22.756 1.00 65.56 377 GLY A CA 1
ATOM 2790 C C . GLY A 1 377 ? 3.372 16.287 -23.413 1.00 65.56 377 GLY A C 1
ATOM 2791 O O . GLY A 1 377 ? 2.286 15.974 -22.918 1.00 65.56 377 GLY A O 1
ATOM 2792 N N . PRO A 1 378 ? 3.816 15.705 -24.541 1.00 67.44 378 PRO A N 1
ATOM 2793 C CA . PRO A 1 378 ? 3.151 14.531 -25.092 1.00 67.44 378 PRO A CA 1
ATOM 2794 C C . PRO A 1 378 ? 3.097 13.417 -24.028 1.00 67.44 378 PRO A C 1
ATOM 2796 O O . PRO A 1 378 ? 4.074 13.253 -23.291 1.00 67.44 378 PRO A O 1
ATOM 2799 N N . PRO A 1 379 ? 1.985 12.662 -23.932 1.00 77.19 379 PRO A N 1
ATOM 2800 C CA . PRO A 1 379 ? 1.863 11.580 -22.961 1.00 77.19 379 PRO A CA 1
ATOM 2801 C C . PRO A 1 379 ? 2.986 10.555 -23.172 1.00 77.19 379 PRO A C 1
ATOM 2803 O O . PRO A 1 379 ? 3.287 10.185 -24.309 1.00 77.19 379 PRO A O 1
ATOM 2806 N N . LEU A 1 380 ? 3.622 10.119 -22.079 1.00 85.75 380 LEU A N 1
ATOM 2807 C CA . LEU A 1 380 ? 4.762 9.189 -22.116 1.00 85.75 380 LEU A CA 1
ATOM 2808 C C . LEU A 1 380 ? 4.362 7.767 -22.532 1.00 85.75 380 LEU A C 1
ATOM 2810 O O . LEU A 1 380 ? 5.194 7.015 -23.037 1.00 85.75 380 LEU A O 1
ATOM 2814 N N . ARG A 1 381 ? 3.087 7.414 -22.353 1.00 91.62 381 ARG A N 1
ATOM 2815 C CA . ARG A 1 381 ? 2.503 6.126 -22.737 1.00 91.62 381 ARG A CA 1
ATOM 2816 C C . ARG A 1 381 ? 1.334 6.307 -23.700 1.00 91.62 381 ARG A C 1
ATOM 2818 O O . ARG A 1 381 ? 0.701 7.364 -23.735 1.00 91.62 381 ARG A O 1
ATOM 2825 N N . ASP A 1 382 ? 1.019 5.253 -24.451 1.00 89.31 382 ASP A N 1
ATOM 2826 C CA . ASP A 1 382 ? -0.239 5.191 -25.196 1.00 89.31 382 ASP A CA 1
ATOM 2827 C C . ASP A 1 382 ? -1.406 5.222 -24.186 1.00 89.31 382 ASP A C 1
ATOM 2829 O O . ASP A 1 382 ? -1.423 4.397 -23.271 1.00 89.31 382 ASP A O 1
ATOM 2833 N N . PRO A 1 383 ? -2.396 6.127 -24.317 1.00 89.38 383 PRO A N 1
ATOM 2834 C CA . PRO A 1 383 ? -3.556 6.167 -23.425 1.00 89.38 383 PRO A CA 1
ATOM 2835 C C . PRO A 1 383 ? -4.357 4.857 -23.352 1.00 89.38 383 PRO A C 1
ATOM 2837 O O . PRO A 1 383 ? -5.147 4.678 -22.428 1.00 89.38 383 PRO A O 1
ATOM 2840 N N . ARG A 1 384 ? -4.202 3.961 -24.335 1.00 91.62 384 ARG A N 1
ATOM 2841 C CA . ARG A 1 384 ? -4.843 2.637 -24.364 1.00 91.62 384 ARG A CA 1
ATOM 2842 C C . ARG A 1 384 ? -4.069 1.569 -23.596 1.00 91.62 384 ARG A C 1
ATOM 2844 O O . ARG A 1 384 ? -4.631 0.516 -23.318 1.00 91.62 384 ARG A O 1
ATOM 2851 N N . GLU A 1 385 ? -2.796 1.809 -23.310 1.00 93.06 385 GLU A N 1
ATOM 2852 C CA . GLU A 1 385 ? -1.943 0.885 -22.572 1.00 93.06 385 GLU A CA 1
ATOM 2853 C C . GLU A 1 385 ? -2.177 1.060 -21.071 1.00 93.06 385 GLU A C 1
ATOM 2855 O O . GLU A 1 385 ? -2.161 2.187 -20.565 1.00 93.06 385 GLU A O 1
ATOM 2860 N N . THR A 1 386 ? -2.403 -0.037 -20.344 1.00 91.25 386 THR A N 1
ATOM 2861 C CA . THR A 1 386 ? -2.543 0.044 -18.886 1.00 91.25 386 THR A CA 1
ATOM 2862 C C . THR A 1 386 ? -1.191 0.367 -18.234 1.00 91.25 386 THR A C 1
ATOM 2864 O O . THR A 1 386 ? -0.140 0.060 -18.803 1.00 91.25 386 THR A O 1
ATOM 2867 N N . PRO A 1 387 ? -1.173 0.974 -17.036 1.00 90.88 387 PRO A N 1
ATOM 2868 C CA . PRO A 1 387 ? 0.067 1.211 -16.295 1.00 90.88 387 PRO A CA 1
ATOM 2869 C C . PRO A 1 387 ? 0.930 -0.048 -16.118 1.00 90.88 387 PRO A C 1
ATOM 2871 O O . PRO A 1 387 ? 2.143 0.002 -16.326 1.00 90.88 387 PRO A O 1
ATOM 2874 N N . THR A 1 388 ? 0.299 -1.186 -15.814 1.00 85.19 388 THR A N 1
ATOM 2875 C CA . THR A 1 388 ? 0.969 -2.486 -15.673 1.00 85.19 388 THR A CA 1
ATOM 2876 C C . THR A 1 388 ? 1.559 -2.974 -16.994 1.00 85.19 388 THR A C 1
ATOM 2878 O O . THR A 1 388 ? 2.720 -3.371 -17.014 1.00 85.19 388 THR A O 1
ATOM 2881 N N . ASP A 1 389 ? 0.824 -2.881 -18.110 1.00 90.31 389 ASP A N 1
ATOM 2882 C CA . ASP A 1 389 ? 1.333 -3.304 -19.427 1.00 90.31 389 ASP A CA 1
ATOM 2883 C C . ASP A 1 389 ? 2.603 -2.536 -19.819 1.00 90.31 389 ASP A C 1
ATOM 2885 O O . ASP A 1 389 ? 3.580 -3.130 -20.299 1.00 90.31 389 ASP A O 1
ATOM 2889 N N . PHE A 1 390 ? 2.607 -1.220 -19.572 1.00 95.88 390 PHE A N 1
ATOM 2890 C CA . PHE A 1 390 ? 3.770 -0.377 -19.822 1.00 95.88 390 PHE A CA 1
ATOM 2891 C C . PHE A 1 390 ? 4.958 -0.818 -18.963 1.00 95.88 390 PHE A C 1
ATOM 2893 O O . PHE A 1 390 ? 6.046 -1.060 -19.500 1.00 95.88 390 PHE A O 1
ATOM 2900 N N . ALA A 1 391 ? 4.752 -0.935 -17.645 1.00 93.94 391 ALA A N 1
ATOM 2901 C CA . ALA A 1 391 ? 5.796 -1.326 -16.706 1.00 93.94 391 ALA A CA 1
ATOM 2902 C C . ALA A 1 391 ? 6.366 -2.703 -17.077 1.00 93.94 391 ALA A C 1
ATOM 2904 O O . ALA A 1 391 ? 7.576 -2.837 -17.235 1.00 93.94 391 ALA A O 1
ATOM 2905 N N . ASP A 1 392 ? 5.522 -3.696 -17.358 1.00 91.62 392 ASP A N 1
ATOM 2906 C CA . ASP A 1 392 ? 5.940 -5.038 -17.772 1.00 91.62 392 ASP A CA 1
ATOM 2907 C C . ASP A 1 392 ? 6.751 -5.030 -19.070 1.00 91.62 392 ASP A C 1
ATOM 2909 O O . ASP A 1 392 ? 7.719 -5.779 -19.236 1.00 91.62 392 ASP A O 1
ATOM 2913 N N . ARG A 1 393 ? 6.360 -4.212 -20.053 1.00 96.12 393 ARG A N 1
ATOM 2914 C CA . ARG A 1 393 ? 7.129 -4.060 -21.294 1.00 96.12 393 ARG A CA 1
ATOM 2915 C C . ARG A 1 393 ? 8.496 -3.432 -21.025 1.00 96.12 393 ARG A C 1
ATOM 2917 O O . ARG A 1 393 ? 9.486 -3.933 -21.556 1.00 96.12 393 ARG A O 1
ATOM 2924 N N . PHE A 1 394 ? 8.554 -2.372 -20.223 1.00 95.94 394 PHE A N 1
ATOM 2925 C CA . PHE A 1 394 ? 9.804 -1.702 -19.873 1.00 95.94 394 PHE A CA 1
ATOM 2926 C C . PHE A 1 394 ? 10.722 -2.623 -19.056 1.00 95.94 394 PHE A C 1
ATOM 2928 O O . PHE A 1 394 ? 11.877 -2.829 -19.411 1.00 95.94 394 PHE A O 1
ATOM 2935 N N . LEU A 1 395 ? 10.203 -3.281 -18.019 1.00 94.94 395 LEU A N 1
ATOM 2936 C CA . LEU A 1 395 ? 10.975 -4.173 -17.154 1.00 94.94 395 LEU A CA 1
ATOM 2937 C C . LEU A 1 395 ? 11.481 -5.429 -17.882 1.00 94.94 395 LEU A C 1
ATOM 2939 O O . LEU A 1 395 ? 12.547 -5.944 -17.539 1.00 94.94 395 LEU A O 1
ATOM 2943 N N . ARG A 1 396 ? 10.807 -5.882 -18.950 1.00 95.94 396 ARG A N 1
ATOM 2944 C CA . ARG A 1 396 ? 11.309 -6.955 -19.831 1.00 95.94 396 ARG A CA 1
ATOM 2945 C C . ARG A 1 396 ? 12.618 -6.611 -20.539 1.00 95.94 396 ARG A C 1
ATOM 2947 O O . ARG A 1 396 ? 13.350 -7.529 -20.909 1.00 95.94 396 ARG A O 1
ATOM 2954 N N . THR A 1 397 ? 12.976 -5.333 -20.679 1.00 96.38 397 THR A N 1
ATOM 2955 C CA . THR A 1 397 ? 14.308 -4.950 -21.178 1.00 96.38 397 THR A CA 1
ATOM 2956 C C . THR A 1 397 ? 15.404 -5.118 -20.123 1.00 96.38 397 THR A C 1
ATOM 2958 O O . THR A 1 397 ? 16.556 -4.799 -20.400 1.00 96.38 397 THR A O 1
ATOM 2961 N N . SER A 1 398 ? 15.061 -5.614 -18.926 1.00 96.06 398 SER A N 1
ATOM 2962 C CA . SER A 1 398 ? 15.959 -5.784 -17.779 1.00 96.06 398 SER A CA 1
ATOM 2963 C C . SER A 1 398 ? 16.735 -4.502 -17.441 1.00 96.06 398 SER A C 1
ATOM 2965 O O . SER A 1 398 ? 17.969 -4.519 -17.418 1.00 96.06 398 SER A O 1
ATOM 2967 N N . PRO A 1 399 ? 16.043 -3.367 -17.218 1.00 97.56 399 PRO A N 1
ATOM 2968 C CA . PRO A 1 399 ? 16.702 -2.106 -16.908 1.00 97.56 399 PRO A CA 1
ATOM 2969 C C . PRO A 1 399 ? 17.498 -2.212 -15.600 1.00 97.56 399 PRO A C 1
ATOM 2971 O O . PRO A 1 399 ? 17.184 -3.009 -14.709 1.00 97.56 399 PRO A O 1
ATOM 2974 N N . THR A 1 400 ? 18.532 -1.381 -15.460 1.00 97.88 400 THR A N 1
ATOM 2975 C CA . THR A 1 400 ? 19.209 -1.216 -14.168 1.00 97.88 400 THR A CA 1
ATOM 2976 C C . THR A 1 400 ? 18.257 -0.551 -13.159 1.00 97.88 400 THR A C 1
ATOM 2978 O O . THR A 1 400 ? 17.327 0.146 -13.574 1.00 97.88 400 THR A O 1
ATOM 2981 N N . PRO A 1 401 ? 18.468 -0.717 -11.838 1.00 98.19 401 PRO A N 1
ATOM 2982 C CA . PRO A 1 401 ? 17.629 -0.058 -10.832 1.00 98.19 401 PRO A CA 1
ATOM 2983 C C . PRO A 1 401 ? 17.586 1.471 -10.980 1.00 98.19 401 PRO A C 1
ATOM 2985 O O . PRO A 1 401 ? 16.521 2.070 -10.861 1.00 98.19 401 PRO A O 1
ATOM 2988 N N . GLU A 1 402 ? 18.723 2.083 -11.327 1.00 97.88 402 GLU A N 1
ATOM 2989 C CA . GLU A 1 402 ? 18.830 3.519 -11.622 1.00 97.88 402 GLU A CA 1
ATOM 2990 C C . GLU A 1 402 ? 18.002 3.916 -12.853 1.00 97.88 402 GLU A C 1
ATOM 2992 O O . GLU A 1 402 ? 17.274 4.902 -12.824 1.00 97.88 402 GLU A O 1
ATOM 2997 N N . ALA A 1 403 ? 18.051 3.127 -13.934 1.00 97.62 403 ALA A N 1
ATOM 2998 C CA . ALA A 1 403 ? 17.260 3.413 -15.130 1.00 97.62 403 ALA A CA 1
ATOM 2999 C C . ALA A 1 403 ? 15.749 3.322 -14.854 1.00 97.62 403 ALA A C 1
ATOM 3001 O O . ALA A 1 403 ? 14.988 4.144 -15.357 1.00 97.62 403 ALA A O 1
ATOM 3002 N N . ALA A 1 404 ? 15.320 2.361 -14.029 1.00 98.06 404 ALA A N 1
ATOM 3003 C CA . ALA A 1 404 ? 13.929 2.264 -13.595 1.00 98.06 404 ALA A CA 1
ATOM 3004 C C . ALA A 1 404 ? 13.511 3.455 -12.717 1.00 98.06 404 ALA A C 1
ATOM 3006 O O . ALA A 1 404 ? 12.420 3.984 -12.898 1.00 98.06 404 ALA A O 1
ATOM 3007 N N . TYR A 1 405 ? 14.386 3.929 -11.826 1.00 98.38 405 TYR A N 1
ATOM 3008 C CA . TYR A 1 405 ? 14.140 5.136 -11.032 1.00 98.38 405 TYR A CA 1
ATOM 3009 C C . TYR A 1 405 ? 13.973 6.390 -11.904 1.00 98.38 405 TYR A C 1
ATOM 3011 O O . TYR A 1 405 ? 13.009 7.136 -11.732 1.00 98.38 405 TYR A O 1
ATOM 3019 N N . VAL A 1 406 ? 14.872 6.601 -12.871 1.00 97.62 406 VAL A N 1
ATOM 3020 C CA . VAL A 1 406 ? 14.793 7.736 -13.804 1.00 97.62 406 VAL A CA 1
ATOM 3021 C C . VAL A 1 406 ? 13.498 7.694 -14.616 1.00 97.62 406 VAL A C 1
ATOM 3023 O O . VAL A 1 406 ? 12.827 8.718 -14.743 1.00 97.62 406 VAL A O 1
ATOM 3026 N N . GLU A 1 407 ? 13.115 6.525 -15.131 1.00 97.44 407 GLU A N 1
ATOM 3027 C CA . GLU A 1 407 ? 11.859 6.377 -15.872 1.00 97.44 407 GLU A CA 1
ATOM 3028 C C . GLU A 1 407 ? 10.635 6.574 -14.962 1.00 97.44 407 GLU A C 1
ATOM 3030 O O . GLU A 1 407 ? 9.685 7.257 -15.343 1.00 97.44 407 GLU A O 1
ATOM 3035 N N . GLY A 1 408 ? 10.689 6.084 -13.720 1.00 97.25 408 GLY A N 1
ATOM 3036 C CA . GLY A 1 408 ? 9.666 6.336 -12.705 1.00 97.25 408 GLY A CA 1
ATOM 3037 C C . GLY A 1 408 ? 9.450 7.829 -12.445 1.00 97.25 408 GLY A C 1
ATOM 3038 O O . GLY A 1 408 ? 8.310 8.288 -12.458 1.00 97.25 408 GLY A O 1
ATOM 3039 N N . ASN A 1 409 ? 10.528 8.613 -12.316 1.00 97.50 409 ASN A N 1
ATOM 3040 C CA . ASN A 1 409 ? 10.437 10.070 -12.150 1.00 97.50 409 ASN A CA 1
ATOM 3041 C C . ASN A 1 409 ? 9.751 10.746 -13.336 1.00 97.50 409 ASN A C 1
ATOM 3043 O O . ASN A 1 409 ? 8.902 11.611 -13.134 1.00 97.50 409 ASN A O 1
ATOM 3047 N N . ARG A 1 410 ? 10.058 10.322 -14.567 1.00 96.19 410 ARG A N 1
ATOM 3048 C CA . ARG A 1 410 ? 9.393 10.863 -15.758 1.00 96.19 410 ARG A CA 1
ATOM 3049 C C . ARG A 1 410 ? 7.888 10.607 -15.731 1.00 96.19 410 ARG A C 1
ATOM 3051 O O . ARG A 1 410 ? 7.115 11.512 -16.035 1.00 96.19 410 ARG A O 1
ATOM 3058 N N . HIS A 1 411 ? 7.466 9.400 -15.356 1.00 95.44 411 HIS A N 1
ATOM 3059 C CA . HIS A 1 411 ? 6.042 9.085 -15.224 1.00 95.44 411 HIS A CA 1
ATOM 3060 C C . HIS A 1 411 ? 5.373 9.870 -14.101 1.00 95.44 411 HIS A C 1
ATOM 3062 O O . HIS A 1 411 ? 4.262 10.363 -14.291 1.00 95.44 411 HIS A O 1
ATOM 3068 N N . LEU A 1 412 ? 6.054 10.059 -12.971 1.00 95.56 412 LEU A N 1
ATOM 3069 C CA . LEU A 1 412 ? 5.534 10.868 -11.876 1.00 95.56 412 LEU A CA 1
ATOM 3070 C C . LEU A 1 412 ? 5.329 12.332 -12.299 1.00 95.56 412 LEU A C 1
ATOM 3072 O O . LEU A 1 412 ? 4.272 12.902 -12.043 1.00 95.56 412 LEU A O 1
ATOM 3076 N N . GLU A 1 413 ? 6.299 12.918 -13.005 1.00 94.12 413 GLU A N 1
ATOM 3077 C CA . GLU A 1 413 ? 6.210 14.273 -13.572 1.00 94.12 413 GLU A CA 1
ATOM 3078 C C . GLU A 1 413 ? 5.084 14.407 -14.609 1.00 94.12 413 GLU A C 1
ATOM 3080 O O . GLU A 1 413 ? 4.462 15.463 -14.719 1.00 94.12 413 GLU A O 1
ATOM 3085 N N . ALA A 1 414 ? 4.787 13.332 -15.345 1.00 93.44 414 ALA A N 1
ATOM 3086 C CA . ALA A 1 414 ? 3.670 13.266 -16.284 1.00 93.44 414 ALA A CA 1
ATOM 3087 C C . ALA A 1 414 ? 2.304 13.006 -15.612 1.00 93.44 414 ALA A C 1
ATOM 3089 O O . ALA A 1 414 ? 1.285 12.989 -16.302 1.00 93.44 414 ALA A O 1
ATOM 3090 N N . GLY A 1 415 ? 2.263 12.809 -14.289 1.00 92.88 415 GLY A N 1
ATOM 3091 C CA . GLY A 1 415 ? 1.044 12.500 -13.536 1.00 92.88 415 GLY A CA 1
ATOM 3092 C C . GLY A 1 415 ? 0.622 11.024 -13.567 1.00 92.88 415 GLY A C 1
ATOM 3093 O O . GLY A 1 415 ? -0.447 10.689 -13.065 1.00 92.88 415 GLY A O 1
ATOM 3094 N N . ASP A 1 416 ? 1.448 10.128 -14.111 1.00 94.62 416 ASP A N 1
ATOM 3095 C CA . ASP A 1 416 ? 1.235 8.675 -14.111 1.00 94.62 416 ASP A CA 1
ATOM 3096 C C . ASP A 1 416 ? 1.851 8.037 -12.845 1.00 94.62 416 ASP A C 1
ATOM 3098 O O . ASP A 1 416 ? 2.777 7.222 -12.911 1.00 94.62 416 ASP A O 1
ATOM 3102 N N . ALA A 1 417 ? 1.340 8.405 -11.665 1.00 94.75 417 ALA A N 1
ATOM 3103 C CA . ALA A 1 417 ? 1.884 7.944 -10.381 1.00 94.75 417 ALA A CA 1
ATOM 3104 C C . ALA A 1 417 ? 1.854 6.408 -10.211 1.00 94.75 417 ALA A C 1
ATOM 3106 O O . ALA A 1 417 ? 2.737 5.846 -9.564 1.00 94.75 417 ALA A O 1
ATOM 3107 N N . GLU A 1 418 ? 0.881 5.723 -10.823 1.00 91.69 418 GLU A N 1
ATOM 3108 C CA . GLU A 1 418 ? 0.781 4.254 -10.812 1.00 91.69 418 GLU A CA 1
ATOM 3109 C C . GLU A 1 418 ? 1.970 3.585 -11.518 1.00 91.69 418 GLU A C 1
ATOM 3111 O O . GLU A 1 418 ? 2.569 2.663 -10.969 1.00 91.69 418 GLU A O 1
ATOM 3116 N N . VAL A 1 419 ? 2.369 4.080 -12.699 1.00 96.25 419 VAL A N 1
ATOM 3117 C CA . VAL A 1 419 ? 3.560 3.569 -13.403 1.00 96.25 419 VAL A CA 1
ATOM 3118 C C . VAL A 1 419 ? 4.819 3.873 -12.596 1.00 96.25 419 VAL A C 1
ATOM 3120 O O . VAL A 1 419 ? 5.684 3.009 -12.452 1.00 96.25 419 VAL A O 1
ATOM 3123 N N . ALA A 1 420 ? 4.914 5.085 -12.041 1.00 97.19 420 ALA A N 1
ATOM 3124 C CA . ALA A 1 420 ? 6.062 5.497 -11.244 1.00 97.19 420 ALA A CA 1
ATOM 3125 C C . ALA A 1 420 ? 6.301 4.556 -10.052 1.00 97.19 420 ALA A C 1
ATOM 3127 O O . ALA A 1 420 ? 7.424 4.086 -9.875 1.00 97.19 420 ALA A O 1
ATOM 3128 N N . VAL A 1 421 ? 5.250 4.215 -9.291 1.00 96.31 421 VAL A N 1
ATOM 3129 C CA . VAL A 1 421 ? 5.340 3.267 -8.165 1.00 96.31 421 VAL A CA 1
ATOM 3130 C C . VAL A 1 421 ? 5.885 1.913 -8.604 1.00 96.31 421 VAL A C 1
ATOM 3132 O O . VAL A 1 421 ? 6.837 1.442 -7.989 1.00 96.31 421 VAL A O 1
ATOM 3135 N N . LEU A 1 422 ? 5.358 1.321 -9.680 1.00 95.62 422 LEU A N 1
ATOM 3136 C CA . LEU A 1 422 ? 5.811 0.006 -10.159 1.00 95.62 422 LEU A CA 1
ATOM 3137 C C . LEU A 1 422 ? 7.304 0.010 -10.528 1.00 95.62 422 LEU A C 1
ATOM 3139 O O . LEU A 1 422 ? 8.047 -0.926 -10.223 1.00 95.62 422 LEU A O 1
ATOM 3143 N N . LEU A 1 423 ? 7.771 1.086 -11.166 1.00 98.00 423 LEU A N 1
ATOM 3144 C CA . LEU A 1 423 ? 9.177 1.236 -11.544 1.00 98.00 423 LEU A CA 1
ATOM 3145 C C . LEU A 1 423 ? 10.082 1.503 -10.333 1.00 98.00 423 LEU A C 1
ATOM 3147 O O . LEU A 1 423 ? 11.203 0.985 -10.269 1.00 98.00 423 LEU A O 1
ATOM 3151 N N . TYR A 1 424 ? 9.605 2.264 -9.345 1.00 98.31 424 TYR A N 1
ATOM 3152 C CA . TYR A 1 424 ? 10.318 2.425 -8.083 1.00 98.31 424 TYR A CA 1
ATOM 3153 C C . TYR A 1 424 ? 10.390 1.109 -7.311 1.00 98.31 424 TYR A C 1
ATOM 3155 O O . TYR A 1 424 ? 11.464 0.789 -6.810 1.00 98.31 424 TYR A O 1
ATOM 3163 N N . GLU A 1 425 ? 9.315 0.322 -7.246 1.00 95.88 425 GLU A N 1
ATOM 3164 C CA . GLU A 1 425 ? 9.302 -0.983 -6.573 1.00 95.88 425 GLU A CA 1
ATOM 3165 C C . GLU A 1 425 ? 10.348 -1.921 -7.179 1.00 95.88 425 GLU A C 1
ATOM 3167 O O . GLU A 1 425 ? 11.197 -2.438 -6.454 1.00 95.88 425 GLU A O 1
ATOM 3172 N N . TYR A 1 426 ? 10.420 -2.004 -8.512 1.00 97.56 426 TYR A N 1
ATOM 3173 C CA . TYR A 1 426 ? 11.464 -2.773 -9.195 1.00 97.56 426 TYR A CA 1
ATOM 3174 C C . TYR A 1 426 ? 12.893 -2.376 -8.776 1.00 97.56 426 TYR A C 1
ATOM 3176 O O . TYR A 1 426 ? 13.768 -3.241 -8.617 1.00 97.56 426 TYR A O 1
ATOM 3184 N N . GLY A 1 427 ? 13.152 -1.070 -8.635 1.00 98.19 427 GLY A N 1
ATOM 3185 C CA . GLY A 1 427 ? 14.445 -0.557 -8.183 1.00 98.19 427 GLY A CA 1
ATOM 3186 C C . GLY A 1 427 ? 14.688 -0.812 -6.693 1.00 98.19 427 GLY A C 1
ATOM 3187 O O . GLY A 1 427 ? 15.785 -1.216 -6.303 1.00 98.19 427 GLY A O 1
ATOM 3188 N N . ALA A 1 428 ? 13.662 -0.619 -5.867 1.00 97.88 428 ALA A N 1
ATOM 3189 C CA . ALA A 1 428 ? 13.695 -0.819 -4.424 1.00 97.88 428 ALA A CA 1
ATOM 3190 C C . ALA A 1 428 ? 13.984 -2.280 -4.053 1.00 97.88 428 ALA A C 1
ATOM 3192 O O . ALA A 1 428 ? 14.838 -2.523 -3.201 1.00 97.88 428 ALA A O 1
ATOM 3193 N N . ASP A 1 429 ? 13.377 -3.241 -4.754 1.00 96.56 429 ASP A N 1
ATOM 3194 C CA . ASP A 1 429 ? 13.613 -4.682 -4.575 1.00 96.56 429 ASP A CA 1
ATOM 3195 C C . ASP A 1 429 ? 15.064 -5.092 -4.876 1.00 96.56 429 ASP A C 1
ATOM 3197 O O . ASP A 1 429 ? 15.539 -6.143 -4.448 1.00 96.56 429 ASP A O 1
ATOM 3201 N N . ARG A 1 430 ? 15.805 -4.245 -5.599 1.00 97.94 430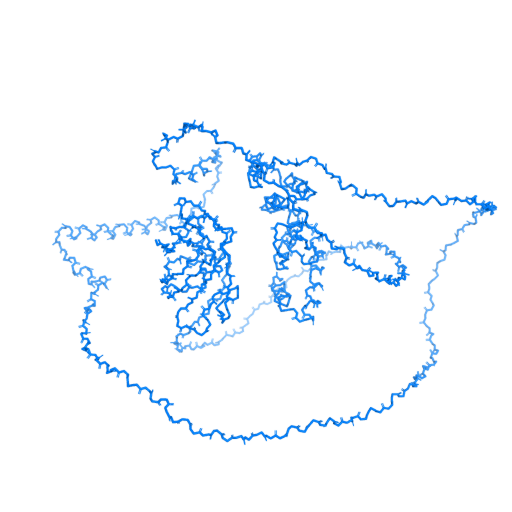 ARG A N 1
ATOM 3202 C CA . ARG A 1 430 ? 17.237 -4.410 -5.898 1.00 97.94 430 ARG A CA 1
ATOM 3203 C C . ARG A 1 430 ? 18.136 -3.548 -5.010 1.00 97.94 430 ARG A C 1
ATOM 3205 O O . ARG A 1 430 ? 19.320 -3.404 -5.306 1.00 97.94 430 ARG A O 1
ATOM 3212 N N . GLY A 1 431 ? 17.590 -2.971 -3.941 1.00 97.25 431 GLY A N 1
ATOM 3213 C CA . GLY A 1 431 ? 18.329 -2.150 -2.983 1.00 97.25 431 GLY A CA 1
ATOM 3214 C C . GLY A 1 431 ? 18.635 -0.735 -3.473 1.00 97.25 431 GLY A C 1
ATOM 3215 O O . GLY A 1 431 ? 19.540 -0.092 -2.948 1.00 97.25 431 GLY A O 1
ATOM 3216 N N . HIS A 1 432 ? 17.918 -0.218 -4.475 1.00 98.38 432 HIS A N 1
ATOM 3217 C CA . HIS A 1 432 ? 18.151 1.144 -4.942 1.00 98.38 432 HIS A CA 1
ATOM 3218 C C . HIS A 1 432 ? 17.609 2.178 -3.949 1.00 98.38 432 HIS A C 1
ATOM 3220 O O . HIS A 1 432 ? 16.397 2.372 -3.828 1.00 98.38 432 HIS A O 1
ATOM 3226 N N . ALA A 1 433 ? 18.519 2.862 -3.251 1.00 98.38 433 ALA A N 1
ATOM 3227 C CA . ALA A 1 433 ? 18.179 3.782 -2.169 1.00 98.38 433 ALA A CA 1
ATOM 3228 C C . ALA A 1 433 ? 17.240 4.920 -2.609 1.00 98.38 433 ALA A C 1
ATOM 3230 O O . ALA A 1 433 ? 16.297 5.243 -1.890 1.00 98.38 433 ALA A O 1
ATOM 3231 N N . ALA A 1 434 ? 17.440 5.491 -3.804 1.00 98.50 434 ALA A N 1
ATOM 3232 C CA . ALA A 1 434 ? 16.590 6.573 -4.307 1.00 98.50 434 ALA A CA 1
ATOM 3233 C C . ALA A 1 434 ? 15.160 6.098 -4.626 1.00 98.50 434 ALA A C 1
ATOM 3235 O O . ALA A 1 434 ? 14.197 6.814 -4.358 1.00 98.50 434 ALA A O 1
ATOM 3236 N N . SER A 1 435 ? 14.997 4.861 -5.109 1.00 98.50 435 SER A N 1
ATOM 3237 C CA . SER A 1 435 ? 13.669 4.275 -5.318 1.00 98.50 435 SER A CA 1
ATOM 3238 C C . SER A 1 435 ? 12.947 4.012 -3.995 1.00 98.50 435 SER A C 1
ATOM 3240 O O . SER A 1 435 ? 11.765 4.320 -3.865 1.00 98.50 435 SER A O 1
ATOM 3242 N N . LEU A 1 436 ? 13.659 3.499 -2.984 1.00 98.56 436 LEU A N 1
ATOM 3243 C CA . LEU A 1 436 ? 13.115 3.331 -1.632 1.00 98.56 436 LEU A CA 1
ATOM 3244 C C . LEU A 1 436 ? 12.671 4.676 -1.035 1.00 98.56 436 LEU A C 1
ATOM 3246 O O . LEU A 1 436 ? 11.577 4.766 -0.480 1.00 98.56 436 LEU A O 1
ATOM 3250 N N . MET A 1 437 ? 13.477 5.728 -1.211 1.00 98.50 437 MET A N 1
ATOM 3251 C CA . MET A 1 437 ? 13.125 7.096 -0.814 1.00 98.50 437 MET A CA 1
ATOM 3252 C C . MET A 1 437 ? 11.859 7.601 -1.507 1.00 98.50 437 MET A C 1
ATOM 3254 O O . MET A 1 437 ? 10.984 8.158 -0.844 1.00 98.50 437 MET A O 1
ATOM 3258 N N . ALA A 1 438 ? 11.740 7.397 -2.821 1.00 98.19 438 ALA A N 1
ATOM 3259 C CA . ALA A 1 438 ? 10.574 7.827 -3.586 1.00 98.19 438 ALA A CA 1
ATOM 3260 C C . ALA A 1 438 ? 9.283 7.155 -3.090 1.00 98.19 438 ALA A C 1
ATOM 3262 O O . ALA A 1 438 ? 8.300 7.847 -2.824 1.00 98.19 438 ALA A O 1
ATOM 3263 N N . ILE A 1 439 ? 9.303 5.835 -2.860 1.00 97.88 439 ILE A N 1
ATOM 3264 C CA . ILE A 1 439 ? 8.153 5.109 -2.288 1.00 97.88 439 ILE A CA 1
ATOM 3265 C C . ILE A 1 439 ? 7.856 5.595 -0.863 1.00 97.88 439 ILE A C 1
ATOM 3267 O O . ILE A 1 439 ? 6.694 5.773 -0.505 1.00 97.88 439 ILE A O 1
ATOM 3271 N N . GLY A 1 440 ? 8.889 5.839 -0.047 1.00 97.88 440 GLY A N 1
ATOM 3272 C CA . GLY A 1 440 ? 8.729 6.382 1.304 1.00 97.88 440 GLY A CA 1
ATOM 3273 C C . GLY A 1 440 ? 7.952 7.700 1.305 1.00 97.88 440 GLY A C 1
ATOM 3274 O O . GLY A 1 440 ? 6.954 7.821 2.013 1.00 97.88 440 GLY A O 1
ATOM 3275 N N . ARG A 1 441 ? 8.319 8.635 0.420 1.00 98.00 441 ARG A N 1
ATOM 3276 C CA . ARG A 1 441 ? 7.630 9.929 0.250 1.00 98.00 441 ARG A CA 1
ATOM 3277 C C . ARG A 1 441 ? 6.173 9.793 -0.177 1.00 98.00 441 ARG A C 1
ATOM 3279 O O . ARG A 1 441 ? 5.340 10.584 0.250 1.00 98.00 441 ARG A O 1
ATOM 3286 N N . MET A 1 442 ? 5.853 8.785 -0.987 1.00 97.50 442 MET A N 1
ATOM 3287 C CA . MET A 1 442 ? 4.477 8.514 -1.421 1.00 97.50 442 MET A CA 1
ATOM 3288 C C . MET A 1 442 ? 3.569 8.016 -0.291 1.00 97.50 442 MET A C 1
ATOM 3290 O O . MET A 1 442 ? 2.349 8.074 -0.444 1.00 97.50 442 MET A O 1
ATOM 3294 N N . TYR A 1 443 ? 4.140 7.542 0.820 1.00 97.25 443 TYR A N 1
ATOM 3295 C CA . TYR A 1 443 ? 3.419 7.163 2.038 1.00 97.25 443 TYR A CA 1
ATOM 3296 C C . TYR A 1 443 ? 3.531 8.198 3.165 1.00 97.25 443 TYR A C 1
ATOM 3298 O O . TYR A 1 443 ? 2.730 8.166 4.099 1.00 97.25 443 TYR A O 1
ATOM 3306 N N . ASP A 1 444 ? 4.517 9.088 3.115 1.00 97.94 444 ASP A N 1
ATOM 3307 C CA . ASP A 1 444 ? 4.842 10.008 4.200 1.00 97.94 444 ASP A CA 1
ATOM 3308 C C . ASP A 1 444 ? 3.758 11.086 4.374 1.00 97.94 444 ASP A C 1
ATOM 3310 O O . ASP A 1 444 ? 3.553 11.874 3.455 1.00 97.94 444 ASP A O 1
ATOM 3314 N N . PRO A 1 445 ? 3.083 11.196 5.533 1.00 97.00 445 PRO A N 1
ATOM 3315 C CA . PRO A 1 445 ? 2.043 12.203 5.755 1.00 97.00 445 PRO A CA 1
ATOM 3316 C C . PRO A 1 445 ? 2.518 13.659 5.615 1.00 97.00 445 PRO A C 1
ATOM 3318 O O . PRO A 1 445 ? 1.685 14.538 5.405 1.00 97.00 445 PRO A O 1
ATOM 3321 N N . VAL A 1 446 ? 3.823 13.938 5.711 1.00 96.88 446 VAL A N 1
ATOM 3322 C CA . VAL A 1 446 ? 4.391 15.278 5.483 1.00 96.88 446 VAL A CA 1
ATOM 3323 C C . VAL A 1 446 ? 4.438 15.623 3.991 1.00 96.88 446 VAL A C 1
ATOM 3325 O O . VAL A 1 446 ? 4.267 16.784 3.620 1.00 96.88 446 VAL A O 1
ATOM 3328 N N . HIS A 1 447 ? 4.649 14.622 3.135 1.00 96.06 447 HIS A N 1
ATOM 3329 C CA . HIS A 1 447 ? 4.840 14.787 1.691 1.00 96.06 447 HIS A CA 1
ATOM 3330 C C . HIS A 1 447 ? 3.697 14.209 0.846 1.00 96.06 447 HIS A C 1
ATOM 3332 O O . HIS A 1 447 ? 3.689 14.376 -0.375 1.00 96.06 447 HIS A O 1
ATOM 3338 N N . PHE A 1 448 ? 2.729 13.548 1.480 1.00 96.31 448 PHE A N 1
ATOM 3339 C CA . PHE A 1 448 ? 1.652 12.847 0.806 1.00 96.31 448 PHE A CA 1
ATOM 3340 C C . PHE A 1 448 ? 0.793 13.815 -0.005 1.00 96.31 448 PHE A C 1
ATOM 3342 O O . PHE A 1 448 ? 0.194 14.753 0.522 1.00 96.31 448 PHE A O 1
ATOM 3349 N N . SER A 1 449 ? 0.682 13.524 -1.297 1.00 94.44 449 SER A N 1
ATOM 3350 C CA . SER A 1 449 ? -0.268 14.168 -2.191 1.00 94.44 449 SER A CA 1
ATOM 3351 C C . SER A 1 449 ? -0.998 13.097 -2.999 1.00 94.44 449 SER A C 1
ATOM 3353 O O . SER A 1 449 ? -0.328 12.308 -3.670 1.00 94.44 449 SER A O 1
ATOM 3355 N N . PRO A 1 450 ? -2.345 13.093 -3.022 1.00 86.44 450 PRO A N 1
ATOM 3356 C CA . PRO A 1 450 ? -3.116 12.173 -3.858 1.00 86.44 450 PRO A CA 1
ATOM 3357 C C . PRO A 1 450 ? -2.786 12.261 -5.354 1.00 86.44 450 PRO A C 1
ATOM 3359 O O . PRO A 1 450 ? -3.019 11.307 -6.081 1.00 86.44 450 PRO A O 1
ATOM 3362 N N . SER A 1 451 ? -2.261 13.395 -5.834 1.00 87.81 451 SER A N 1
ATOM 3363 C CA . SER A 1 451 ? -1.881 13.561 -7.244 1.00 87.81 451 SER A CA 1
ATOM 3364 C C . SER A 1 451 ? -0.477 13.044 -7.567 1.00 87.81 451 SER A C 1
ATOM 3366 O O . SER A 1 451 ? -0.150 12.882 -8.736 1.00 87.81 451 SER A O 1
ATOM 3368 N N . LEU A 1 452 ? 0.368 12.843 -6.551 1.00 90.25 452 LEU A N 1
ATOM 3369 C CA . LEU A 1 452 ? 1.757 12.383 -6.689 1.00 90.25 452 LEU A CA 1
ATOM 3370 C C . LEU A 1 452 ? 1.963 10.993 -6.070 1.00 90.25 452 LEU A C 1
ATOM 3372 O O . LEU A 1 452 ? 3.094 10.552 -5.888 1.00 90.25 452 LEU A O 1
ATOM 3376 N N . SER A 1 453 ? 0.882 10.313 -5.704 1.00 91.19 453 SER A N 1
ATOM 3377 C CA . SER A 1 453 ? 0.917 9.005 -5.066 1.00 91.19 453 SER A CA 1
ATOM 3378 C C . SER A 1 453 ? -0.062 8.083 -5.772 1.00 91.19 453 SER A C 1
ATOM 3380 O O . SER A 1 453 ? -1.181 8.483 -6.079 1.00 91.19 453 SER A O 1
ATOM 3382 N N . ALA A 1 454 ? 0.344 6.834 -6.003 1.00 88.81 454 ALA A N 1
ATOM 3383 C CA . ALA A 1 454 ? -0.586 5.789 -6.432 1.00 88.81 454 ALA A CA 1
ATOM 3384 C C . ALA A 1 454 ? -1.487 5.312 -5.274 1.00 88.81 454 ALA A C 1
ATOM 3386 O O . ALA A 1 454 ? -2.387 4.497 -5.468 1.00 88.81 454 ALA A O 1
ATOM 3387 N N . PHE A 1 455 ? -1.234 5.781 -4.047 1.00 90.19 455 PHE A N 1
ATOM 3388 C CA . PHE A 1 455 ? -1.953 5.366 -2.850 1.00 90.19 455 PHE A CA 1
ATOM 3389 C C . PHE A 1 455 ? -3.050 6.365 -2.482 1.00 90.19 455 PHE A C 1
ATOM 3391 O O . PHE A 1 455 ? -2.925 7.574 -2.653 1.00 90.19 455 PHE A O 1
ATOM 3398 N N . THR A 1 456 ? -4.133 5.852 -1.901 1.00 86.44 456 THR A N 1
ATOM 3399 C CA . THR A 1 456 ? -5.305 6.658 -1.523 1.00 86.44 456 THR A CA 1
ATOM 3400 C C . THR A 1 456 ? -5.150 7.396 -0.195 1.00 86.44 456 THR A C 1
ATOM 3402 O O . THR A 1 456 ? -5.934 8.295 0.099 1.00 86.44 456 THR A O 1
ATOM 3405 N N . HIS A 1 457 ? -4.172 7.014 0.626 1.00 89.44 457 HIS A N 1
ATOM 3406 C CA . HIS A 1 457 ? -3.916 7.601 1.938 1.00 89.44 457 HIS A CA 1
ATOM 3407 C C . HIS A 1 457 ? -2.435 7.494 2.308 1.00 89.44 457 HIS A C 1
ATOM 3409 O O . HIS A 1 457 ? -1.747 6.558 1.892 1.00 89.44 457 HIS A O 1
ATOM 3415 N N . ALA A 1 458 ? -1.974 8.439 3.128 1.00 93.50 458 ALA A N 1
ATOM 3416 C CA . ALA A 1 458 ? -0.678 8.356 3.783 1.00 93.50 458 ALA A CA 1
ATOM 3417 C C . ALA A 1 458 ? -0.630 7.148 4.733 1.00 93.50 458 ALA A C 1
ATOM 3419 O O . ALA A 1 458 ? -1.648 6.733 5.290 1.00 93.50 458 ALA A O 1
ATOM 3420 N N . ASN A 1 459 ? 0.563 6.598 4.934 1.00 93.75 459 ASN A N 1
ATOM 3421 C CA . ASN A 1 459 ? 0.824 5.535 5.892 1.00 93.75 459 ASN A CA 1
ATOM 3422 C C . ASN A 1 459 ? 2.212 5.757 6.525 1.00 93.75 459 ASN A C 1
ATOM 3424 O O . ASN A 1 459 ? 3.222 5.336 5.953 1.00 93.75 459 ASN A O 1
ATOM 3428 N N . PRO A 1 460 ? 2.292 6.404 7.703 1.00 95.75 460 PRO A N 1
ATOM 3429 C CA . PRO A 1 460 ? 3.576 6.763 8.304 1.00 95.75 460 PRO A CA 1
ATOM 3430 C C . PRO A 1 460 ? 4.447 5.551 8.661 1.00 95.75 460 PRO A C 1
ATOM 3432 O O . PRO A 1 460 ? 5.670 5.650 8.641 1.00 95.75 460 PRO A O 1
ATOM 3435 N N . VAL A 1 461 ? 3.845 4.394 8.953 1.00 91.69 461 VAL A N 1
ATOM 3436 C CA . VAL A 1 461 ? 4.590 3.166 9.271 1.00 91.69 461 VAL A CA 1
ATOM 3437 C C . VAL A 1 461 ? 5.319 2.661 8.028 1.00 91.69 461 VAL A C 1
ATOM 3439 O O . VAL A 1 461 ? 6.535 2.482 8.054 1.00 91.69 461 VAL A O 1
ATOM 3442 N N . ARG A 1 462 ? 4.601 2.534 6.903 1.00 93.94 462 ARG A N 1
ATOM 3443 C CA . ARG A 1 462 ? 5.204 2.130 5.625 1.00 93.94 462 ARG A CA 1
ATOM 3444 C C . ARG A 1 462 ? 6.260 3.125 5.151 1.00 93.94 462 ARG A C 1
ATOM 3446 O O . ARG A 1 462 ? 7.291 2.697 4.639 1.00 93.94 462 ARG A O 1
ATOM 3453 N N . ALA A 1 463 ? 6.032 4.427 5.333 1.00 97.19 463 ALA A N 1
ATOM 3454 C CA . ALA A 1 463 ? 7.031 5.447 5.019 1.00 97.19 463 ALA A CA 1
ATOM 3455 C C . ALA A 1 463 ? 8.331 5.213 5.807 1.00 97.19 463 ALA A C 1
ATOM 3457 O O . ALA A 1 463 ? 9.408 5.136 5.213 1.00 97.19 463 ALA A O 1
ATOM 3458 N N . ALA A 1 464 ? 8.227 5.007 7.125 1.00 96.25 464 ALA A N 1
ATOM 3459 C CA . ALA A 1 464 ? 9.377 4.736 7.980 1.00 96.25 464 ALA A CA 1
ATOM 3460 C C . ALA A 1 464 ? 10.126 3.457 7.575 1.00 96.25 464 ALA A C 1
ATOM 3462 O O . ALA A 1 464 ? 11.355 3.457 7.537 1.00 96.25 464 ALA A O 1
ATOM 3463 N N . ASP A 1 465 ? 9.419 2.379 7.230 1.00 94.19 465 ASP A N 1
ATOM 3464 C CA . ASP A 1 465 ? 10.049 1.129 6.787 1.00 94.19 465 ASP A CA 1
ATOM 3465 C C . ASP A 1 465 ? 10.867 1.327 5.504 1.00 94.19 465 ASP A C 1
ATOM 3467 O O . ASP A 1 465 ? 12.012 0.877 5.415 1.00 94.19 465 ASP A O 1
ATOM 3471 N N . ARG A 1 466 ? 10.324 2.073 4.535 1.00 97.56 466 ARG A N 1
ATOM 3472 C CA . ARG A 1 466 ? 11.025 2.392 3.283 1.00 97.56 466 ARG A CA 1
ATOM 3473 C C . ARG A 1 466 ? 12.224 3.307 3.510 1.00 97.56 466 ARG A C 1
ATOM 3475 O O . ARG A 1 466 ? 13.282 3.050 2.938 1.00 97.56 466 ARG A O 1
ATOM 3482 N N . TYR A 1 467 ? 12.104 4.319 4.370 1.00 98.00 467 TYR A N 1
ATOM 3483 C CA . TYR A 1 467 ? 13.237 5.180 4.702 1.00 98.00 467 TYR A CA 1
ATOM 3484 C C . TYR A 1 467 ? 14.336 4.429 5.461 1.00 98.00 467 TYR A C 1
ATOM 3486 O O . TYR A 1 467 ? 15.500 4.580 5.113 1.00 98.00 467 TYR A O 1
ATOM 3494 N N . ARG A 1 468 ? 14.015 3.547 6.418 1.00 96.44 468 ARG A N 1
ATOM 3495 C CA . ARG A 1 468 ? 15.042 2.712 7.075 1.00 96.44 468 ARG A CA 1
ATOM 3496 C C . ARG A 1 468 ? 15.755 1.805 6.080 1.00 96.44 468 ARG A C 1
ATOM 3498 O O . ARG A 1 468 ? 16.975 1.673 6.131 1.00 96.44 468 ARG A O 1
ATOM 3505 N N . ALA A 1 469 ? 15.011 1.205 5.151 1.00 96.75 469 ALA A N 1
ATOM 3506 C CA . ALA A 1 469 ? 15.610 0.419 4.081 1.00 96.75 469 ALA A CA 1
ATOM 3507 C C . ALA A 1 469 ? 16.534 1.282 3.203 1.00 96.75 469 ALA A C 1
ATOM 3509 O O . ALA A 1 469 ? 17.634 0.847 2.880 1.00 96.75 469 ALA A O 1
ATOM 3510 N N . ALA A 1 470 ? 16.144 2.513 2.856 1.00 98.31 470 ALA A N 1
ATOM 3511 C CA . ALA A 1 470 ? 16.994 3.434 2.097 1.00 98.31 470 ALA A CA 1
ATOM 3512 C C . ALA A 1 470 ? 18.245 3.878 2.879 1.00 98.31 470 ALA A C 1
ATOM 3514 O O . ALA A 1 470 ? 19.331 3.962 2.305 1.00 98.31 470 ALA A O 1
ATOM 3515 N N . GLU A 1 471 ? 18.113 4.140 4.181 1.00 97.81 471 GLU A N 1
ATOM 3516 C CA . GLU A 1 471 ? 19.220 4.474 5.085 1.00 97.81 471 GLU A CA 1
ATOM 3517 C C . GLU A 1 471 ? 20.222 3.316 5.169 1.00 97.81 471 GLU A C 1
ATOM 3519 O O . GLU A 1 471 ? 21.426 3.533 5.040 1.00 97.81 471 GLU A O 1
ATOM 3524 N N . ALA A 1 472 ? 19.736 2.074 5.275 1.00 97.06 472 ALA A N 1
ATOM 3525 C CA . ALA A 1 472 ? 20.571 0.873 5.250 1.00 97.06 472 ALA A CA 1
ATOM 3526 C C . ALA A 1 472 ? 21.342 0.704 3.925 1.00 97.06 472 ALA A C 1
ATOM 3528 O O . ALA A 1 472 ? 22.401 0.080 3.906 1.00 97.06 472 ALA A O 1
ATOM 3529 N N . GLN A 1 473 ? 20.847 1.295 2.832 1.00 98.00 473 GLN A N 1
ATOM 3530 C CA . GLN A 1 473 ? 21.538 1.379 1.538 1.00 98.00 473 GLN A CA 1
ATOM 3531 C C . GLN A 1 473 ? 22.436 2.628 1.410 1.00 98.00 473 GLN A C 1
ATOM 3533 O O . GLN A 1 473 ? 22.932 2.932 0.326 1.00 98.00 473 GLN A O 1
ATOM 3538 N N . GLY A 1 474 ? 22.668 3.361 2.504 1.00 97.69 474 GLY A N 1
ATOM 3539 C CA . GLY A 1 474 ? 23.589 4.497 2.575 1.00 97.69 474 GLY A CA 1
ATOM 3540 C C . GLY A 1 474 ? 22.973 5.867 2.272 1.00 97.69 474 GLY A C 1
ATOM 3541 O O . GLY A 1 474 ? 23.717 6.839 2.126 1.00 97.69 474 GLY A O 1
ATOM 3542 N N . SER A 1 475 ? 21.644 5.987 2.177 1.00 98.12 475 SER A N 1
ATOM 3543 C CA . SER A 1 475 ? 20.996 7.286 1.958 1.00 98.12 475 SER A CA 1
ATOM 3544 C C . SER A 1 475 ? 20.981 8.135 3.232 1.00 98.12 475 SER A C 1
ATOM 3546 O O . SER A 1 475 ? 20.205 7.886 4.153 1.00 98.12 475 SER A O 1
ATOM 3548 N N . GLN A 1 476 ? 21.791 9.197 3.264 1.00 97.81 476 GLN A N 1
ATOM 3549 C CA . GLN A 1 476 ? 21.741 10.202 4.337 1.00 97.81 476 GLN A CA 1
ATOM 3550 C C . GLN A 1 476 ? 20.422 10.987 4.334 1.00 97.81 476 GLN A C 1
ATOM 3552 O O . GLN A 1 476 ? 19.924 11.380 5.386 1.00 97.81 476 GLN A O 1
ATOM 3557 N N . GLU A 1 477 ? 19.833 11.182 3.153 1.00 97.75 477 GLU A N 1
ATOM 3558 C CA . GLU A 1 477 ? 18.536 11.841 3.000 1.00 97.75 477 GLU A CA 1
ATOM 3559 C C . GLU A 1 477 ? 17.419 11.044 3.692 1.00 97.75 477 GLU A C 1
ATOM 3561 O O . GLU A 1 477 ? 16.495 11.630 4.251 1.00 97.75 477 GLU A O 1
ATOM 3566 N N . ALA A 1 478 ? 17.534 9.713 3.725 1.00 98.06 478 ALA A N 1
ATOM 3567 C CA . ALA A 1 478 ? 16.581 8.849 4.413 1.00 98.06 478 ALA A CA 1
ATOM 3568 C C . ALA A 1 478 ? 16.606 9.023 5.934 1.00 98.06 478 ALA A C 1
ATOM 3570 O O . ALA A 1 478 ? 15.550 9.057 6.564 1.00 98.06 478 ALA A O 1
ATOM 3571 N N . ALA A 1 479 ? 17.796 9.191 6.518 1.00 97.19 479 ALA A N 1
ATOM 3572 C CA . ALA A 1 479 ? 17.943 9.468 7.944 1.00 97.19 479 ALA A CA 1
ATOM 3573 C C . ALA A 1 479 ? 17.273 10.800 8.327 1.00 97.19 479 ALA A C 1
ATOM 3575 O O . ALA A 1 479 ? 16.586 10.883 9.347 1.00 97.19 479 ALA A O 1
ATOM 3576 N N . GLN A 1 480 ? 17.415 11.826 7.478 1.00 97.81 480 GLN A N 1
ATOM 3577 C CA . GLN A 1 480 ? 16.731 13.106 7.674 1.00 97.81 480 GLN A CA 1
ATOM 3578 C C . GLN A 1 480 ? 15.208 12.953 7.553 1.00 97.81 480 GLN A C 1
ATOM 3580 O O . GLN A 1 480 ? 14.483 13.392 8.443 1.00 97.81 480 GLN A O 1
ATOM 3585 N N . ALA A 1 481 ? 14.723 12.263 6.517 1.00 98.00 481 ALA A N 1
ATOM 3586 C CA . ALA A 1 481 ? 13.293 12.019 6.330 1.00 98.00 481 ALA A CA 1
ATOM 3587 C C . ALA A 1 481 ? 12.670 11.240 7.507 1.00 98.00 481 ALA A C 1
ATOM 3589 O O . ALA A 1 481 ? 11.565 11.553 7.944 1.00 98.00 481 ALA A O 1
ATOM 3590 N N . LEU A 1 482 ? 13.394 10.275 8.090 1.00 97.50 482 LEU A N 1
ATOM 3591 C CA . LEU A 1 482 ? 12.972 9.581 9.314 1.00 97.50 482 LEU A CA 1
ATOM 3592 C C . LEU A 1 482 ? 12.860 10.518 10.518 1.00 97.50 482 LEU A C 1
ATOM 3594 O O . LEU A 1 482 ? 11.921 10.388 11.307 1.00 97.50 482 LEU A O 1
ATOM 3598 N N . ALA A 1 483 ? 13.810 11.440 10.684 1.00 97.31 483 ALA A N 1
ATOM 3599 C CA . ALA A 1 483 ? 13.768 12.421 11.762 1.00 97.31 483 ALA A CA 1
ATOM 3600 C C . ALA A 1 483 ? 12.563 13.366 11.608 1.00 97.31 483 ALA A C 1
ATOM 3602 O O . ALA A 1 483 ? 11.833 13.592 12.578 1.00 97.31 483 ALA A O 1
ATOM 3603 N N . ASP A 1 484 ? 12.312 13.842 10.388 1.00 97.69 484 ASP A N 1
ATOM 3604 C CA . ASP A 1 484 ? 11.191 14.730 10.068 1.00 97.69 484 ASP A CA 1
ATOM 3605 C C . ASP A 1 484 ? 9.840 14.030 10.288 1.00 97.69 484 ASP A C 1
ATOM 3607 O O . ASP A 1 484 ? 8.957 14.570 10.968 1.00 97.69 484 ASP A O 1
ATOM 3611 N N . LEU A 1 485 ? 9.707 12.788 9.805 1.00 97.81 485 LEU A N 1
ATOM 3612 C CA . LEU A 1 485 ? 8.529 11.947 10.013 1.00 97.81 485 LEU A CA 1
ATOM 3613 C C . LEU A 1 485 ? 8.258 11.718 11.505 1.00 97.81 485 LEU A C 1
ATOM 3615 O O . LEU A 1 485 ? 7.118 11.833 11.959 1.00 97.81 485 LEU A O 1
ATOM 3619 N N . ARG A 1 486 ? 9.298 11.442 12.300 1.00 98.00 486 ARG A N 1
ATOM 3620 C CA . ARG A 1 486 ? 9.152 11.273 13.751 1.00 98.00 486 ARG A CA 1
ATOM 3621 C C . ARG A 1 486 ? 8.673 12.553 14.430 1.00 98.00 486 ARG A C 1
ATOM 3623 O O . ARG A 1 486 ? 7.741 12.501 15.230 1.00 98.00 486 ARG A O 1
ATOM 3630 N N . GLY A 1 487 ? 9.248 13.701 14.075 1.00 98.06 487 GLY A N 1
ATOM 3631 C CA . GLY A 1 487 ? 8.819 14.995 14.607 1.00 98.06 487 GLY A CA 1
ATOM 3632 C C . GLY A 1 487 ? 7.382 15.361 14.210 1.00 98.06 487 GLY A C 1
ATOM 3633 O O . GLY A 1 487 ? 6.683 16.060 14.950 1.00 98.06 487 GLY A O 1
ATOM 3634 N N . TRP A 1 488 ? 6.899 14.900 13.053 1.00 98.12 488 TRP A N 1
ATOM 3635 C CA . TRP A 1 488 ? 5.481 14.986 12.694 1.00 98.12 488 TRP A CA 1
ATOM 3636 C C . TRP A 1 488 ? 4.616 14.070 13.573 1.00 98.12 488 TRP A C 1
ATOM 3638 O O . TRP A 1 488 ? 3.641 14.544 14.159 1.00 98.12 488 TRP A O 1
ATOM 3648 N N . LEU A 1 489 ? 5.007 12.800 13.732 1.00 97.94 489 LEU A N 1
ATOM 3649 C CA . LEU A 1 489 ? 4.280 11.807 14.532 1.00 97.94 489 LEU A CA 1
ATOM 3650 C C . LEU A 1 489 ? 4.127 12.227 15.996 1.00 97.94 489 LEU A C 1
ATOM 3652 O O . LEU A 1 489 ? 3.043 12.104 16.559 1.00 97.94 489 LEU A O 1
ATOM 3656 N N . GLU A 1 490 ? 5.181 12.763 16.610 1.00 98.12 490 GLU A N 1
ATOM 3657 C CA . GLU A 1 490 ? 5.148 13.259 17.990 1.00 98.12 490 GLU A CA 1
ATOM 3658 C C . GLU A 1 490 ? 4.138 14.403 18.160 1.00 98.12 490 GLU A C 1
ATOM 3660 O O . GLU A 1 490 ? 3.328 14.388 19.091 1.00 98.12 490 GLU A O 1
ATOM 3665 N N . ARG A 1 491 ? 4.127 15.370 17.230 1.00 98.25 491 ARG A N 1
ATOM 3666 C CA . ARG A 1 491 ? 3.168 16.487 17.242 1.00 98.25 491 ARG A CA 1
ATOM 3667 C C . ARG A 1 491 ? 1.734 16.008 17.027 1.00 98.25 491 ARG A C 1
ATOM 3669 O O . ARG A 1 491 ? 0.842 16.433 17.761 1.00 98.25 491 ARG A O 1
ATOM 3676 N N . ALA A 1 492 ? 1.509 15.110 16.069 1.00 97.31 492 ALA A N 1
ATOM 3677 C CA . ALA A 1 492 ? 0.192 14.531 15.810 1.00 97.31 492 ALA A CA 1
ATOM 3678 C C . ALA A 1 492 ? -0.319 13.726 17.023 1.00 97.31 492 ALA A C 1
ATOM 3680 O O . ALA A 1 492 ? -1.444 13.931 17.484 1.00 97.31 492 ALA A O 1
ATOM 3681 N N . ALA A 1 493 ? 0.534 12.890 17.623 1.00 97.62 493 ALA A N 1
ATOM 3682 C CA . ALA A 1 493 ? 0.202 12.103 18.809 1.00 97.62 493 ALA A CA 1
ATOM 3683 C C . ALA A 1 493 ? -0.096 12.975 20.042 1.00 97.62 493 ALA A C 1
ATOM 3685 O O . ALA A 1 493 ? -0.985 12.635 20.836 1.00 97.62 493 ALA A O 1
ATOM 3686 N N . ALA A 1 494 ? 0.613 14.098 20.206 1.00 97.75 494 ALA A N 1
ATOM 3687 C CA . ALA A 1 494 ? 0.321 15.104 21.229 1.00 97.75 494 ALA A CA 1
ATOM 3688 C C . ALA A 1 494 ? -1.029 15.802 20.983 1.00 97.75 494 ALA A C 1
ATOM 3690 O O . ALA A 1 494 ? -1.745 16.108 21.934 1.00 97.75 494 ALA A O 1
ATOM 3691 N N . GLY A 1 495 ? -1.415 15.971 19.714 1.00 97.56 495 GLY A N 1
ATOM 3692 C CA . GLY A 1 495 ? -2.739 16.437 19.289 1.00 97.56 495 GLY A CA 1
ATOM 3693 C C . GLY A 1 495 ? -3.874 15.420 19.469 1.00 97.56 495 GLY A C 1
ATOM 3694 O O . GLY A 1 495 ? -5.019 15.726 19.149 1.00 97.56 495 GLY A O 1
ATOM 3695 N N . GLY A 1 496 ? -3.586 14.223 19.993 1.00 97.25 496 GLY A N 1
ATOM 3696 C CA . GLY A 1 496 ? -4.582 13.182 20.248 1.00 97.25 496 GLY A CA 1
ATOM 3697 C C . GLY A 1 496 ? -4.752 12.163 19.121 1.00 97.25 496 GLY A C 1
ATOM 3698 O O . GLY A 1 496 ? -5.590 11.270 19.260 1.00 97.25 496 GLY A O 1
ATOM 3699 N N . ASP A 1 497 ? -3.951 12.244 18.057 1.00 96.00 497 ASP A N 1
ATOM 3700 C CA . ASP A 1 497 ? -3.959 11.261 16.975 1.00 96.00 497 ASP A CA 1
ATOM 3701 C C . ASP A 1 497 ? -3.464 9.894 17.485 1.00 96.00 497 ASP A C 1
ATOM 3703 O O . ASP A 1 497 ? -2.317 9.720 17.912 1.00 96.00 497 ASP A O 1
ATOM 3707 N N . GLN A 1 498 ? -4.370 8.915 17.487 1.00 92.50 498 GLN A N 1
ATOM 3708 C CA . GLN A 1 498 ? -4.088 7.560 17.956 1.00 92.50 498 GLN A CA 1
ATOM 3709 C C . GLN A 1 498 ? -3.252 6.766 16.950 1.00 92.50 498 GLN A C 1
ATOM 3711 O O . GLN A 1 498 ? -2.437 5.943 17.366 1.00 92.50 498 GLN A O 1
ATOM 3716 N N . GLU A 1 499 ? -3.428 7.017 15.651 1.00 82.56 499 GLU A N 1
ATOM 3717 C CA . GLU A 1 499 ? -2.665 6.358 14.594 1.00 82.56 499 GLU A CA 1
ATOM 3718 C C . GLU A 1 499 ? -1.210 6.824 14.639 1.00 82.56 499 GLU A C 1
ATOM 3720 O O . GLU A 1 499 ? -0.300 5.995 14.652 1.00 82.56 499 GLU A O 1
ATOM 3725 N N . ALA A 1 500 ? -0.983 8.129 14.811 1.00 95.38 500 ALA A N 1
ATOM 3726 C CA . ALA A 1 500 ? 0.359 8.670 14.997 1.00 95.38 500 ALA A CA 1
ATOM 3727 C C . ALA A 1 500 ? 1.050 8.104 16.250 1.00 95.38 500 ALA A C 1
ATOM 3729 O O . ALA A 1 500 ? 2.233 7.763 16.214 1.00 95.38 500 ALA A O 1
ATOM 3730 N N . ARG A 1 501 ? 0.314 7.944 17.359 1.00 97.31 501 ARG A N 1
ATOM 3731 C CA . ARG A 1 501 ? 0.854 7.343 18.589 1.00 97.31 501 ARG A CA 1
ATOM 3732 C C . ARG A 1 501 ? 1.230 5.873 18.395 1.00 97.31 501 ARG A C 1
ATOM 3734 O O . ARG A 1 501 ? 2.277 5.453 18.883 1.00 97.31 501 ARG A O 1
ATOM 3741 N N . ALA A 1 502 ? 0.398 5.103 17.696 1.00 89.44 502 ALA A N 1
ATOM 3742 C CA . ALA A 1 502 ? 0.681 3.706 17.380 1.00 89.44 502 ALA A CA 1
ATOM 3743 C C . ALA A 1 502 ? 1.890 3.575 16.440 1.00 89.44 502 ALA A C 1
ATOM 3745 O O . ALA A 1 502 ? 2.780 2.765 16.696 1.00 89.44 502 ALA A O 1
ATOM 3746 N N . ALA A 1 503 ? 1.965 4.416 15.407 1.00 90.12 503 ALA A N 1
ATOM 3747 C CA . ALA A 1 503 ? 3.100 4.456 14.495 1.00 90.12 503 ALA A CA 1
ATOM 3748 C C . ALA A 1 503 ? 4.398 4.819 15.232 1.00 90.12 503 ALA A C 1
ATOM 3750 O O . ALA A 1 503 ? 5.397 4.130 15.062 1.00 90.12 503 ALA A O 1
ATOM 3751 N N . LEU A 1 504 ? 4.387 5.818 16.123 1.00 97.19 504 LEU A N 1
ATOM 3752 C CA . LEU A 1 504 ? 5.561 6.182 16.925 1.00 97.19 504 LEU A CA 1
ATOM 3753 C C . LEU A 1 504 ? 6.064 5.009 17.788 1.00 97.19 504 LEU A C 1
ATOM 3755 O O . LEU A 1 504 ? 7.261 4.738 17.815 1.00 97.19 504 LEU A O 1
ATOM 3759 N N . GLN A 1 505 ? 5.157 4.262 18.429 1.00 95.62 505 GLN A N 1
ATOM 3760 C CA . GLN A 1 505 ? 5.519 3.065 19.202 1.00 95.62 505 GLN A CA 1
ATOM 3761 C C . GLN A 1 505 ? 6.169 1.983 18.332 1.00 95.62 505 GLN A C 1
ATOM 3763 O O . GLN A 1 505 ? 7.140 1.355 18.753 1.00 95.62 505 GLN A O 1
ATOM 3768 N N . GLN A 1 506 ? 5.658 1.768 17.118 1.00 90.88 506 GLN A N 1
ATOM 3769 C CA . GLN A 1 506 ? 6.268 0.841 16.163 1.00 90.88 506 GLN A CA 1
ATOM 3770 C C . GLN A 1 506 ? 7.632 1.342 15.683 1.00 90.88 506 GLN A C 1
ATOM 3772 O O . GLN A 1 506 ? 8.560 0.545 15.541 1.00 90.88 506 GLN A O 1
ATOM 3777 N N . LEU A 1 507 ? 7.784 2.657 15.480 1.00 92.38 507 LEU A N 1
ATOM 3778 C CA . LEU A 1 507 ? 9.062 3.246 15.096 1.00 92.38 507 LEU A CA 1
ATOM 3779 C C . LEU A 1 507 ? 10.144 3.013 16.151 1.00 92.38 507 LEU A C 1
ATOM 3781 O O . LEU A 1 507 ? 11.282 2.708 15.789 1.00 92.38 507 LEU A O 1
ATOM 3785 N N . ASP A 1 508 ? 9.771 3.128 17.423 1.00 93.69 508 ASP A N 1
ATOM 3786 C CA . ASP A 1 508 ? 10.658 2.950 18.570 1.00 93.69 508 ASP A CA 1
ATOM 3787 C C . ASP A 1 508 ? 11.017 1.483 18.817 1.00 93.69 508 ASP A C 1
ATOM 3789 O O . ASP A 1 508 ? 12.128 1.195 19.253 1.00 93.69 508 ASP A O 1
ATOM 3793 N N . ALA A 1 509 ? 10.105 0.558 18.510 1.00 91.75 509 ALA A N 1
ATOM 3794 C CA . ALA A 1 509 ? 10.327 -0.878 18.661 1.00 91.75 509 ALA A CA 1
ATOM 3795 C C . ALA A 1 509 ? 11.288 -1.472 17.614 1.00 91.75 509 ALA A C 1
ATOM 3797 O O . ALA A 1 509 ? 11.813 -2.561 17.827 1.00 91.75 509 ALA A O 1
ATOM 3798 N N . GLY A 1 510 ? 11.485 -0.789 16.482 1.00 81.31 510 GLY A N 1
ATOM 3799 C CA . GLY A 1 510 ? 12.357 -1.236 15.391 1.00 81.31 510 GLY A CA 1
ATOM 3800 C C . GLY A 1 510 ? 13.817 -0.773 15.483 1.00 81.31 510 GLY A C 1
ATOM 3801 O O . GLY A 1 510 ? 14.562 -1.008 14.535 1.00 81.31 510 GLY A O 1
ATOM 3802 N N . ARG A 1 511 ? 14.213 -0.080 16.560 1.00 72.19 511 ARG A N 1
ATOM 3803 C CA . ARG A 1 511 ? 15.615 0.263 16.864 1.00 72.19 511 ARG A CA 1
ATOM 3804 C C . ARG A 1 511 ? 16.217 -0.757 17.813 1.00 72.19 511 ARG A C 1
ATOM 3806 O O . ARG A 1 511 ? 17.429 -1.020 17.661 1.00 72.19 511 ARG A O 1
#

Radius of gyration: 39.31 Å; chains: 1; bounding box: 104×124×85 Å

pLDDT: mean 70.36, std 25.62, range [30.45, 98.56]

Sequence (511 aa):
MSEVTIHEDRSEPGGGFAVIRVTGVAHNPGDAGFSVRRIGYDRSTLGRSGWQGPDARLYPMDVRFHQGSLYLKVGPDVVDRIEVGTPIEIEIPSVGVRATLHWPEIAPSVAEHGPSRRTRTGFGARSGAAPAGASAFGAAEPAMADDDMGATRVGIPMPDSDATQIGAPPPQADLRAQSFSPTRGGAAARDPIGGNFDDPYADFVDGDFLDDRWDMLGERRGEVRPTPVRDDEGSGTAWIVVLAVLLLLVGGGVALVMTGIVDPDELLAELGFGGEEIEVVENPEQVTPPPTPIDLSNQGPVPETTPPIDTTPPIDTTPPIDTTPPDQPSGDGGFLDHWVNIFTAPEGTQPPPETVTPPPETVTPETTPPETVVPTGPPLRDPRETPTDFADRFLRTSPTPEAAYVEGNRHLEAGDAEVAVLLYEYGADRGHAASLMAIGRMYDPVHFSPSLSAFTHANPVRAADRYRAAEAQGSQEAAQALADLRGWLERAAAGGDQEARAALQQLDAGR

Foldseek 3Di:
DKDWDKDADVVDVQWFKIKIKIAQQPDFQPAFKKWKFFPPDCQTTQEQVARGNDTHIDAAPDWDDDPRMIIGMHGLSPRVRADFQGWMWMGGVSRRDIDTDTHHDIDHGNPPDPDDDDPPPDDDDDDDDDDDDDDDDDDDDDDDDDDDDDDDDDDDDDDDDDDDDDDDDDDDDDDDDDDDDDDDDDDDDDDDDDDDDDDPPPPDDDDDDPPPDPPVVPPDDDDDDDDDDDDDDDDDPVVVVVVVVVCCVVVVVVVCVVVVVDDVVVVCVVVVVDDDPPDPPDDDDDDDDDDDDDDPPDDDDDDDDDDDDDDDDDDDDDDDDDPDDDDDDDDDDDDDDDDDDDDDDDDDDDDDDDDDDDDDPDDDDPDDPPDPPPPQDPQPDDPPADLVNVLVVVCVVVDALVVLQVVLVVCLSNQNLSNSLSSLVVSVVVLNLVSLQLQLLCQQPVNHDPSNHPDPHHDLLSSLVSLVSSVVSVDPVSVVSNVVSLVVLVVVVVVVDPSSVVSNVVSVVVD

Secondary structure (DSSP, 8-state):
--EEEEEE-TT-TT---EEEEEES-SS--S---BEEEETT-SS-EEETTEEESS---B--SEEEEETTEEEEEE-HHHHTTS-TT-EEEEEEGGGTEEEEEEPP--PPP--SSTT---------------------------------------PPPPPP-----PPPPPPPPP----PPPPPP---------------TTTT------SSSTTGGGS-----PPPP-------SHHHHHHHHHHHHHHHHHHHHHHHTTSS-HHHHHHHTT---------------PPPPPPP-----PPPPP-PPP---------PPPP---PPPPPP-------------------PPPPP--PPPP-------PPP------PPPSS-TTS-HHHHHHHHHTT---HHHHHHHHHHHHHTT-HHHHHHHHHHHHTTT-HHHHHHHHHHH-TTT--TTS-SSSS--HHHHHHHHHHHHHTT-HHHHHHHHHHHHHHHHHHHTT-HHHHHHHHHHHHT-